Protein AF-A0A849IBC7-F1 (afdb_monomer)

Foldseek 3Di:
DDDDDDPPDDPLLLALVSLVVVLVPAPPVDLLSNLVVLLVVLVVCPPHALVSLLSSLLVSLLSSVVSLVVLLLVLLPDPDDPNQSSLVSQLSSLVSSLVSLLVSLVCLVVVGPCNVVCVVVLFLSLQSSLLSLLSNQLSCVQHVVDGDLVSQLSLLVSQVVCVVVVQQFDWDDNHPVVPDIDGSVLSSQLSLLLLLLQLVLAFSNLSSLLSLLSNVQSVQKDKDLDPPAQKKDQSVDSDRIDGDDPPDDPHSSMMHIASHCVLVVLVVCLPPPVCPVLCVSCVVVSRPSQSSSLSSVSSNQSGDRDHDDDPWDKDQDFAWKWKAQDQVLPPIFIWTWRIDIPFWTKIWGPDDDPCSFFQWIFMDRPDRGQFIKGFPHWDADPVRTIITIITTQANHWDWKWWDFPRDIWTWTWGDDDPFKTKIWTFPPPDDQQTWTWIDDPNDIWIWHWDHFNTDTDRTTITMTTGD

Mean predicted aligned error: 7.67 Å

Solvent-accessible surface area (backbone atoms only — not comparable to full-atom values): 25323 Å² total; per-residue (Å²): 139,83,92,81,86,62,95,84,58,81,56,60,60,58,37,58,68,47,38,51,54,56,61,68,73,48,52,80,91,39,45,66,61,34,44,52,52,51,42,56,54,58,69,66,43,80,82,37,55,54,46,30,40,52,54,37,53,52,50,49,58,62,66,43,48,63,38,54,51,52,47,51,50,49,36,52,69,45,75,91,69,73,28,58,63,51,36,50,50,54,27,52,36,25,43,52,49,18,51,56,44,45,49,51,53,50,40,43,74,71,60,41,78,48,30,79,78,37,58,86,47,44,64,61,51,54,28,50,25,37,41,25,42,38,46,24,50,52,29,23,49,67,57,68,73,50,68,68,61,65,56,36,38,54,52,25,51,54,49,53,50,24,54,77,69,68,40,24,75,52,75,43,60,83,46,80,93,71,65,52,71,44,25,37,48,40,40,45,46,37,42,49,56,48,65,52,47,47,52,71,36,39,32,58,50,48,40,52,49,45,56,49,52,40,60,72,40,28,86,35,46,46,76,37,76,56,94,80,45,47,25,36,39,47,49,84,44,56,61,74,60,39,68,73,58,90,81,72,80,97,57,95,48,37,35,16,26,45,39,56,62,32,51,62,52,49,53,56,54,70,66,47,81,82,44,65,70,56,49,67,73,19,68,85,61,79,42,54,66,57,59,54,51,41,42,50,55,51,45,49,71,50,56,48,81,69,74,84,76,85,90,69,73,69,47,80,41,86,43,65,26,28,36,15,47,39,89,85,58,48,80,70,44,65,27,37,28,50,28,45,38,95,54,28,38,32,30,31,60,78,59,89,67,93,56,71,60,53,31,30,39,29,36,28,64,85,57,76,50,52,23,43,28,35,44,62,35,52,49,66,50,99,87,67,46,54,38,39,32,32,35,53,75,27,75,58,66,42,84,34,56,37,38,39,99,92,44,78,40,59,31,32,37,46,48,77,56,100,50,36,37,30,34,40,29,43,50,80,92,60,61,76,86,50,62,30,38,31,62,62,94,92,39,82,42,48,34,36,56,71,43,58,77,48,41,27,50,69,25,32,32,33,33,25,34,54,112

Sequence (467 aa):
MFKWFDSAAKHPLSSPRKAKEVLADLPKDNPQELLDELSVWMESLGSAGLQSRVEVLQLFDQFAQPACRALEQEYLASGQGRSGRTGHVLHRFHELLGNSLSFCVESYRSGEKGAGEVRRQIPQLLCRTMKALGSRYRWEHLHAGFVSEDIWEKLYRLYAYAEKTGNAHLPFVLYPVQGRQTSIAREFLKTLMIACSAPDSLAPREFGIACHLASLLSHHFVISPHQAYTHYVDLASMKAPSRLKSPLPNSSMLRFFGAGKAFEVMVMLSDDSSNGVVRQITRGGEFPLETTRMVLKHLQAQWQSQPKSRSHSRLRTSVPIQVARNLDLSDVETWTSENISESGFDAVPLQVPAWEKVSLLFFSGRERPSNLCIIRRMNRDAARRWHIGAEILSSHLHPVQLSAAGLNLNGLLVRMDERKVEIAVETTGFSSTERYEADLGGKMHTLIPLELLGRGSGFNLWRFHIA

Nearest PDB structures (foldseek):
  8u0i-assembly1_A  TM=7.222E-01  e=1.239E-01  Pseudomonas aeruginosa PA14
  5ej1-assembly1_A  TM=2.351E-01  e=3.587E-04  Cereibacter sphaeroides 2.4.1
  4p02-assembly1_A  TM=2.223E-01  e=6.258E-04  Cereibacter sphaeroides 2.4.1
  5y6f-assembly1_A  TM=3.082E-01  e=1.492E-01  Escherichia coli K-12
  9fmz-assembly1_A  TM=1.853E-01  e=1.609E-02  Escherichia coli

pLDDT: mean 87.31, std 11.62, range [30.95, 98.5]

Structure (mmCIF, N/CA/C/O backbone):
data_AF-A0A849IBC7-F1
#
_entry.id   AF-A0A849IBC7-F1
#
loop_
_atom_site.group_PDB
_atom_site.id
_atom_site.type_symbol
_atom_site.label_atom_id
_atom_site.label_alt_id
_atom_site.label_comp_id
_atom_site.label_asym_id
_atom_site.label_entity_id
_atom_site.label_seq_id
_atom_site.pdbx_PDB_ins_code
_atom_site.Cartn_x
_atom_site.Cartn_y
_atom_site.Cartn_z
_atom_site.occupancy
_atom_site.B_iso_or_equiv
_atom_site.auth_seq_id
_atom_site.auth_comp_id
_atom_site.auth_asym_id
_atom_site.auth_atom_id
_atom_site.pdbx_PDB_model_num
ATOM 1 N N . MET A 1 1 ? -17.296 31.168 4.672 1.00 30.95 1 MET A N 1
ATOM 2 C CA . MET A 1 1 ? -17.099 31.835 5.984 1.00 30.95 1 MET A CA 1
ATOM 3 C C . MET A 1 1 ? -18.451 31.887 6.692 1.00 30.95 1 MET A C 1
ATOM 5 O O . MET A 1 1 ? -19.194 32.841 6.510 1.00 30.95 1 MET A O 1
ATOM 9 N N . PHE A 1 2 ? -18.819 30.831 7.423 1.00 35.66 2 PHE A N 1
ATOM 10 C CA . PHE A 1 2 ? -20.114 30.754 8.106 1.00 35.66 2 PHE A CA 1
ATOM 11 C C . PHE A 1 2 ? -19.991 31.267 9.549 1.00 35.66 2 PHE A C 1
ATOM 13 O O . PHE A 1 2 ? -19.225 30.731 10.345 1.00 35.66 2 PHE A O 1
ATOM 20 N N . LYS A 1 3 ? -20.732 32.336 9.870 1.00 36.59 3 LYS A N 1
ATOM 21 C CA . LYS A 1 3 ? -20.877 32.899 11.221 1.00 36.59 3 LYS A CA 1
ATOM 22 C C . LYS A 1 3 ? -21.918 32.103 12.008 1.00 36.59 3 LYS A C 1
ATOM 24 O O . LYS A 1 3 ? -23.092 32.428 11.904 1.00 36.59 3 LYS A O 1
ATOM 29 N N . TRP A 1 4 ? -21.508 31.125 12.810 1.00 43.38 4 TRP A N 1
ATOM 30 C CA . TRP A 1 4 ? -22.376 30.532 13.837 1.00 43.38 4 TRP A CA 1
ATOM 31 C C . TRP A 1 4 ? -21.567 30.176 15.087 1.00 43.38 4 TRP A C 1
ATOM 33 O O . TRP A 1 4 ? -21.155 29.037 15.268 1.00 43.38 4 TRP A O 1
ATOM 43 N N . PHE A 1 5 ? -21.367 31.157 15.966 1.00 40.88 5 PHE A N 1
ATOM 44 C CA . PHE A 1 5 ? -21.052 30.910 17.373 1.00 40.88 5 PHE A CA 1
ATOM 45 C C . PHE A 1 5 ? -21.853 31.894 18.220 1.00 40.88 5 PHE A C 1
ATOM 47 O O . PHE A 1 5 ? -21.368 32.963 18.577 1.00 40.88 5 PHE A O 1
ATOM 54 N N . ASP A 1 6 ? -23.101 31.527 18.497 1.00 34.31 6 ASP A N 1
ATOM 55 C CA . ASP A 1 6 ? -23.852 32.095 19.608 1.00 34.31 6 ASP A CA 1
ATOM 56 C C . ASP A 1 6 ? -23.787 31.080 20.757 1.00 34.31 6 ASP A C 1
ATOM 58 O O . ASP A 1 6 ? -24.189 29.922 20.604 1.00 34.31 6 ASP A O 1
ATOM 62 N N . SER A 1 7 ? -23.194 31.475 21.883 1.00 37.00 7 SER A N 1
ATOM 63 C CA . SER A 1 7 ? -22.806 30.578 22.984 1.00 37.00 7 SER A CA 1
ATOM 64 C C . SER A 1 7 ? -23.996 29.986 23.755 1.00 37.00 7 SER A C 1
ATOM 66 O O . SER A 1 7 ? -23.813 29.078 24.565 1.00 37.00 7 SER A O 1
ATOM 68 N N . ALA A 1 8 ? -25.220 30.443 23.469 1.00 37.78 8 ALA A N 1
ATOM 69 C CA . ALA A 1 8 ? -26.464 29.925 24.038 1.00 37.78 8 ALA A CA 1
ATOM 70 C C . ALA A 1 8 ? -27.134 28.814 23.196 1.00 37.78 8 ALA A C 1
ATOM 72 O O . ALA A 1 8 ? -28.026 28.115 23.687 1.00 37.78 8 ALA A O 1
ATOM 73 N N . ALA A 1 9 ? -26.722 28.600 21.941 1.00 48.81 9 ALA A N 1
ATOM 74 C CA . ALA A 1 9 ? -27.305 27.567 21.088 1.00 48.81 9 ALA A CA 1
ATOM 75 C C . ALA A 1 9 ? -26.640 26.202 21.346 1.00 48.81 9 ALA A C 1
ATOM 77 O O . ALA A 1 9 ? -25.441 26.031 21.134 1.00 48.81 9 ALA A O 1
ATOM 78 N N . LYS A 1 10 ? -27.419 25.187 21.766 1.00 60.12 10 LYS A N 1
ATOM 79 C CA . LYS A 1 10 ? -26.937 23.791 21.862 1.00 60.12 10 LYS A CA 1
ATOM 80 C C . LYS A 1 10 ? -26.245 23.397 20.554 1.00 60.12 10 LYS A C 1
ATOM 82 O O . LYS A 1 10 ? -26.925 23.329 19.522 1.00 60.12 10 LYS A O 1
ATOM 87 N N . HIS A 1 11 ? -24.942 23.107 20.644 1.00 65.44 11 HIS A N 1
ATOM 88 C CA . HIS A 1 11 ? -24.052 22.776 19.529 1.00 65.44 11 HIS A CA 1
ATOM 89 C C . HIS A 1 11 ? -24.763 21.881 18.494 1.00 65.44 11 HIS A C 1
ATOM 91 O O . HIS A 1 11 ? -25.345 20.868 18.903 1.00 65.44 11 HIS A O 1
ATOM 97 N N . PRO A 1 12 ? -24.755 22.201 17.184 1.00 66.25 12 PRO A N 1
ATOM 98 C CA . PRO A 1 12 ? -25.483 21.441 16.161 1.00 66.25 12 PRO A CA 1
ATOM 99 C C . PRO A 1 12 ? -25.173 19.941 16.189 1.00 66.25 12 PRO A C 1
ATOM 101 O O . PRO A 1 12 ? -26.058 19.116 16.015 1.00 66.25 12 PRO A O 1
ATOM 104 N N . LEU A 1 13 ? -23.944 19.569 16.542 1.00 70.94 13 LEU A N 1
ATOM 105 C CA . LEU A 1 13 ? -23.524 18.168 16.618 1.00 70.94 13 LEU A CA 1
ATOM 106 C C . LEU A 1 13 ? -23.782 17.482 17.974 1.00 70.94 13 LEU A C 1
ATOM 108 O O . LEU A 1 13 ? -23.319 16.372 18.212 1.00 70.94 13 LEU A O 1
ATOM 112 N N . SER A 1 14 ? -24.534 18.116 18.878 1.00 72.31 14 SER A N 1
ATOM 113 C CA . SER A 1 14 ? -24.973 17.487 20.137 1.00 72.31 14 SER A CA 1
ATOM 114 C C . SER A 1 14 ? -26.076 16.436 19.936 1.00 72.31 14 SER A C 1
ATOM 116 O O . SER A 1 14 ? -26.361 15.666 20.855 1.00 72.31 14 SER A O 1
ATOM 118 N N . SER A 1 15 ? -26.683 16.378 18.742 1.00 78.75 15 SER A N 1
ATOM 119 C CA . SER A 1 15 ? -27.736 15.428 18.377 1.00 78.75 15 SER A CA 1
ATOM 120 C C . SER A 1 15 ? -27.538 14.882 16.954 1.00 78.75 15 SER A C 1
ATOM 122 O O . SER A 1 15 ? -27.323 15.673 16.032 1.00 78.75 15 SER A O 1
ATOM 124 N N . PRO A 1 16 ? -27.725 13.567 16.723 1.00 81.00 16 PRO A N 1
ATOM 125 C CA . PRO A 1 16 ? -27.672 12.970 15.384 1.00 81.00 16 PRO A CA 1
ATOM 126 C C . PRO A 1 16 ? -28.683 13.563 14.400 1.00 81.00 16 PRO A C 1
ATOM 128 O O . PRO A 1 16 ? -28.446 13.570 13.195 1.00 81.00 16 PRO A O 1
ATOM 131 N N . ARG A 1 17 ? -29.827 14.058 14.892 1.00 84.62 17 ARG A N 1
ATOM 132 C CA . ARG A 1 17 ? -30.855 14.677 14.045 1.00 84.62 17 ARG A CA 1
ATOM 133 C C . ARG A 1 17 ? -30.333 15.959 13.403 1.00 84.62 17 ARG A C 1
ATOM 135 O O . ARG A 1 17 ? -30.360 16.079 12.186 1.00 84.62 17 ARG A O 1
ATOM 142 N N . LYS A 1 18 ? -29.799 16.864 14.221 1.00 84.00 18 LYS A N 1
ATOM 143 C CA . LYS A 1 18 ? -29.186 18.108 13.750 1.00 84.00 18 LYS A CA 1
ATOM 144 C C . LYS A 1 18 ? -27.944 17.846 12.894 1.00 84.00 18 LYS A C 1
ATOM 146 O O . LYS A 1 18 ? -27.720 18.545 11.919 1.00 84.00 18 LYS A O 1
ATOM 151 N N . ALA A 1 19 ? -27.177 16.793 13.189 1.00 85.81 19 ALA A N 1
ATOM 152 C CA . ALA A 1 19 ? -26.080 16.380 12.315 1.00 85.81 19 ALA A CA 1
ATOM 153 C C . ALA A 1 19 ? -26.566 15.999 10.904 1.00 85.81 19 ALA A C 1
ATOM 155 O O . ALA A 1 19 ? -25.909 16.343 9.930 1.00 85.81 19 ALA A O 1
ATOM 156 N N . LYS A 1 20 ? -27.728 15.343 10.764 1.00 87.44 20 LYS A N 1
ATOM 157 C CA . LYS A 1 20 ? -28.323 15.068 9.442 1.00 87.44 20 LYS A CA 1
ATOM 158 C C . LYS A 1 20 ? -28.775 16.335 8.715 1.00 87.44 20 LYS A C 1
ATOM 160 O O . LYS A 1 20 ? -28.684 16.361 7.495 1.00 87.44 20 LYS A O 1
ATOM 165 N N . GLU A 1 21 ? -29.249 17.345 9.443 1.00 87.88 21 GLU A N 1
ATOM 166 C CA . GLU A 1 21 ? -29.581 18.662 8.877 1.00 87.88 21 GLU A CA 1
ATOM 167 C C . GLU A 1 21 ? -28.310 19.324 8.322 1.00 87.88 21 GLU A C 1
ATOM 169 O O . GLU A 1 21 ? -28.278 19.662 7.147 1.00 87.88 21 GLU A O 1
ATOM 174 N N . VAL A 1 22 ? -27.216 19.347 9.096 1.00 87.19 22 VAL A N 1
ATOM 175 C CA . 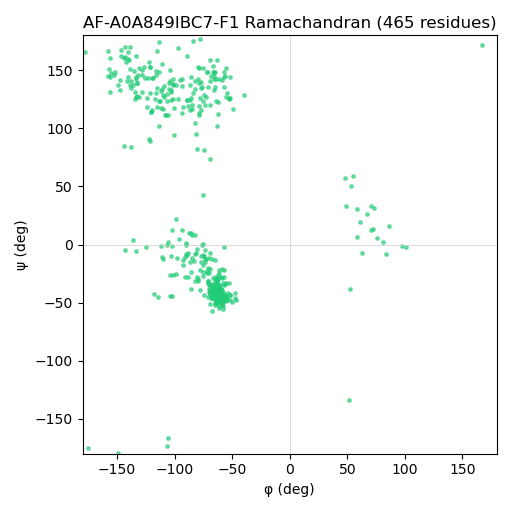VAL A 1 22 ? -25.902 19.827 8.620 1.00 87.19 22 VAL A CA 1
ATOM 176 C C . VAL A 1 22 ? -25.446 19.078 7.363 1.00 87.19 22 VAL A C 1
ATOM 178 O O . VAL A 1 22 ? -25.048 19.705 6.389 1.00 87.19 22 VAL A O 1
ATOM 181 N N . LEU A 1 23 ? -25.536 17.741 7.345 1.00 89.12 23 LEU A N 1
ATOM 182 C CA . LEU A 1 23 ? -25.164 16.931 6.176 1.00 89.12 23 LEU A CA 1
ATOM 183 C C . LEU A 1 23 ? -26.021 17.220 4.931 1.00 89.12 23 LEU A C 1
ATOM 185 O O . LEU A 1 23 ? -25.575 16.969 3.808 1.00 89.12 23 LEU A O 1
ATOM 189 N N . ALA A 1 24 ? -27.261 17.685 5.103 1.00 89.31 24 ALA A N 1
ATOM 190 C CA . ALA A 1 24 ? -28.148 17.981 3.985 1.00 89.31 24 ALA A CA 1
ATOM 191 C C . ALA A 1 24 ? -27.654 19.185 3.173 1.00 89.31 24 ALA A C 1
ATOM 193 O O . ALA A 1 24 ? -27.772 19.133 1.944 1.00 89.31 24 ALA A O 1
ATOM 194 N N . ASP A 1 25 ? -27.051 20.160 3.857 1.00 90.38 25 ASP A N 1
ATOM 195 C CA . ASP A 1 25 ? -26.605 21.449 3.319 1.00 90.38 25 ASP A CA 1
ATOM 196 C C . ASP A 1 25 ? -25.162 21.432 2.778 1.00 90.38 25 ASP A C 1
ATOM 198 O O . ASP A 1 25 ? -24.736 22.394 2.142 1.00 90.38 25 ASP A O 1
ATOM 202 N N . LEU A 1 26 ? -24.406 20.345 2.995 1.00 91.56 26 LEU A N 1
ATOM 203 C CA . LEU A 1 26 ? -23.026 20.221 2.503 1.00 91.56 26 LEU A CA 1
ATOM 204 C C . LEU A 1 26 ? -22.957 20.173 0.960 1.00 91.56 26 LEU A C 1
ATOM 206 O O . LEU A 1 26 ? -23.841 19.584 0.321 1.00 91.56 26 LEU A O 1
ATOM 210 N N . PRO A 1 27 ? -21.872 20.685 0.344 1.00 91.19 27 PRO A N 1
ATOM 211 C CA . PRO A 1 27 ? -21.709 20.760 -1.110 1.00 91.19 27 PRO A CA 1
ATOM 212 C C . PRO A 1 27 ? -21.405 19.385 -1.735 1.00 91.19 27 PRO A C 1
ATOM 214 O O . PRO A 1 27 ? -20.265 19.040 -2.036 1.00 91.19 27 PRO A O 1
ATOM 217 N N . LYS A 1 28 ? -22.446 18.575 -1.961 1.00 91.12 28 LYS A N 1
ATOM 218 C CA . LYS A 1 28 ? -22.346 17.192 -2.486 1.00 91.12 28 LYS A CA 1
ATOM 219 C C . LYS A 1 28 ? -21.693 17.089 -3.865 1.00 91.12 28 LYS A C 1
ATOM 221 O O . LYS A 1 28 ? -21.065 16.072 -4.154 1.00 91.12 28 LYS A O 1
ATOM 226 N N . ASP A 1 29 ? -21.808 18.138 -4.673 1.00 92.56 29 ASP A N 1
ATOM 227 C CA . ASP A 1 29 ? -21.246 18.195 -6.024 1.00 92.56 29 ASP A CA 1
ATOM 228 C C . ASP A 1 29 ? -19.754 18.577 -6.034 1.00 92.56 29 ASP A C 1
ATOM 230 O O . ASP A 1 29 ? -19.099 18.479 -7.071 1.00 92.56 29 ASP A O 1
ATOM 234 N N . ASN A 1 30 ? -19.190 18.962 -4.880 1.00 94.38 30 ASN A N 1
ATOM 235 C CA . ASN A 1 30 ? -17.770 19.261 -4.709 1.00 94.38 30 ASN A CA 1
ATOM 236 C C . ASN A 1 30 ? -17.144 18.348 -3.636 1.00 94.38 30 ASN A C 1
ATOM 238 O O . ASN A 1 30 ? -17.090 18.711 -2.458 1.00 94.38 30 ASN A O 1
ATOM 242 N N . PRO A 1 31 ? -16.624 17.164 -4.018 1.00 95.38 31 PRO A N 1
ATOM 243 C CA . PRO A 1 31 ? -16.062 16.205 -3.071 1.00 95.38 31 PRO A CA 1
ATOM 244 C C . PRO A 1 31 ? -14.936 16.759 -2.189 1.00 95.38 31 PRO A C 1
ATOM 246 O O . PRO A 1 31 ? -14.817 16.338 -1.041 1.00 95.38 31 PRO A O 1
ATOM 249 N N . GLN A 1 32 ? -14.104 17.679 -2.698 1.00 94.19 32 GLN A N 1
ATOM 250 C CA . GLN A 1 32 ? -13.006 18.255 -1.911 1.00 94.19 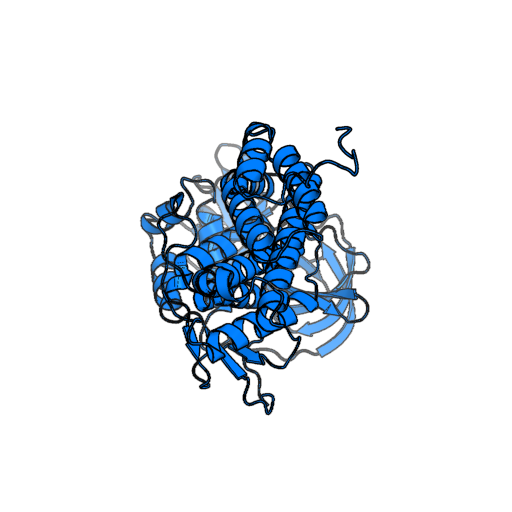32 GLN A CA 1
ATOM 251 C C . GLN A 1 32 ? -13.542 19.159 -0.802 1.00 94.19 32 GLN A C 1
ATOM 253 O O . GLN A 1 32 ? -13.183 18.987 0.359 1.00 94.19 32 GLN A O 1
ATOM 258 N N . GLU A 1 33 ? -14.422 20.091 -1.163 1.00 95.12 33 GLU A N 1
ATOM 259 C CA . GLU A 1 33 ? -15.031 21.029 -0.217 1.00 95.12 33 GLU A CA 1
ATOM 260 C C . GLU A 1 33 ? -15.894 20.298 0.814 1.00 95.12 33 GLU A C 1
ATOM 262 O O . GLU A 1 33 ? -15.811 20.592 2.002 1.00 95.12 33 GLU A O 1
ATOM 267 N N . LEU A 1 34 ? -16.621 19.257 0.395 1.00 96.81 34 LEU A N 1
ATOM 268 C CA . LEU A 1 34 ? -17.374 18.393 1.302 1.00 96.81 34 LEU A CA 1
ATOM 269 C C . LEU A 1 34 ? -16.474 17.758 2.372 1.00 96.81 34 LEU A C 1
ATOM 271 O O . LEU A 1 34 ? -16.832 17.760 3.550 1.00 96.81 34 LEU A O 1
ATOM 275 N N . LEU A 1 35 ? -15.318 17.197 1.994 1.00 96.81 35 LEU A N 1
ATOM 276 C CA . LEU A 1 35 ? -14.403 16.587 2.966 1.00 96.81 35 LEU A CA 1
ATOM 277 C C . LEU A 1 35 ? -13.719 17.629 3.865 1.00 96.81 35 LEU A C 1
ATOM 279 O O . LEU A 1 35 ? -13.500 17.344 5.046 1.00 96.81 35 LEU A O 1
ATOM 283 N N . ASP A 1 36 ? -13.415 18.819 3.342 1.00 95.00 36 ASP A N 1
ATOM 284 C CA . ASP A 1 36 ? -12.899 19.943 4.132 1.00 95.00 36 ASP A CA 1
ATOM 285 C C . ASP A 1 36 ? -13.931 20.387 5.186 1.00 95.00 36 ASP A C 1
ATOM 287 O O . ASP A 1 36 ? -13.607 20.482 6.372 1.00 95.00 36 ASP A O 1
ATOM 291 N N . GLU A 1 37 ? -15.197 20.575 4.802 1.00 94.69 37 GLU A N 1
ATOM 292 C CA . GLU A 1 37 ? -16.265 20.960 5.732 1.00 94.69 37 GLU A CA 1
ATOM 293 C C . GLU A 1 37 ? -16.544 19.878 6.779 1.00 94.69 37 GLU A C 1
ATOM 295 O O . GLU A 1 37 ? -16.649 20.182 7.969 1.00 94.69 37 GLU A O 1
ATOM 300 N N . LEU A 1 38 ? -16.599 18.600 6.383 1.00 95.12 38 LEU A N 1
ATOM 301 C CA . LEU A 1 38 ? -16.712 17.495 7.341 1.00 95.12 38 LEU A CA 1
ATOM 302 C C . LEU A 1 38 ? -15.547 17.481 8.334 1.00 95.12 38 LEU A C 1
ATOM 304 O O . LEU A 1 38 ? -15.759 17.208 9.514 1.00 95.12 38 LEU A O 1
ATOM 308 N N . SER A 1 39 ? -14.331 17.780 7.874 1.00 94.44 39 SER A N 1
ATOM 309 C CA . SER A 1 39 ? -13.144 17.860 8.728 1.00 94.44 39 SER A CA 1
ATOM 310 C C . SER A 1 39 ? -13.282 18.962 9.781 1.00 94.44 39 SER A C 1
ATOM 312 O O . SER A 1 39 ? -13.065 18.698 10.963 1.00 94.44 39 SER A O 1
ATOM 314 N N . VAL A 1 40 ? -13.748 20.150 9.384 1.00 92.06 40 VAL A N 1
ATOM 315 C CA . VAL A 1 40 ? -14.043 21.261 10.307 1.00 92.06 40 VAL A CA 1
ATOM 316 C C . VAL A 1 40 ? -15.120 20.868 11.323 1.00 92.06 40 VAL A C 1
ATOM 318 O O . VAL A 1 40 ? -14.969 21.092 12.526 1.00 92.06 40 VAL A O 1
ATOM 321 N N . TRP A 1 41 ? -16.201 20.225 10.873 1.00 90.56 41 TRP A N 1
ATOM 322 C CA . TRP A 1 41 ? -17.250 19.759 11.778 1.00 90.56 41 TRP A CA 1
ATOM 323 C C . TRP A 1 41 ? -16.742 18.698 12.762 1.00 90.56 41 TRP A C 1
ATOM 325 O O . TRP A 1 41 ? -17.113 18.740 13.936 1.00 90.56 41 TRP A O 1
ATOM 335 N N . MET A 1 42 ? -15.868 17.781 12.338 1.00 91.12 42 MET A N 1
ATOM 336 C CA . MET A 1 42 ? -15.278 16.777 13.231 1.00 91.12 42 MET A CA 1
ATOM 337 C C . MET A 1 42 ? -14.440 17.400 14.352 1.00 91.12 42 MET A C 1
ATOM 339 O O . MET A 1 42 ? -14.518 16.933 15.486 1.00 91.12 42 MET A O 1
ATOM 343 N N . GLU A 1 43 ? -13.683 18.459 14.068 1.00 88.56 43 GLU A N 1
ATOM 344 C CA . GLU A 1 43 ? -12.874 19.171 15.069 1.00 88.56 43 GLU A CA 1
ATOM 345 C C . GLU A 1 43 ? -13.749 19.814 16.164 1.00 88.56 43 GLU A C 1
ATOM 347 O O . GLU A 1 43 ? -13.367 19.857 17.334 1.00 88.56 43 GLU A O 1
ATOM 352 N N . SER A 1 44 ? -14.976 20.227 15.824 1.00 85.56 44 SER A N 1
ATOM 353 C CA . SER A 1 44 ? -15.927 20.829 16.773 1.00 85.56 44 SER A CA 1
ATOM 354 C C . SER A 1 44 ? -16.611 19.832 17.733 1.00 85.56 44 SER A C 1
ATOM 356 O O . SER A 1 44 ? -17.268 20.239 18.692 1.00 85.56 44 SER A O 1
ATOM 358 N N . LEU A 1 45 ? -16.456 18.515 17.526 1.00 84.12 45 LEU A N 1
ATOM 359 C CA . LEU A 1 45 ? -17.174 17.473 18.283 1.00 84.12 45 LEU A CA 1
ATOM 360 C C . LEU A 1 45 ? -16.684 17.245 19.718 1.00 84.12 45 LEU A C 1
ATOM 362 O O . LEU A 1 45 ? -17.347 16.522 20.467 1.00 84.12 45 LEU A O 1
ATOM 366 N N . GLY A 1 46 ? -15.551 17.829 20.116 1.00 73.88 46 GLY A N 1
ATOM 367 C CA . GLY A 1 46 ? -14.886 17.522 21.389 1.00 73.88 46 GLY A CA 1
ATOM 368 C C . GLY A 1 46 ? -15.754 17.718 22.641 1.00 73.88 46 GLY A C 1
ATOM 369 O O . GLY A 1 46 ? -15.562 17.017 23.629 1.00 73.88 46 GLY A O 1
ATOM 370 N N . SER A 1 47 ? -16.742 18.619 22.596 1.00 75.81 47 SER A N 1
ATOM 371 C CA . SER A 1 47 ? -17.614 18.949 23.735 1.00 75.81 47 SER A CA 1
ATOM 372 C C . SER A 1 47 ? -18.901 18.114 23.831 1.00 75.81 47 SER A C 1
ATOM 374 O O . SER A 1 47 ? -19.598 18.177 24.845 1.00 75.81 47 SER A O 1
ATOM 376 N N . ALA A 1 48 ? -19.251 17.333 22.803 1.00 84.38 48 ALA A N 1
ATOM 377 C CA . ALA A 1 48 ? -20.450 16.494 22.827 1.00 84.38 48 ALA A CA 1
ATOM 378 C C . ALA A 1 48 ? -20.241 15.256 23.718 1.00 84.38 48 ALA A C 1
ATOM 380 O O . ALA A 1 48 ? -19.122 14.775 23.853 1.00 84.38 48 ALA A O 1
ATOM 381 N N . GLY A 1 49 ? -21.308 14.704 24.307 1.00 87.94 49 GLY A N 1
ATOM 382 C CA . GLY A 1 49 ? -21.221 13.455 25.080 1.00 87.94 49 GLY A CA 1
ATOM 383 C C . GLY A 1 49 ? -20.887 12.242 24.202 1.00 87.94 49 GLY A C 1
ATOM 384 O O . GLY A 1 49 ? -21.214 12.234 23.012 1.00 87.94 49 GLY A O 1
ATOM 385 N N . LEU A 1 50 ? -20.271 11.208 24.789 1.00 91.88 50 LEU A N 1
ATOM 386 C CA . LEU A 1 50 ? -19.762 10.028 24.076 1.00 91.88 50 LEU A CA 1
ATOM 387 C C . LEU A 1 50 ? -20.754 9.420 23.068 1.00 91.88 50 LEU A C 1
ATOM 389 O O . LEU A 1 50 ? -20.377 9.177 21.923 1.00 91.88 50 LEU A O 1
ATOM 393 N N . GLN A 1 51 ? -22.013 9.206 23.463 1.00 91.69 51 GLN A N 1
ATOM 394 C CA . GLN A 1 51 ? -23.028 8.628 22.574 1.00 91.69 51 GLN A CA 1
ATOM 395 C C . GLN A 1 51 ? -23.237 9.478 21.311 1.00 91.69 51 GLN A C 1
ATOM 397 O O . GLN A 1 51 ? -23.108 8.965 20.200 1.00 91.69 51 GLN A O 1
ATOM 402 N N . SER A 1 52 ? -23.490 10.781 21.472 1.00 90.19 52 SER A N 1
ATOM 403 C CA . SER A 1 52 ? -23.668 11.695 20.341 1.00 90.19 52 SER A CA 1
ATOM 404 C C . SER A 1 52 ? -22.413 11.760 19.470 1.00 90.19 52 SER A C 1
ATOM 406 O O . SER A 1 52 ? -22.536 11.729 18.248 1.00 90.19 52 SER A O 1
ATOM 408 N N . ARG A 1 53 ? -21.208 11.799 20.068 1.00 92.00 53 ARG A N 1
ATOM 409 C CA . ARG A 1 53 ? -19.943 11.795 19.307 1.00 92.00 53 ARG A CA 1
ATOM 410 C C . ARG A 1 53 ? -19.842 10.565 18.408 1.00 92.00 53 ARG A C 1
ATOM 412 O O . ARG A 1 53 ? -19.559 10.709 17.222 1.00 92.00 53 ARG A O 1
ATOM 419 N N . VAL A 1 54 ? -20.111 9.372 18.944 1.00 94.12 54 VAL A N 1
ATOM 420 C CA . VAL A 1 54 ? -20.059 8.116 18.177 1.00 94.12 54 VAL A CA 1
ATOM 421 C C . VAL A 1 54 ? -21.072 8.124 17.036 1.00 94.12 54 VAL A C 1
ATOM 423 O O . VAL A 1 54 ? -20.703 7.855 15.894 1.00 94.12 54 VAL A O 1
ATOM 426 N N . GLU A 1 55 ? -22.325 8.471 17.322 1.00 92.69 55 GLU A N 1
ATOM 427 C CA . GLU A 1 55 ? -23.399 8.460 16.325 1.00 92.69 55 GLU A CA 1
ATOM 428 C C . GLU A 1 55 ? -23.142 9.476 15.198 1.00 92.69 55 GLU A C 1
ATOM 430 O O . GLU A 1 55 ? -23.301 9.148 14.021 1.00 92.69 55 GLU A O 1
ATOM 435 N N . VAL A 1 56 ? -22.677 10.688 15.527 1.00 93.44 56 VAL A N 1
ATOM 436 C CA . VAL A 1 56 ? -22.353 11.719 14.526 1.00 93.44 56 VAL A CA 1
ATOM 437 C C . VAL A 1 56 ? -21.144 11.323 13.679 1.00 93.44 56 VAL A C 1
ATOM 439 O O . VAL A 1 56 ? -21.217 11.401 12.453 1.00 93.44 56 VAL A O 1
ATOM 442 N N . LEU A 1 57 ? -20.055 10.843 14.290 1.00 94.75 57 LEU A N 1
ATOM 443 C CA . LEU A 1 57 ? -18.866 10.414 13.542 1.00 94.75 57 LEU A CA 1
ATOM 444 C C . LEU A 1 57 ? -19.181 9.259 12.588 1.00 94.75 57 LEU A C 1
ATOM 446 O O . LEU A 1 57 ? -18.688 9.237 11.462 1.00 94.75 57 LEU A O 1
ATOM 450 N N . GLN A 1 58 ? -20.031 8.314 12.999 1.00 93.44 58 GLN A N 1
ATOM 451 C CA . GLN A 1 58 ? -20.474 7.235 12.119 1.00 93.44 58 GLN A CA 1
ATOM 452 C C . GLN A 1 58 ? -21.337 7.744 10.954 1.00 93.44 58 GLN A C 1
ATOM 454 O O . GLN A 1 58 ? -21.221 7.232 9.835 1.00 93.44 58 GLN A O 1
ATOM 459 N N . LEU A 1 59 ? -22.185 8.752 11.177 1.00 93.56 59 LEU A N 1
ATOM 460 C CA . LEU A 1 59 ? -22.935 9.391 10.094 1.00 93.56 59 LEU A CA 1
ATOM 461 C C . LEU A 1 59 ? -21.993 10.086 9.104 1.00 93.56 59 LEU A C 1
ATOM 463 O O . LEU A 1 59 ? -22.132 9.879 7.900 1.00 93.56 59 LEU A O 1
ATOM 467 N N . PHE A 1 60 ? -21.011 10.841 9.598 1.00 94.94 60 PHE A N 1
ATOM 468 C CA . PHE A 1 60 ? -20.035 11.551 8.765 1.00 94.94 60 PHE A CA 1
ATOM 469 C C . PHE A 1 60 ? -19.176 10.592 7.942 1.00 94.94 60 PHE A C 1
ATOM 471 O O . PHE A 1 60 ? -19.081 10.738 6.727 1.00 94.94 60 PHE A O 1
ATOM 478 N N . ASP A 1 61 ? -18.619 9.560 8.579 1.00 95.50 61 ASP A N 1
ATOM 479 C CA . ASP A 1 61 ? -17.854 8.504 7.912 1.00 95.50 61 ASP A CA 1
ATOM 480 C C . ASP A 1 61 ? -18.658 7.840 6.786 1.00 95.50 61 ASP A C 1
ATOM 482 O O . ASP A 1 61 ? -18.150 7.643 5.683 1.00 95.50 61 ASP A O 1
ATOM 486 N N . GLN A 1 62 ? -19.934 7.524 7.034 1.00 94.19 62 GLN A N 1
ATOM 487 C CA . GLN A 1 62 ? -20.799 6.928 6.019 1.00 94.19 62 GLN A CA 1
ATOM 488 C C . GLN A 1 62 ? -21.103 7.901 4.873 1.00 94.19 62 GLN A C 1
ATOM 490 O O . GLN A 1 62 ? -21.081 7.491 3.710 1.00 94.19 62 GLN A O 1
ATOM 495 N N . PHE A 1 63 ? -21.381 9.165 5.192 1.00 94.56 63 PHE A N 1
ATOM 496 C CA . PHE A 1 63 ? -21.695 10.204 4.216 1.00 94.56 63 PHE A CA 1
ATOM 497 C C . PHE A 1 63 ? -20.499 10.539 3.315 1.00 94.56 63 PHE A C 1
ATOM 499 O O . PHE A 1 63 ? -20.673 10.735 2.117 1.00 94.56 63 PHE A O 1
ATOM 506 N N . ALA A 1 64 ? -19.280 10.508 3.856 1.00 95.62 64 ALA A N 1
ATOM 507 C CA . ALA A 1 64 ? -18.049 10.795 3.123 1.00 95.62 64 ALA A CA 1
ATOM 508 C C . ALA A 1 64 ? -17.655 9.713 2.100 1.00 95.62 64 ALA A C 1
ATOM 510 O O . ALA A 1 64 ? -16.890 9.990 1.176 1.00 95.62 64 ALA A O 1
ATOM 511 N N . GLN A 1 65 ? -18.160 8.476 2.228 1.00 93.69 65 GLN A N 1
ATOM 512 C CA . GLN A 1 65 ? -17.697 7.337 1.420 1.00 93.69 65 GLN A CA 1
ATOM 513 C C . GLN A 1 65 ? -17.697 7.581 -0.107 1.00 93.69 65 GLN A C 1
ATOM 515 O O . GLN A 1 65 ? -16.739 7.153 -0.755 1.00 93.69 65 GLN A O 1
ATOM 520 N N . PRO A 1 66 ? -18.729 8.192 -0.730 1.00 93.69 66 PRO A N 1
ATOM 521 C CA . PRO A 1 66 ? -18.713 8.483 -2.164 1.00 93.69 66 PRO A CA 1
ATOM 522 C C . PRO A 1 66 ? -17.648 9.517 -2.547 1.00 93.69 66 PRO A C 1
ATOM 524 O O . PRO A 1 66 ? -16.906 9.277 -3.497 1.00 93.69 66 PRO A O 1
ATOM 527 N N . ALA A 1 67 ? -17.520 10.603 -1.775 1.00 95.88 67 ALA A N 1
ATOM 528 C CA . ALA A 1 67 ? -16.528 11.652 -2.007 1.00 95.88 67 ALA A CA 1
ATOM 529 C C . ALA A 1 67 ? -15.095 11.107 -1.899 1.00 95.88 67 ALA A C 1
ATOM 531 O O . ALA A 1 67 ? -14.288 11.322 -2.801 1.00 95.88 67 ALA A O 1
ATOM 532 N N . CYS A 1 68 ? -14.803 10.305 -0.866 1.00 95.06 68 CYS A N 1
ATOM 533 C CA . CYS A 1 68 ? -13.503 9.647 -0.727 1.00 95.06 68 CYS A CA 1
ATOM 534 C C . CYS A 1 68 ? -13.174 8.756 -1.933 1.00 95.06 68 CYS A C 1
ATOM 536 O O . CYS A 1 68 ? -12.050 8.790 -2.424 1.00 95.06 68 CYS A O 1
ATOM 538 N N . ARG A 1 69 ? -14.142 7.972 -2.437 1.00 91.56 69 ARG A N 1
ATOM 539 C CA . ARG A 1 69 ? -13.921 7.105 -3.610 1.00 91.56 69 ARG A CA 1
ATOM 540 C C . ARG A 1 69 ? -13.642 7.906 -4.879 1.00 91.56 69 ARG A C 1
ATOM 542 O O . ARG A 1 69 ? -12.740 7.523 -5.618 1.00 91.56 69 ARG A O 1
ATOM 549 N N . ALA A 1 70 ? -14.402 8.973 -5.120 1.00 91.94 70 ALA A N 1
ATOM 550 C CA . ALA A 1 70 ? -14.233 9.823 -6.295 1.00 91.94 70 ALA A CA 1
ATOM 551 C C . ALA A 1 70 ? -12.853 10.498 -6.298 1.00 91.94 70 ALA A C 1
ATOM 553 O O . ALA A 1 70 ? -12.125 10.427 -7.285 1.00 91.94 70 ALA A O 1
ATOM 554 N N . LEU A 1 71 ? -12.450 11.067 -5.160 1.00 92.50 71 LEU A N 1
ATOM 555 C CA . LEU A 1 71 ? -11.150 11.720 -5.020 1.00 92.50 71 LEU A CA 1
ATOM 556 C C . LEU A 1 71 ? -9.978 10.730 -5.040 1.00 92.50 71 LEU A C 1
ATOM 558 O O . LEU A 1 71 ? -8.928 11.039 -5.593 1.00 92.50 71 LEU A O 1
ATOM 562 N N . GLU A 1 72 ? -10.141 9.521 -4.493 1.00 90.75 72 GLU A N 1
ATOM 563 C CA . GLU A 1 72 ? -9.133 8.461 -4.618 1.00 90.75 72 GLU A CA 1
ATOM 564 C C . GLU A 1 72 ? -8.925 8.070 -6.089 1.00 90.75 72 GLU A C 1
ATOM 566 O O . GLU A 1 72 ? -7.788 7.938 -6.538 1.00 90.75 72 GLU A O 1
ATOM 571 N N . GLN A 1 73 ? -10.008 7.922 -6.859 1.00 88.12 73 GLN A N 1
ATOM 572 C CA . GLN A 1 73 ? -9.924 7.645 -8.296 1.00 88.12 73 GLN A CA 1
ATOM 573 C C . GLN A 1 73 ? -9.225 8.778 -9.048 1.00 88.12 73 GLN A C 1
ATOM 575 O O . GLN A 1 73 ? -8.317 8.510 -9.833 1.00 88.12 73 GLN A O 1
ATOM 580 N N . GLU A 1 74 ? -9.604 10.028 -8.777 1.00 88.00 74 GLU A N 1
ATOM 581 C CA . GLU A 1 74 ? -8.966 11.206 -9.364 1.00 88.00 74 GLU A CA 1
ATOM 582 C C . GLU A 1 74 ? -7.466 11.234 -9.051 1.00 88.00 74 GLU A C 1
ATOM 584 O O . GLU A 1 74 ? -6.649 11.369 -9.960 1.00 88.00 74 GLU A O 1
ATOM 589 N N . TYR A 1 75 ? -7.090 11.032 -7.785 1.00 87.38 75 TYR A N 1
ATOM 590 C CA . TYR A 1 75 ? -5.698 11.036 -7.347 1.00 87.38 75 TYR A CA 1
ATOM 591 C C . TYR A 1 75 ? -4.871 9.983 -8.093 1.00 87.38 75 TYR A C 1
ATOM 593 O O . TYR A 1 75 ? -3.827 10.309 -8.656 1.00 87.38 75 TYR A O 1
ATOM 601 N N . LEU A 1 76 ? -5.361 8.739 -8.156 1.00 84.56 76 LEU A N 1
ATOM 602 C CA . LEU A 1 76 ? -4.661 7.624 -8.803 1.00 84.56 76 LEU A CA 1
ATOM 603 C C . LEU A 1 76 ? -4.632 7.729 -10.337 1.00 84.56 76 LEU A C 1
ATOM 605 O O . LEU A 1 76 ? -3.752 7.138 -10.970 1.00 84.56 76 LEU A O 1
ATOM 609 N N . ALA A 1 77 ? -5.588 8.444 -10.934 1.00 80.25 77 ALA A N 1
ATOM 610 C CA . ALA A 1 77 ? -5.614 8.738 -12.365 1.00 80.25 77 ALA A CA 1
ATOM 611 C C . ALA A 1 77 ? -4.724 9.937 -12.732 1.00 80.25 77 ALA A C 1
ATOM 613 O O . ALA A 1 77 ? -4.177 9.987 -13.834 1.00 80.25 77 ALA A O 1
ATOM 614 N N . SER A 1 78 ? -4.574 10.902 -11.823 1.00 72.00 78 SER A N 1
ATOM 615 C CA . SER A 1 78 ? -3.857 12.148 -12.077 1.00 72.00 78 SER A CA 1
ATOM 616 C C . SER A 1 78 ? -2.331 11.975 -12.077 1.00 72.00 78 SER A C 1
ATOM 618 O O . SER A 1 78 ? -1.726 11.348 -11.207 1.00 72.00 78 SER A O 1
ATOM 620 N N . GLY A 1 79 ? -1.674 12.580 -13.069 1.00 58.31 79 GLY A N 1
ATOM 621 C CA . GLY A 1 79 ? -0.223 12.742 -13.099 1.00 58.31 79 GLY A CA 1
ATOM 622 C C . GLY A 1 79 ? 0.228 14.039 -12.409 1.00 58.31 79 GLY A C 1
ATOM 623 O O . GLY A 1 79 ? -0.209 15.116 -12.790 1.00 58.31 79 GLY A O 1
ATOM 624 N N . GLN A 1 80 ? 1.115 13.899 -11.417 1.00 53.91 80 GLN A N 1
ATOM 625 C CA . GLN A 1 80 ? 2.066 14.840 -10.762 1.00 53.91 80 GLN A CA 1
ATOM 626 C C . GLN A 1 80 ? 1.540 16.195 -10.218 1.00 53.91 80 GLN A C 1
ATOM 628 O O . GLN A 1 80 ? 2.007 16.607 -9.167 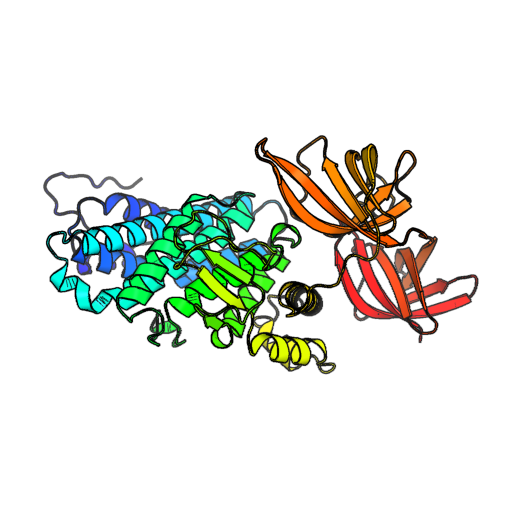1.00 53.91 80 GLN A O 1
ATOM 633 N N . GLY A 1 81 ? 0.615 16.907 -10.872 1.00 44.53 81 GLY A N 1
ATOM 634 C CA . GLY A 1 81 ? 0.294 18.307 -10.525 1.00 44.53 81 GLY A CA 1
ATOM 635 C C . GLY A 1 81 ? -1.016 18.533 -9.759 1.00 44.53 81 GLY A C 1
ATOM 636 O O . GLY A 1 81 ? -1.052 19.291 -8.794 1.00 44.53 81 GLY A O 1
ATOM 637 N N . ARG A 1 82 ? -2.113 17.874 -10.165 1.00 47.91 82 ARG A N 1
ATOM 638 C CA . ARG A 1 82 ? -3.451 18.043 -9.541 1.00 47.91 82 ARG A CA 1
ATOM 639 C C . ARG A 1 82 ? -3.640 17.190 -8.278 1.00 47.91 82 ARG A C 1
ATOM 641 O O . ARG A 1 82 ? -4.541 17.447 -7.488 1.00 47.91 82 ARG A O 1
ATOM 648 N N . SER A 1 83 ? -2.754 16.219 -8.059 1.00 63.47 83 SER A N 1
ATOM 649 C CA . SER A 1 83 ? -2.808 15.250 -6.961 1.00 63.47 83 SER A CA 1
ATOM 650 C C . SER A 1 83 ? -2.519 15.854 -5.583 1.00 63.47 83 SER A C 1
ATOM 652 O O . SER A 1 83 ? -2.981 15.303 -4.589 1.00 63.47 83 SER A O 1
ATOM 654 N N . GLY A 1 84 ? -1.798 16.978 -5.487 1.00 77.25 84 GLY A N 1
ATOM 655 C CA . GLY A 1 84 ? -1.360 17.540 -4.201 1.00 77.25 84 GLY A CA 1
ATOM 656 C C . GLY A 1 84 ? -2.515 17.925 -3.269 1.00 77.25 84 GLY A C 1
ATOM 657 O O . GLY A 1 84 ? -2.577 17.452 -2.136 1.00 77.25 84 GLY A O 1
ATOM 658 N N . ARG A 1 85 ? -3.473 18.728 -3.758 1.00 85.19 85 ARG A N 1
ATOM 659 C CA . ARG A 1 85 ? -4.654 19.132 -2.971 1.00 85.19 85 ARG A CA 1
ATOM 660 C C . ARG A 1 85 ? -5.540 17.932 -2.640 1.00 85.19 85 ARG A C 1
ATOM 662 O O . ARG A 1 85 ? -5.939 17.773 -1.491 1.00 85.19 85 ARG A O 1
ATOM 669 N N . THR A 1 86 ? -5.809 17.076 -3.623 1.00 88.94 86 THR A N 1
ATOM 670 C CA . THR A 1 86 ? -6.625 15.869 -3.441 1.00 88.94 86 THR A CA 1
ATOM 671 C C . THR A 1 86 ? -6.026 14.940 -2.380 1.00 88.94 86 THR A C 1
ATOM 673 O O . THR A 1 86 ? -6.736 14.496 -1.479 1.00 88.94 86 THR A O 1
ATOM 676 N N . GLY A 1 87 ? -4.709 14.711 -2.432 1.00 88.88 87 GLY A N 1
ATOM 677 C CA . GLY A 1 87 ? -3.978 13.932 -1.433 1.00 88.88 87 GLY A CA 1
ATOM 678 C C . GLY A 1 87 ? -4.047 14.555 -0.039 1.00 88.88 87 GLY A C 1
ATOM 679 O O . GLY A 1 87 ? -4.331 13.845 0.923 1.00 88.88 87 GLY A O 1
ATOM 680 N N . HIS A 1 88 ? -3.877 15.876 0.066 1.00 89.88 88 HIS A N 1
ATOM 681 C CA . HIS A 1 88 ? -3.953 16.598 1.338 1.00 89.88 88 HIS A CA 1
ATOM 682 C C . HIS A 1 88 ? -5.331 16.473 2.002 1.00 89.88 88 HIS A C 1
ATOM 684 O O . HIS A 1 88 ? -5.418 16.150 3.187 1.00 89.88 88 HIS A O 1
ATOM 690 N N . VAL A 1 89 ? -6.412 16.697 1.247 1.00 93.69 89 VAL A N 1
ATOM 691 C CA . VAL A 1 89 ? -7.789 16.620 1.768 1.00 93.69 89 VAL A CA 1
ATOM 692 C C . VAL A 1 89 ? -8.118 15.200 2.243 1.00 93.69 89 VAL A C 1
ATOM 694 O O . VAL A 1 89 ? -8.655 15.018 3.336 1.00 93.69 89 VAL A O 1
ATOM 697 N N . LEU A 1 90 ? -7.750 14.178 1.464 1.00 94.62 90 LEU A N 1
ATOM 698 C CA . LEU A 1 90 ? -7.972 12.776 1.835 1.00 94.62 90 LEU A CA 1
ATOM 699 C C . LEU A 1 90 ? -7.159 12.364 3.063 1.00 94.62 90 LEU A C 1
ATOM 701 O O . LEU A 1 90 ? -7.691 11.698 3.955 1.00 94.62 90 LEU A O 1
ATOM 705 N N . HIS A 1 91 ? -5.892 12.781 3.122 1.00 93.56 91 HIS A N 1
ATOM 706 C CA . HIS A 1 91 ? -5.031 12.560 4.275 1.00 93.56 91 HIS A CA 1
ATOM 707 C C . HIS A 1 91 ? -5.640 13.177 5.539 1.00 93.56 91 HIS A C 1
ATOM 709 O O . HIS A 1 91 ? -5.907 12.450 6.498 1.00 93.56 91 HIS A O 1
ATOM 715 N N . ARG A 1 92 ? -5.957 14.480 5.506 1.00 95.19 92 ARG A N 1
ATOM 716 C CA . ARG A 1 92 ? -6.539 15.211 6.641 1.00 95.19 92 ARG A CA 1
ATOM 717 C C . ARG A 1 92 ? -7.841 14.579 7.125 1.00 95.19 92 ARG A C 1
ATOM 719 O O . ARG A 1 92 ? -8.010 14.360 8.323 1.00 95.19 92 ARG A O 1
ATOM 726 N N . PHE A 1 93 ? -8.755 14.260 6.208 1.00 97.19 93 PHE A N 1
ATOM 727 C CA . PHE A 1 93 ? -10.038 13.662 6.567 1.00 97.19 93 PHE A CA 1
ATOM 728 C C . PHE A 1 93 ? -9.855 12.329 7.307 1.00 97.19 93 PHE A C 1
ATOM 730 O O . PHE A 1 93 ? -10.453 12.111 8.363 1.00 97.19 93 PHE A O 1
ATOM 737 N N . HIS A 1 94 ? -9.015 11.431 6.780 1.00 96.88 94 HIS A N 1
ATOM 738 C CA . HIS A 1 94 ? -8.790 10.123 7.397 1.00 96.88 94 HIS A CA 1
ATOM 739 C C . HIS A 1 94 ? -7.991 10.196 8.699 1.00 96.88 94 HIS A C 1
ATOM 741 O O . HIS A 1 94 ? -8.253 9.404 9.608 1.00 96.88 94 HIS A O 1
ATOM 747 N N . GLU A 1 95 ? -7.065 11.146 8.817 1.00 95.25 95 GLU A N 1
ATOM 748 C CA . GLU A 1 95 ? -6.360 11.434 10.062 1.00 95.25 95 GLU A CA 1
ATOM 749 C C . GLU A 1 95 ? -7.333 11.872 11.165 1.00 95.25 95 GLU A C 1
ATOM 751 O O . GLU A 1 95 ? -7.390 11.237 12.224 1.00 95.25 95 GLU A O 1
ATOM 756 N N . LEU A 1 96 ? -8.149 12.898 10.902 1.00 96.38 96 LEU A N 1
ATOM 757 C CA . LEU A 1 96 ? -9.137 13.410 11.854 1.00 96.38 96 LEU A CA 1
ATOM 758 C C . LEU A 1 96 ? -10.169 12.347 12.227 1.00 96.38 96 LEU A C 1
ATOM 760 O O . LEU A 1 96 ? -10.422 12.124 13.411 1.00 96.38 96 LEU A O 1
ATOM 764 N N . LEU A 1 97 ? -10.721 11.637 11.240 1.00 97.50 97 LEU A N 1
ATOM 765 C CA . LEU A 1 97 ? -11.695 10.580 11.493 1.00 97.50 97 LEU A CA 1
ATOM 766 C C . LEU A 1 97 ? -11.096 9.457 12.353 1.00 97.50 97 LEU A C 1
ATOM 768 O O . LEU A 1 97 ? -11.711 9.023 13.329 1.00 97.50 97 LEU A O 1
ATOM 772 N N . GLY A 1 98 ? -9.887 8.995 12.018 1.00 96.75 98 GLY A N 1
ATOM 773 C CA . GLY A 1 98 ? -9.193 7.950 12.768 1.00 96.75 98 GLY A CA 1
ATOM 774 C C . GLY A 1 98 ? -8.904 8.362 14.211 1.00 96.75 98 GLY A C 1
ATOM 775 O O . GLY A 1 98 ? -9.132 7.574 15.133 1.00 96.75 98 GLY A O 1
ATOM 776 N N . ASN A 1 99 ? -8.464 9.604 14.425 1.00 95.44 99 ASN A N 1
ATOM 777 C CA . ASN A 1 99 ? -8.187 10.142 15.754 1.00 95.44 99 ASN A CA 1
ATOM 778 C C . ASN A 1 99 ? -9.465 10.337 16.582 1.00 95.44 99 ASN A C 1
ATOM 780 O O . ASN A 1 99 ? -9.511 9.871 17.722 1.00 95.44 99 ASN A O 1
ATOM 784 N N . SER A 1 100 ? -10.523 10.916 16.012 1.00 95.94 100 SER A N 1
ATOM 785 C CA . SER A 1 100 ? -11.795 11.136 16.715 1.00 95.94 100 SER A CA 1
ATOM 786 C C . SER A 1 100 ? -12.511 9.828 17.066 1.00 95.94 100 SER A C 1
ATOM 788 O O . SER A 1 100 ? -13.037 9.683 18.173 1.00 95.94 100 SER A O 1
ATOM 790 N N . LEU A 1 101 ? -12.493 8.829 16.175 1.00 96.94 101 LEU A N 1
ATOM 791 C CA . LEU A 1 101 ? -13.038 7.503 16.482 1.00 96.94 101 LEU A CA 1
ATOM 792 C C . LEU A 1 101 ? -12.187 6.765 17.529 1.00 96.94 101 LEU A C 1
ATOM 794 O O . LEU A 1 101 ? -12.744 6.125 18.422 1.00 96.94 101 LEU A O 1
ATOM 798 N N . SER A 1 102 ? -10.853 6.874 17.465 1.00 96.19 102 SER A N 1
ATOM 799 C CA . SER A 1 102 ? -9.955 6.300 18.484 1.00 96.19 102 SER A CA 1
ATOM 800 C C . SER A 1 102 ? -10.209 6.908 19.862 1.00 96.19 102 SER A C 1
ATOM 802 O O . SER A 1 102 ? -10.288 6.179 20.848 1.00 96.19 102 SER A O 1
ATOM 804 N N . PHE A 1 103 ? -10.406 8.227 19.922 1.00 95.06 103 PHE A N 1
ATOM 805 C CA . PHE A 1 103 ? -10.774 8.927 21.148 1.00 95.06 103 PHE A CA 1
ATOM 806 C C . PHE A 1 103 ? -12.094 8.400 21.726 1.00 95.06 103 PHE A C 1
ATOM 808 O O . PHE A 1 103 ? -12.160 8.099 22.912 1.00 95.06 103 PHE A O 1
ATOM 815 N N . CYS A 1 104 ? -13.119 8.179 20.894 1.00 96.19 104 CYS A N 1
ATOM 816 C CA . CYS A 1 104 ? -14.384 7.601 21.358 1.00 96.19 104 CYS A CA 1
ATOM 817 C C . CYS A 1 104 ? -14.225 6.181 21.928 1.00 96.19 104 CYS A C 1
ATOM 819 O O . CYS A 1 104 ? -14.881 5.838 22.913 1.00 96.19 104 CYS A O 1
ATOM 821 N N . VAL A 1 105 ? -13.348 5.354 21.345 1.00 96.75 105 VAL A N 1
ATOM 822 C CA . VAL A 1 105 ? -13.034 4.031 21.907 1.00 96.75 105 VAL A CA 1
ATOM 823 C C . VAL A 1 105 ? -12.388 4.171 23.288 1.00 96.75 105 VAL A C 1
ATOM 825 O O . VAL A 1 105 ? -12.773 3.453 24.209 1.00 96.75 105 VAL A O 1
ATOM 828 N N . GLU A 1 106 ? -11.444 5.096 23.459 1.00 95.56 106 GLU A N 1
ATOM 829 C CA . GLU A 1 106 ? -10.762 5.294 24.742 1.00 95.56 106 GLU A CA 1
ATOM 830 C C . GLU A 1 106 ? -11.684 5.881 25.820 1.00 95.56 106 GLU A C 1
ATOM 832 O O . GLU A 1 106 ? -11.693 5.398 26.953 1.00 95.56 106 GLU A O 1
ATOM 837 N N . SER A 1 107 ? -12.537 6.839 25.456 1.00 95.06 107 SER A N 1
ATOM 838 C CA . SER A 1 107 ? -13.618 7.352 26.305 1.00 95.06 107 SER A CA 1
ATOM 839 C C . SER A 1 107 ? -14.535 6.239 26.812 1.00 95.06 107 SER A C 1
ATOM 841 O O . SER A 1 107 ? -14.842 6.174 28.003 1.00 95.06 107 SER A O 1
ATOM 843 N N . TYR A 1 108 ? -14.948 5.326 25.927 1.00 96.56 108 TYR A N 1
ATOM 844 C CA . TYR A 1 108 ? -15.749 4.168 26.320 1.00 96.56 108 TYR A CA 1
ATOM 845 C C . TYR A 1 108 ? -14.988 3.255 27.292 1.00 96.56 108 TYR A C 1
ATOM 847 O O . TYR A 1 108 ? -15.538 2.843 28.312 1.00 96.56 108 TYR A O 1
ATOM 855 N N . ARG A 1 109 ? -13.712 2.961 27.005 1.00 95.06 109 ARG A N 1
ATOM 856 C CA . ARG A 1 109 ? -12.857 2.111 27.855 1.00 95.06 109 ARG A CA 1
ATOM 857 C C . ARG A 1 109 ? -12.611 2.713 29.236 1.00 95.06 109 ARG A C 1
ATOM 859 O O . ARG A 1 109 ? -12.502 1.960 30.199 1.00 95.06 109 ARG A O 1
ATOM 866 N N . SER A 1 110 ? -12.560 4.038 29.318 1.00 94.69 110 SER A N 1
ATOM 867 C CA . SER A 1 110 ? -12.385 4.796 30.559 1.00 94.69 110 SER A CA 1
ATOM 868 C C . SER A 1 110 ? -13.686 4.960 31.355 1.00 94.69 110 SER A C 1
ATOM 870 O O . SER A 1 110 ? -13.664 5.514 32.450 1.00 94.69 110 SER A O 1
ATOM 872 N N . GLY A 1 111 ? -14.823 4.488 30.828 1.00 94.25 111 GLY A N 1
ATOM 873 C CA . GLY A 1 111 ? -16.116 4.583 31.501 1.00 94.25 111 GLY A CA 1
ATOM 874 C C . GLY A 1 111 ? -16.708 5.993 31.507 1.00 94.25 111 GLY A C 1
ATOM 875 O O . GLY A 1 111 ? -17.414 6.343 32.451 1.00 94.25 111 GLY A O 1
ATOM 876 N N . GLU A 1 112 ? -16.439 6.805 30.475 1.00 93.69 112 GLU A N 1
ATOM 877 C CA . GLU A 1 112 ? -17.088 8.113 30.317 1.00 93.69 112 GLU A CA 1
ATOM 878 C C . GLU A 1 112 ? -18.618 7.973 30.419 1.00 93.69 112 GLU A C 1
ATOM 880 O O . GLU A 1 112 ? -19.213 6.992 29.958 1.00 93.69 112 GLU A O 1
ATOM 885 N N . LYS A 1 113 ? -19.278 8.973 31.013 1.00 89.00 113 LYS A N 1
ATOM 886 C CA . LYS A 1 113 ? -20.742 9.027 31.080 1.00 89.00 113 LYS A CA 1
ATOM 887 C C . LYS A 1 113 ? -21.335 8.844 29.674 1.00 89.00 113 LYS A C 1
ATOM 889 O O . LYS A 1 113 ? -20.985 9.576 28.753 1.00 89.00 113 LYS A O 1
ATOM 894 N N . GLY A 1 114 ? -22.243 7.882 29.517 1.00 85.94 114 GLY A N 1
ATOM 895 C CA . GLY A 1 114 ? -22.771 7.489 28.205 1.00 85.94 114 GLY A CA 1
ATOM 896 C C . GLY A 1 114 ? -22.154 6.203 27.627 1.00 85.94 114 GLY A C 1
ATOM 897 O O . GLY A 1 114 ? -22.523 5.779 26.532 1.00 85.94 114 GLY A O 1
ATOM 898 N N . ALA A 1 115 ? -21.187 5.576 28.313 1.00 93.19 115 ALA A N 1
ATOM 899 C CA . ALA A 1 115 ? -20.554 4.346 27.835 1.00 93.19 115 ALA A CA 1
ATOM 900 C C . ALA A 1 115 ? -21.539 3.166 27.729 1.00 93.19 115 ALA A C 1
ATOM 902 O O . ALA A 1 115 ? -21.448 2.370 26.792 1.00 93.19 115 ALA A O 1
ATOM 903 N N . GLY A 1 116 ? -22.506 3.054 28.647 1.00 94.06 116 GLY A N 1
ATOM 904 C CA . GLY A 1 116 ? -23.490 1.964 28.644 1.00 94.06 116 GLY A CA 1
ATOM 905 C C . GLY A 1 116 ? -24.348 1.940 27.375 1.00 94.06 116 GLY A C 1
ATOM 906 O O . GLY A 1 116 ? -24.623 0.873 26.824 1.00 94.06 116 GLY A O 1
ATOM 907 N N . GLU A 1 117 ? -24.688 3.119 26.871 1.00 93.88 117 GLU A N 1
ATOM 908 C CA . GLU A 1 117 ? -25.506 3.379 25.691 1.00 93.88 117 GLU A CA 1
ATOM 909 C C . GLU A 1 117 ? -24.763 3.021 24.393 1.00 93.88 117 GLU A C 1
ATOM 911 O O . GLU A 1 117 ? -25.362 2.549 23.425 1.00 93.88 117 GLU A O 1
ATOM 916 N N . VAL A 1 118 ? -23.434 3.160 24.390 1.00 94.62 118 VAL A N 1
ATOM 917 C CA . VAL A 1 118 ? -22.571 2.841 23.241 1.00 94.62 118 VAL A CA 1
ATOM 918 C C . VAL A 1 118 ? -22.160 1.366 23.207 1.00 94.62 118 VAL A C 1
ATOM 920 O O . VAL A 1 118 ? -21.748 0.875 22.159 1.00 94.62 118 VAL A O 1
ATOM 923 N N . ARG A 1 119 ? -22.330 0.604 24.298 1.00 94.44 119 ARG A N 1
ATOM 924 C CA . ARG A 1 119 ? -21.856 -0.791 24.430 1.00 94.44 119 ARG A CA 1
ATOM 925 C C . ARG A 1 119 ? -22.188 -1.690 23.231 1.00 94.44 119 ARG A C 1
ATOM 927 O O . ARG A 1 119 ? -21.343 -2.471 22.802 1.00 94.44 119 ARG A O 1
ATOM 934 N N . ARG A 1 120 ? -23.400 -1.581 22.673 1.00 93.94 120 ARG A N 1
ATOM 935 C CA . ARG A 1 120 ? -23.836 -2.382 21.507 1.00 93.94 120 ARG A CA 1
ATOM 936 C C . ARG A 1 120 ? -23.171 -1.961 20.191 1.00 93.94 120 ARG A C 1
ATOM 938 O O . ARG A 1 120 ? -23.088 -2.767 19.273 1.00 93.94 120 ARG A O 1
ATOM 945 N N . GLN A 1 121 ? -22.686 -0.725 20.104 1.00 93.88 121 GLN A N 1
ATOM 946 C CA . GLN A 1 121 ? -22.045 -0.148 18.920 1.00 93.88 121 GLN A CA 1
ATOM 947 C C . GLN A 1 121 ? -20.529 -0.399 18.885 1.00 93.88 121 GLN A C 1
ATOM 949 O O . GLN A 1 121 ? -19.891 -0.136 17.868 1.00 93.88 121 GLN A O 1
ATOM 954 N N . ILE A 1 122 ? -19.935 -0.927 19.961 1.00 95.06 122 ILE A N 1
ATOM 955 C CA . ILE A 1 122 ? -18.480 -1.098 20.088 1.00 95.06 122 ILE A CA 1
ATOM 956 C C . ILE A 1 122 ? -17.838 -1.925 18.973 1.00 95.06 122 ILE A C 1
ATOM 958 O O . ILE A 1 122 ? -16.821 -1.468 18.449 1.00 95.06 122 ILE A O 1
ATOM 962 N N . PRO A 1 123 ? -18.389 -3.075 18.538 1.00 95.19 123 PRO A N 1
ATOM 963 C CA . PRO A 1 123 ? -17.792 -3.818 17.430 1.00 95.19 123 PRO A CA 1
ATOM 964 C C . PRO A 1 123 ? -17.709 -2.977 16.149 1.00 95.19 123 PRO A C 1
ATOM 966 O O . PRO A 1 123 ? -16.674 -2.952 15.479 1.00 95.19 123 PRO A O 1
ATOM 969 N N . GLN A 1 124 ? -18.773 -2.227 15.844 1.00 95.19 124 GLN A N 1
ATOM 970 C CA . GLN A 1 124 ? -18.823 -1.348 14.679 1.00 95.19 124 GLN A CA 1
ATOM 971 C C . GLN A 1 124 ? -17.876 -0.155 14.829 1.00 95.19 124 GLN A C 1
ATOM 973 O O . GLN A 1 124 ? -17.160 0.160 13.880 1.00 95.19 124 GLN A O 1
ATOM 978 N N . LEU A 1 125 ? -17.831 0.471 16.010 1.00 96.62 125 LEU A N 1
ATOM 979 C CA . LEU A 1 125 ? -16.917 1.569 16.314 1.00 96.62 125 LEU A CA 1
ATOM 980 C C . LEU A 1 125 ? -15.461 1.127 16.122 1.00 96.62 125 LEU A C 1
ATOM 982 O O . LEU A 1 125 ? -14.758 1.734 15.325 1.00 96.62 125 LEU A O 1
ATOM 986 N N . LEU A 1 126 ? -15.040 0.022 16.748 1.00 97.81 126 LEU A N 1
ATOM 987 C CA . LEU A 1 126 ? -13.686 -0.530 16.607 1.00 97.81 126 LEU A CA 1
ATOM 988 C C . LEU A 1 126 ? -13.323 -0.814 15.147 1.00 97.81 126 LEU A C 1
ATOM 990 O O . LEU A 1 126 ? -12.217 -0.501 14.710 1.00 97.81 126 LEU A O 1
ATOM 994 N N . CYS A 1 127 ? -14.243 -1.399 14.380 1.00 97.56 127 CYS A N 1
ATOM 995 C CA . CYS A 1 127 ? -13.989 -1.735 12.982 1.00 97.56 127 CYS A CA 1
ATOM 996 C C . CYS A 1 127 ? -13.902 -0.492 12.088 1.00 97.56 127 CYS A C 1
ATOM 998 O O . CYS A 1 127 ? -13.024 -0.426 11.227 1.00 97.56 127 CYS A O 1
ATOM 1000 N N . ARG A 1 128 ? -14.740 0.528 12.322 1.00 97.06 128 ARG A N 1
ATOM 1001 C CA . ARG A 1 128 ? -14.634 1.820 11.627 1.00 97.06 128 ARG A CA 1
ATOM 1002 C C . ARG A 1 128 ? -13.348 2.552 11.992 1.00 97.06 128 ARG A C 1
ATOM 1004 O O . ARG A 1 128 ? -12.692 3.065 11.092 1.00 97.06 128 ARG A O 1
ATOM 1011 N N . THR A 1 129 ? -12.927 2.518 13.258 1.00 98.19 129 THR A N 1
ATOM 1012 C CA . THR A 1 129 ? -11.624 3.058 13.675 1.00 98.19 129 THR A CA 1
ATOM 1013 C C . THR A 1 129 ? -10.479 2.337 12.966 1.00 98.19 129 THR A C 1
ATOM 1015 O O . THR A 1 129 ? -9.614 2.988 12.388 1.00 98.19 129 THR A O 1
ATOM 1018 N N . MET A 1 130 ? -10.499 0.998 12.937 1.00 97.88 130 MET A N 1
ATOM 1019 C CA . MET A 1 130 ? -9.491 0.182 12.251 1.00 97.88 130 MET A CA 1
ATOM 1020 C C . MET A 1 130 ? -9.401 0.535 10.761 1.00 97.88 130 MET A C 1
ATOM 1022 O O . MET A 1 130 ? -8.313 0.754 10.234 1.00 97.88 130 MET A O 1
ATOM 1026 N N . LYS A 1 131 ? -10.552 0.664 10.092 1.00 97.19 131 LYS A N 1
ATOM 1027 C CA . LYS A 1 131 ? -10.627 1.082 8.690 1.00 97.19 131 LYS A CA 1
ATOM 1028 C C . LYS A 1 131 ? -10.100 2.506 8.482 1.00 97.19 131 LYS A C 1
ATOM 1030 O O . LYS A 1 131 ? -9.357 2.726 7.530 1.00 97.19 131 LYS A O 1
ATOM 1035 N N . ALA A 1 132 ? -10.475 3.460 9.335 1.00 97.75 132 ALA A N 1
ATOM 1036 C CA . ALA A 1 132 ? -10.038 4.851 9.229 1.00 97.75 132 ALA A CA 1
ATOM 1037 C C . ALA A 1 132 ? -8.520 4.984 9.413 1.00 97.75 132 ALA A C 1
ATOM 1039 O O . ALA A 1 132 ? -7.868 5.640 8.605 1.00 97.75 132 ALA A O 1
ATOM 1040 N N . LEU A 1 133 ? -7.943 4.287 10.397 1.00 98.00 133 LEU A N 1
ATOM 1041 C CA . LEU A 1 133 ? -6.491 4.212 10.586 1.00 98.00 133 LEU A CA 1
ATOM 1042 C C . LEU A 1 133 ? -5.802 3.510 9.410 1.00 98.00 133 LEU A C 1
ATOM 1044 O O . LEU A 1 133 ? -4.775 3.979 8.934 1.00 98.00 133 LEU A O 1
ATOM 1048 N N . GLY A 1 134 ? -6.387 2.439 8.870 1.00 97.44 134 GLY A N 1
ATOM 1049 C CA . GLY A 1 134 ? -5.886 1.810 7.649 1.00 97.44 134 GLY A CA 1
ATOM 1050 C C . GLY A 1 134 ? -5.891 2.754 6.443 1.00 97.44 134 GLY A C 1
ATOM 1051 O O . GLY A 1 134 ? -4.948 2.746 5.657 1.00 97.44 134 GLY A O 1
ATOM 1052 N N . SER A 1 135 ? -6.906 3.610 6.307 1.00 96.81 135 SER A N 1
ATOM 1053 C CA . SER A 1 135 ? -6.916 4.666 5.291 1.00 96.81 135 SER A CA 1
ATOM 1054 C C . SER A 1 135 ? -5.887 5.763 5.573 1.00 96.81 135 SER A C 1
ATOM 1056 O O . SER A 1 135 ? -5.214 6.179 4.636 1.00 96.81 135 SER A O 1
ATOM 1058 N N . ARG A 1 136 ? -5.713 6.198 6.831 1.00 95.88 136 ARG A N 1
ATOM 1059 C CA . ARG A 1 136 ? -4.656 7.149 7.220 1.00 95.88 136 ARG A CA 1
ATOM 1060 C C . ARG A 1 136 ? -3.285 6.622 6.799 1.00 95.88 136 ARG A C 1
ATOM 1062 O O . ARG A 1 136 ? -2.582 7.328 6.094 1.00 95.88 136 ARG A O 1
ATOM 1069 N N . TYR A 1 137 ? -2.972 5.361 7.109 1.00 95.19 137 TYR A N 1
ATOM 1070 C CA . TYR A 1 137 ? -1.734 4.696 6.681 1.00 95.19 137 TYR A CA 1
ATOM 1071 C C . TYR A 1 137 ? -1.513 4.822 5.167 1.00 95.19 137 TYR A C 1
ATOM 1073 O O . TYR A 1 137 ? -0.435 5.196 4.711 1.00 95.19 137 TYR A O 1
ATOM 1081 N N . ARG A 1 138 ? -2.553 4.533 4.371 1.00 93.94 138 ARG A N 1
ATOM 1082 C CA . ARG A 1 138 ? -2.474 4.608 2.905 1.00 93.94 138 ARG A CA 1
ATOM 1083 C C . ARG A 1 138 ? -2.169 6.023 2.421 1.00 93.94 138 ARG A C 1
ATOM 1085 O O . ARG A 1 138 ? -1.381 6.169 1.495 1.00 93.94 138 ARG A O 1
ATOM 1092 N N . TRP A 1 139 ? -2.798 7.039 3.008 1.00 91.88 139 TRP A N 1
ATOM 1093 C CA . TRP A 1 139 ? -2.622 8.431 2.590 1.00 91.88 139 TRP A CA 1
ATOM 1094 C C . TRP A 1 139 ? -1.342 9.065 3.127 1.00 91.88 139 TRP A C 1
ATOM 1096 O O . TRP A 1 139 ? -0.737 9.866 2.425 1.00 91.88 139 TRP A O 1
ATOM 1106 N N . GLU A 1 140 ? -0.873 8.662 4.304 1.00 88.31 140 GLU A N 1
ATOM 1107 C CA . GLU A 1 140 ? 0.470 8.995 4.781 1.00 88.31 140 GLU A CA 1
ATOM 1108 C C . GLU A 1 140 ? 1.536 8.43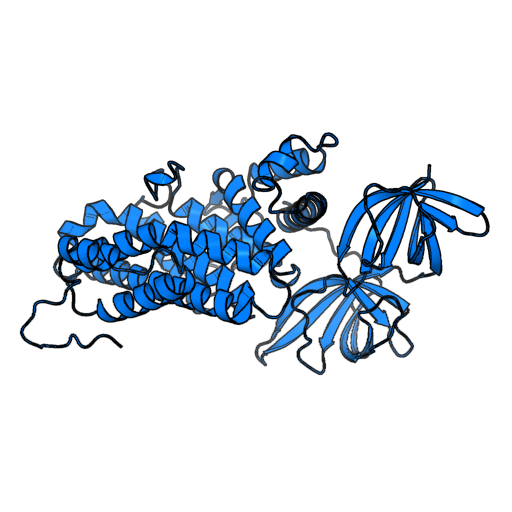8 3.821 1.00 88.31 140 GLU A C 1
ATOM 1110 O O . GLU A 1 140 ? 2.437 9.163 3.401 1.00 88.31 140 GLU A O 1
ATOM 1115 N N . HIS A 1 141 ? 1.371 7.189 3.368 1.00 85.75 141 HIS A N 1
ATOM 1116 C CA . HIS A 1 141 ? 2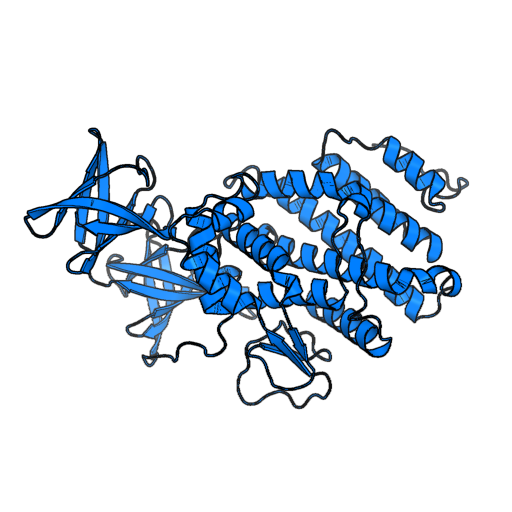.256 6.592 2.363 1.00 85.75 141 HIS A CA 1
ATOM 1117 C C . HIS A 1 141 ? 2.193 7.313 1.010 1.00 85.75 141 HIS A C 1
ATOM 1119 O O . HIS A 1 141 ? 3.221 7.693 0.460 1.00 85.75 141 HIS A O 1
ATOM 1125 N N . LEU A 1 142 ? 0.985 7.513 0.475 1.00 83.06 142 LEU A N 1
ATOM 1126 C CA . LEU A 1 142 ? 0.777 8.100 -0.852 1.00 83.06 142 LEU A CA 1
ATOM 1127 C C . LEU A 1 142 ? 1.141 9.584 -0.929 1.00 83.06 142 LEU A C 1
ATOM 1129 O O . LEU A 1 142 ? 1.625 10.025 -1.964 1.00 83.06 142 LEU A O 1
ATOM 1133 N N . HIS A 1 143 ? 0.845 10.359 0.115 1.00 79.12 143 HIS A N 1
ATOM 1134 C CA . HIS A 1 143 ? 0.899 11.819 0.061 1.00 79.12 143 HIS A CA 1
ATOM 1135 C C . HIS A 1 143 ? 1.917 12.437 1.021 1.00 79.12 143 HIS A C 1
ATOM 1137 O O . HIS A 1 143 ? 2.614 13.367 0.627 1.00 79.12 143 HIS A O 1
ATOM 1143 N N . ALA A 1 144 ? 2.022 11.956 2.264 1.00 66.44 144 ALA A N 1
ATOM 1144 C CA . ALA A 1 144 ? 2.982 12.521 3.218 1.00 66.44 144 ALA A CA 1
ATOM 1145 C C . ALA A 1 144 ? 4.421 12.031 2.958 1.00 66.44 144 ALA A C 1
ATOM 1147 O O . ALA A 1 144 ? 5.388 12.675 3.371 1.00 66.44 144 ALA A O 1
ATOM 1148 N N . GLY A 1 145 ? 4.577 10.893 2.270 1.00 69.38 145 GLY A N 1
ATOM 1149 C CA . GLY A 1 145 ? 5.872 10.294 1.941 1.00 69.38 145 GLY A CA 1
ATOM 1150 C C . GLY A 1 145 ? 6.603 9.702 3.152 1.00 69.38 145 GLY A C 1
ATOM 1151 O O . GLY A 1 145 ? 7.806 9.422 3.077 1.00 69.38 145 GLY A O 1
ATOM 1152 N N . PHE A 1 146 ? 5.903 9.563 4.278 1.00 75.19 146 PHE A N 1
ATOM 1153 C CA . PHE A 1 146 ? 6.309 8.832 5.473 1.00 75.19 146 PHE A CA 1
ATOM 1154 C C . PHE A 1 146 ? 5.058 8.442 6.263 1.00 75.19 146 PHE A C 1
ATOM 1156 O O . PHE A 1 146 ? 4.052 9.143 6.227 1.00 75.19 146 PHE A O 1
ATOM 1163 N N . VAL A 1 147 ? 5.143 7.335 6.997 1.00 84.31 147 VAL A N 1
ATOM 1164 C CA . VAL A 1 147 ? 4.071 6.852 7.872 1.00 84.31 147 VAL A CA 1
ATOM 1165 C C . VAL A 1 147 ? 4.422 7.188 9.314 1.00 84.31 147 VAL A C 1
ATOM 1167 O O . VAL A 1 147 ? 5.541 6.922 9.758 1.00 84.31 147 VAL A O 1
ATOM 1170 N N . SER A 1 148 ? 3.474 7.764 10.044 1.00 86.00 148 SER A N 1
ATOM 1171 C CA . SER A 1 148 ? 3.661 8.147 11.442 1.00 86.00 148 SER A CA 1
ATOM 1172 C C . SER A 1 148 ? 3.726 6.905 12.338 1.00 86.00 148 SER A C 1
ATOM 1174 O O . SER A 1 148 ? 2.916 5.988 12.204 1.00 86.00 148 SER A O 1
ATOM 1176 N N . GLU A 1 149 ? 4.674 6.852 13.279 1.00 83.94 149 GLU A N 1
ATOM 1177 C CA . GLU A 1 149 ? 4.871 5.662 14.130 1.00 83.94 149 GLU A CA 1
ATOM 1178 C C . GLU A 1 149 ? 3.678 5.378 15.063 1.00 83.94 149 GLU A C 1
ATOM 1180 O O . GLU A 1 149 ? 3.394 4.217 15.372 1.00 83.94 149 GLU A O 1
ATOM 1185 N N . ASP A 1 150 ? 2.921 6.414 15.447 1.00 91.88 150 ASP A N 1
ATOM 1186 C CA . ASP A 1 150 ? 1.752 6.312 16.335 1.00 91.88 150 ASP A CA 1
ATOM 1187 C C . ASP A 1 150 ? 0.630 5.436 15.758 1.00 91.88 150 ASP A C 1
ATOM 1189 O O . ASP A 1 150 ? -0.205 4.901 16.497 1.00 91.88 150 ASP A O 1
ATOM 1193 N N . ILE A 1 151 ? 0.609 5.253 14.434 1.00 94.31 151 ILE A N 1
ATOM 1194 C CA . ILE A 1 151 ? -0.412 4.454 13.766 1.00 94.31 151 ILE A CA 1
ATOM 1195 C C . ILE A 1 151 ? -0.388 3.001 14.244 1.00 94.31 151 ILE A C 1
ATOM 1197 O O . ILE A 1 151 ? -1.446 2.407 14.465 1.00 94.31 151 ILE A O 1
ATOM 1201 N N . TRP A 1 152 ? 0.804 2.441 14.467 1.00 95.62 152 TRP A N 1
ATOM 1202 C CA . TRP A 1 152 ? 0.974 1.051 14.882 1.00 95.62 152 TRP A CA 1
ATOM 1203 C C . TRP A 1 152 ? 0.509 0.849 16.315 1.00 95.62 152 TRP A C 1
ATOM 1205 O O . TRP A 1 152 ? -0.267 -0.066 16.582 1.00 95.62 152 TRP A O 1
ATOM 1215 N N . GLU A 1 153 ? 0.889 1.758 17.213 1.00 94.50 153 GLU A N 1
ATOM 1216 C CA . GLU A 1 153 ? 0.421 1.764 18.599 1.00 94.50 153 GLU A CA 1
ATOM 1217 C C . GLU A 1 153 ? -1.116 1.777 18.669 1.00 94.50 153 GLU A C 1
ATOM 1219 O O . GLU A 1 153 ? -1.721 0.965 19.378 1.00 94.50 153 GLU A O 1
ATOM 1224 N N . LYS A 1 154 ? -1.767 2.662 17.898 1.00 95.94 154 LYS A N 1
ATOM 1225 C CA . LYS A 1 154 ? -3.234 2.762 17.846 1.00 95.94 154 LYS A CA 1
ATOM 1226 C C . LYS A 1 154 ? -3.867 1.478 17.306 1.00 95.94 154 LYS A C 1
ATOM 1228 O O . LYS A 1 154 ? -4.766 0.930 17.947 1.00 95.94 154 LYS A O 1
ATOM 1233 N N . LEU A 1 155 ? -3.394 0.973 16.163 1.00 97.88 155 LEU A N 1
ATOM 1234 C CA . LEU A 1 155 ? -3.909 -0.257 15.548 1.00 97.88 155 LEU A CA 1
ATOM 1235 C C . LEU A 1 155 ? -3.789 -1.456 16.502 1.00 97.88 155 LEU A C 1
ATOM 1237 O O . LEU A 1 155 ? -4.754 -2.202 16.684 1.00 97.88 155 LEU A O 1
ATOM 1241 N N . TYR A 1 156 ? -2.638 -1.622 17.155 1.00 97.62 156 TYR A N 1
ATOM 1242 C CA . TYR A 1 156 ? -2.378 -2.762 18.034 1.00 97.62 156 TYR A CA 1
ATOM 1243 C C . TYR A 1 156 ? -3.186 -2.706 19.323 1.00 97.62 156 TYR A C 1
ATOM 1245 O O . TYR A 1 156 ? -3.757 -3.723 19.718 1.00 97.62 156 TYR A O 1
ATOM 1253 N N . ARG A 1 157 ? -3.322 -1.528 19.945 1.00 96.12 157 ARG A N 1
ATOM 1254 C CA . ARG A 1 157 ? -4.188 -1.357 21.123 1.00 96.12 157 ARG A CA 1
ATOM 1255 C C . ARG A 1 157 ? -5.641 -1.705 20.817 1.00 96.12 157 ARG A C 1
ATOM 1257 O O . ARG A 1 157 ? -6.278 -2.409 21.602 1.00 96.12 157 ARG A O 1
ATOM 1264 N N . LEU A 1 158 ? -6.159 -1.246 19.676 1.00 97.25 158 LEU A N 1
ATOM 1265 C CA . LEU A 1 158 ? -7.528 -1.537 19.244 1.00 97.25 158 LEU A CA 1
ATOM 1266 C C . LEU A 1 158 ? -7.728 -3.029 18.972 1.00 97.25 158 LEU A C 1
ATOM 1268 O O . LEU A 1 158 ? -8.719 -3.608 19.420 1.00 97.25 158 LEU A O 1
ATOM 1272 N N . TYR A 1 159 ? -6.782 -3.660 18.274 1.00 98.12 159 TYR A N 1
ATOM 1273 C CA . TYR A 1 159 ? -6.859 -5.083 17.969 1.00 98.12 159 TYR A CA 1
ATOM 1274 C C . TYR A 1 159 ? -6.733 -5.953 19.231 1.00 98.12 159 TYR A C 1
ATOM 1276 O O . TYR A 1 159 ? -7.563 -6.834 19.442 1.00 98.12 159 TYR A O 1
ATOM 1284 N N . ALA A 1 160 ? -5.789 -5.653 20.129 1.00 97.19 160 ALA A N 1
ATOM 1285 C CA . ALA A 1 160 ? -5.642 -6.348 21.410 1.00 97.19 160 ALA A CA 1
ATOM 1286 C C . ALA A 1 160 ? -6.909 -6.232 22.276 1.00 97.19 160 ALA A C 1
ATOM 1288 O O . ALA A 1 160 ? -7.340 -7.203 22.900 1.00 97.19 160 ALA A O 1
ATOM 1289 N N . TYR A 1 161 ? -7.549 -5.058 22.287 1.00 96.94 161 TYR A N 1
ATOM 1290 C CA . TYR A 1 161 ? -8.829 -4.869 22.967 1.00 96.94 161 TYR A CA 1
ATOM 1291 C C . TYR A 1 161 ? -9.955 -5.694 22.323 1.00 96.94 161 TYR A C 1
ATOM 1293 O O . TYR A 1 161 ? -10.743 -6.330 23.030 1.00 96.94 161 TYR A O 1
ATOM 1301 N N . ALA A 1 162 ? -10.021 -5.726 20.990 1.00 97.44 162 ALA A N 1
ATOM 1302 C CA . ALA A 1 162 ? -10.994 -6.530 20.258 1.00 97.44 162 ALA A CA 1
ATOM 1303 C C . ALA A 1 162 ? -10.802 -8.038 20.493 1.00 97.44 162 ALA A C 1
ATOM 1305 O O . ALA A 1 162 ? -11.794 -8.751 20.635 1.00 97.44 162 ALA A O 1
ATOM 1306 N N . GLU A 1 163 ? -9.559 -8.524 20.578 1.00 97.00 163 GLU A N 1
ATOM 1307 C CA . GLU A 1 163 ? -9.256 -9.916 20.936 1.00 97.00 163 GLU A CA 1
ATOM 1308 C C . GLU A 1 163 ? -9.699 -10.224 22.368 1.00 97.00 163 GLU A C 1
ATOM 1310 O O . GLU A 1 163 ? -10.457 -11.166 22.589 1.00 97.00 163 GLU A O 1
ATOM 1315 N N . LYS A 1 164 ? -9.309 -9.381 23.335 1.00 96.00 164 LYS A N 1
ATOM 1316 C CA . LYS A 1 164 ? -9.663 -9.552 24.753 1.00 96.00 164 LYS A CA 1
ATOM 1317 C C . LYS A 1 164 ? -11.175 -9.597 24.990 1.00 96.00 164 LYS A C 1
ATOM 1319 O O . LYS A 1 164 ? -11.635 -10.268 25.907 1.00 96.00 164 LYS A O 1
ATOM 1324 N N . THR A 1 165 ? -11.945 -8.861 24.192 1.00 95.31 165 THR A N 1
ATOM 1325 C CA . THR A 1 165 ? -13.407 -8.752 24.328 1.00 95.31 165 THR A CA 1
ATOM 1326 C C . THR A 1 165 ? -14.188 -9.699 23.413 1.00 95.31 165 THR A C 1
ATOM 1328 O O . THR A 1 165 ? -15.413 -9.625 23.384 1.00 95.31 165 THR A O 1
ATOM 1331 N N . GLY A 1 166 ? -13.510 -10.576 22.663 1.00 95.88 166 GLY A N 1
ATOM 1332 C CA . GLY A 1 166 ? -14.156 -11.538 21.761 1.00 95.88 166 GLY A CA 1
ATOM 1333 C C . GLY A 1 166 ? -14.770 -10.922 20.497 1.00 95.88 166 GLY A C 1
ATOM 1334 O O . GLY A 1 166 ? -15.522 -11.588 19.792 1.00 95.88 166 GLY A O 1
ATOM 1335 N N . ASN A 1 167 ? -14.453 -9.664 20.182 1.00 96.38 167 ASN A N 1
ATOM 1336 C CA . ASN A 1 167 ? -15.029 -8.936 19.049 1.00 96.38 167 ASN A CA 1
ATOM 1337 C C . ASN A 1 167 ? -14.200 -9.042 17.761 1.00 96.38 167 ASN A C 1
ATOM 1339 O O . ASN A 1 167 ? -14.720 -8.762 16.681 1.00 96.38 167 ASN A O 1
ATOM 1343 N N . ALA A 1 168 ? -12.924 -9.435 17.850 1.00 97.12 168 ALA A N 1
ATOM 1344 C CA . ALA A 1 168 ? -11.971 -9.366 16.737 1.00 97.12 168 ALA A CA 1
ATOM 1345 C C . ALA A 1 168 ? -12.478 -10.024 15.438 1.00 97.12 168 ALA A C 1
ATOM 1347 O O . ALA A 1 168 ? -12.341 -9.447 14.357 1.00 97.12 168 ALA A O 1
ATOM 1348 N N . HIS A 1 169 ? -13.098 -11.202 15.539 1.00 96.56 169 HIS A N 1
ATOM 1349 C CA . HIS A 1 169 ? -13.489 -12.017 14.384 1.00 96.56 169 HIS A CA 1
ATOM 1350 C C . HIS A 1 169 ? -14.991 -12.014 14.074 1.00 96.56 169 HIS A C 1
ATOM 1352 O O . HIS A 1 169 ? -15.395 -12.677 13.121 1.00 96.56 169 HIS A O 1
ATOM 1358 N N . LEU A 1 170 ? -15.814 -11.268 14.821 1.00 94.75 170 LEU A N 1
ATOM 1359 C CA . LEU A 1 170 ? -17.259 -11.218 14.582 1.00 94.75 170 LEU A CA 1
ATOM 1360 C C . LEU A 1 170 ? -17.554 -10.639 13.183 1.00 94.75 170 LEU A C 1
ATOM 1362 O O . LEU A 1 170 ? -17.116 -9.519 12.900 1.00 94.75 170 LEU A O 1
ATOM 1366 N N . PRO A 1 171 ? -18.264 -11.370 12.301 1.00 94.56 171 PRO A N 1
ATOM 1367 C CA . PRO A 1 171 ? -18.598 -10.883 10.970 1.00 94.56 171 PRO A CA 1
ATOM 1368 C C . PRO A 1 171 ? -19.835 -9.977 11.004 1.00 94.56 171 PRO A C 1
ATOM 1370 O O . PRO A 1 171 ? -20.855 -10.328 11.592 1.00 94.56 171 PRO A O 1
ATOM 1373 N N . PHE A 1 172 ? -19.774 -8.827 10.335 1.00 93.19 172 PHE A N 1
ATOM 1374 C CA . PHE A 1 172 ? -20.923 -7.929 10.165 1.00 93.19 172 PHE A CA 1
ATOM 1375 C C . PHE A 1 172 ? -20.762 -7.005 8.953 1.00 93.19 172 PHE A C 1
ATOM 1377 O O . PHE A 1 172 ? -19.680 -6.879 8.377 1.00 93.19 172 PHE A O 1
ATOM 1384 N N . VAL A 1 173 ? -21.852 -6.350 8.548 1.00 92.94 173 VAL A N 1
ATOM 1385 C CA . VAL A 1 173 ? -21.847 -5.340 7.479 1.00 92.94 173 VAL A CA 1
ATOM 1386 C C . VAL A 1 173 ? -21.459 -3.984 8.071 1.00 92.94 173 VAL A C 1
ATOM 1388 O O . VAL A 1 173 ? -22.170 -3.446 8.916 1.00 92.94 173 VAL A O 1
ATOM 1391 N N . LEU A 1 174 ? -20.327 -3.423 7.633 1.00 91.69 174 LEU A N 1
ATOM 1392 C CA . LEU A 1 174 ? -19.790 -2.167 8.185 1.00 91.69 174 LEU A CA 1
ATOM 1393 C C . LEU A 1 174 ? -20.571 -0.926 7.721 1.00 91.69 174 LEU A C 1
ATOM 1395 O O . LEU A 1 174 ? -20.882 -0.040 8.527 1.00 91.69 174 LEU A O 1
ATOM 1399 N N . TYR A 1 175 ? -20.896 -0.895 6.423 1.00 88.31 175 TYR A N 1
ATOM 1400 C CA . TYR A 1 175 ? -21.695 0.138 5.764 1.00 88.31 175 TYR A CA 1
ATOM 1401 C C . TYR A 1 175 ? -22.887 -0.521 5.059 1.00 88.31 175 TYR A C 1
ATOM 1403 O O . TYR A 1 175 ? -22.663 -1.306 4.133 1.00 88.31 175 TYR A O 1
ATOM 1411 N N . PRO A 1 176 ? -24.138 -0.193 5.433 1.00 82.19 176 PRO A N 1
ATOM 1412 C CA . PRO A 1 176 ? -25.329 -0.841 4.877 1.00 82.19 176 PRO A CA 1
ATOM 1413 C C . PRO A 1 176 ? -25.395 -0.809 3.345 1.00 82.19 176 PRO A C 1
ATOM 1415 O O . PRO A 1 176 ? -25.674 -1.826 2.723 1.00 82.19 176 PRO A O 1
ATOM 1418 N N . VAL A 1 177 ? -25.039 0.328 2.736 1.00 79.94 177 VAL A N 1
ATOM 1419 C CA . VAL A 1 177 ? -25.071 0.530 1.274 1.00 79.94 177 VAL A CA 1
ATOM 1420 C C . VAL A 1 177 ? -24.112 -0.406 0.527 1.00 79.94 177 VAL A C 1
ATOM 1422 O O . VAL A 1 177 ? -24.371 -0.769 -0.613 1.00 79.94 177 VAL A O 1
ATOM 1425 N N . GLN A 1 178 ? -22.999 -0.805 1.149 1.00 77.31 178 GLN A N 1
ATOM 1426 C CA . GLN A 1 178 ? -21.998 -1.661 0.502 1.00 77.31 178 GLN A CA 1
ATOM 1427 C C . GLN A 1 178 ? -22.327 -3.153 0.626 1.00 77.31 178 GLN A C 1
ATOM 1429 O O . GLN A 1 178 ? -21.796 -3.946 -0.146 1.00 77.31 178 GLN A O 1
ATOM 1434 N N . GLY A 1 179 ? -23.114 -3.559 1.631 1.00 79.50 179 GLY A N 1
ATOM 1435 C CA . GLY A 1 179 ? -23.519 -4.953 1.872 1.00 79.50 179 GLY A CA 1
ATOM 1436 C C . GLY A 1 179 ? -22.390 -5.954 2.180 1.00 79.50 179 GLY A C 1
ATOM 1437 O O . GLY A 1 179 ? -22.661 -7.100 2.531 1.00 79.50 179 GLY A O 1
ATOM 1438 N N . ARG A 1 180 ? -21.114 -5.560 2.077 1.00 84.19 180 ARG A N 1
ATOM 1439 C CA . ARG A 1 180 ? -19.962 -6.454 2.249 1.00 84.19 180 ARG A CA 1
ATOM 1440 C C . ARG A 1 180 ? -19.700 -6.729 3.727 1.00 84.19 180 ARG A C 1
ATOM 1442 O O . ARG A 1 180 ? -19.488 -5.807 4.516 1.00 84.19 180 ARG A O 1
ATOM 1449 N N . GLN A 1 181 ? -19.643 -8.011 4.082 1.00 92.38 181 GLN A N 1
ATOM 1450 C CA . GLN A 1 181 ? -19.235 -8.428 5.419 1.00 92.38 181 GLN A CA 1
ATOM 1451 C C . GLN A 1 181 ? -17.750 -8.138 5.672 1.00 92.38 181 GLN A C 1
ATOM 1453 O O . GLN A 1 181 ? -16.895 -8.290 4.791 1.00 92.38 181 GLN A O 1
ATOM 1458 N N . THR A 1 182 ? -17.430 -7.778 6.908 1.00 95.94 182 THR A N 1
ATOM 1459 C CA . THR A 1 182 ? -16.066 -7.620 7.414 1.00 95.94 182 THR A CA 1
ATOM 1460 C C . THR A 1 182 ? -15.996 -7.958 8.904 1.00 95.94 182 THR A C 1
ATOM 1462 O O . THR A 1 182 ? -16.996 -8.347 9.499 1.00 95.94 182 THR A O 1
ATOM 1465 N N . SER A 1 183 ? -14.807 -7.845 9.487 1.00 97.62 183 SER A N 1
ATOM 1466 C CA . SER A 1 183 ? -14.549 -7.945 10.924 1.00 97.62 183 SER A CA 1
ATOM 1467 C C . SER A 1 183 ? -13.402 -7.005 11.304 1.00 97.62 183 SER A C 1
ATOM 1469 O O . SER A 1 183 ? -12.675 -6.514 10.435 1.00 97.62 183 SER A O 1
ATOM 1471 N N . ILE A 1 184 ? -13.200 -6.768 12.602 1.00 98.38 184 ILE A N 1
ATOM 1472 C CA . ILE A 1 184 ? -12.092 -5.931 13.092 1.00 98.38 184 ILE A CA 1
ATOM 1473 C C . ILE A 1 184 ? -10.744 -6.531 12.660 1.00 98.38 184 ILE A C 1
ATOM 1475 O O . ILE A 1 184 ? -9.890 -5.816 12.141 1.00 98.38 184 ILE A O 1
ATOM 1479 N N . ALA A 1 185 ? -10.585 -7.852 12.790 1.00 98.31 185 ALA A N 1
ATOM 1480 C CA . ALA A 1 185 ? -9.397 -8.577 12.346 1.00 98.31 185 ALA A CA 1
ATOM 1481 C C . ALA A 1 185 ? -9.165 -8.449 10.836 1.00 98.31 185 ALA A C 1
ATOM 1483 O O . ALA A 1 185 ? -8.026 -8.312 10.399 1.00 98.31 185 ALA A O 1
ATOM 1484 N N . ARG A 1 186 ? -10.233 -8.457 10.027 1.00 98.00 186 ARG A N 1
ATOM 1485 C CA . ARG A 1 186 ? -10.121 -8.309 8.572 1.00 98.00 186 ARG A CA 1
ATOM 1486 C C . ARG A 1 186 ? -9.632 -6.918 8.178 1.00 98.00 186 ARG A C 1
ATOM 1488 O O . ARG A 1 186 ? -8.763 -6.823 7.319 1.00 98.00 186 ARG A O 1
ATOM 1495 N N . GLU A 1 187 ? -10.167 -5.852 8.778 1.00 98.06 187 GLU A N 1
ATOM 1496 C CA . GLU A 1 187 ? -9.674 -4.492 8.506 1.00 98.06 187 GLU A CA 1
ATOM 1497 C C . GLU A 1 187 ? -8.232 -4.307 8.998 1.00 98.06 187 GLU A C 1
ATOM 1499 O O . GLU A 1 187 ? -7.424 -3.727 8.279 1.00 98.06 187 GLU A O 1
ATOM 1504 N N . PHE A 1 188 ? -7.877 -4.885 10.151 1.00 98.50 188 PHE A N 1
ATOM 1505 C CA . PHE A 1 188 ? -6.503 -4.876 10.660 1.00 98.50 188 PHE A CA 1
ATOM 1506 C C . PHE A 1 188 ? -5.531 -5.565 9.692 1.00 98.50 188 PHE A C 1
ATOM 1508 O O . PHE A 1 188 ? -4.505 -4.999 9.312 1.00 98.50 188 PHE A O 1
ATOM 1515 N N . LEU A 1 189 ? -5.889 -6.765 9.222 1.00 98.38 189 LEU A N 1
ATOM 1516 C CA . LEU A 1 189 ? -5.060 -7.552 8.313 1.00 98.38 189 LEU A CA 1
ATOM 1517 C C . LEU A 1 189 ? -4.835 -6.877 6.962 1.00 98.38 189 LEU A C 1
ATOM 1519 O O . LEU A 1 189 ? -3.754 -7.030 6.402 1.00 98.38 189 LEU A O 1
ATOM 1523 N N . LYS A 1 190 ? -5.795 -6.105 6.437 1.00 97.94 190 LYS A N 1
ATOM 1524 C CA . LYS A 1 190 ? -5.572 -5.330 5.203 1.00 97.94 190 LYS A CA 1
ATOM 1525 C C . LYS A 1 190 ? -4.391 -4.375 5.358 1.00 97.94 190 LYS A C 1
ATOM 1527 O O . LYS A 1 190 ? -3.529 -4.339 4.483 1.00 97.94 190 LYS A O 1
ATOM 1532 N N . THR A 1 191 ? -4.332 -3.644 6.470 1.00 97.94 191 THR A N 1
ATOM 1533 C CA . THR A 1 191 ? -3.238 -2.708 6.752 1.00 97.94 191 THR A CA 1
ATOM 1534 C C . THR A 1 191 ? -1.919 -3.441 6.963 1.00 97.94 191 THR A C 1
ATOM 1536 O O . THR A 1 191 ? -0.921 -3.060 6.357 1.00 97.94 191 THR A O 1
ATOM 1539 N N . LEU A 1 192 ? -1.911 -4.529 7.744 1.00 97.69 192 LEU A N 1
ATOM 1540 C CA . LEU A 1 192 ? -0.692 -5.313 7.971 1.00 97.69 192 LEU A CA 1
ATOM 1541 C C . LEU A 1 192 ? -0.120 -5.895 6.673 1.00 97.69 192 LEU A C 1
ATOM 1543 O O . LEU A 1 192 ? 1.075 -5.776 6.409 1.00 97.69 192 LEU A O 1
ATOM 1547 N N . MET A 1 193 ? -0.974 -6.507 5.850 1.00 97.25 193 MET A N 1
ATOM 1548 C CA . MET A 1 193 ? -0.553 -7.130 4.597 1.00 97.25 193 MET A CA 1
ATOM 1549 C C . MET A 1 193 ? 0.003 -6.094 3.618 1.00 97.25 193 MET A C 1
ATOM 1551 O O . MET A 1 193 ? 1.044 -6.339 3.011 1.00 97.25 193 MET A O 1
ATOM 1555 N N . ILE A 1 194 ? -0.623 -4.917 3.502 1.00 96.00 194 ILE A N 1
ATOM 1556 C CA . ILE A 1 194 ? -0.100 -3.832 2.659 1.00 96.00 194 ILE A CA 1
ATOM 1557 C C . ILE A 1 194 ? 1.225 -3.283 3.188 1.00 96.00 194 ILE A C 1
ATOM 1559 O O . ILE A 1 194 ? 2.150 -3.101 2.400 1.00 96.00 194 ILE A O 1
ATOM 1563 N N . ALA A 1 195 ? 1.374 -3.098 4.498 1.00 94.12 195 ALA A N 1
ATOM 1564 C CA . ALA A 1 195 ? 2.640 -2.638 5.065 1.00 94.12 195 ALA A CA 1
ATOM 1565 C C . ALA A 1 195 ? 3.793 -3.629 4.857 1.00 94.12 195 ALA A C 1
ATOM 1567 O O . ALA A 1 195 ? 4.940 -3.227 4.681 1.00 94.12 195 ALA A O 1
ATOM 1568 N N . CYS A 1 196 ? 3.494 -4.927 4.780 1.00 93.00 196 CYS A N 1
ATOM 1569 C CA . CYS A 1 196 ? 4.460 -5.959 4.405 1.00 93.00 196 CYS A CA 1
ATOM 1570 C C . CYS A 1 196 ? 4.603 -6.173 2.886 1.00 93.00 196 CYS A C 1
ATOM 1572 O O . CYS A 1 196 ? 5.254 -7.128 2.470 1.00 93.00 196 CYS A O 1
ATOM 1574 N N . SER A 1 197 ? 4.030 -5.301 2.050 1.00 91.62 197 SER A N 1
ATOM 1575 C CA . SER A 1 197 ? 4.076 -5.407 0.583 1.00 91.62 197 SER A CA 1
ATOM 1576 C C . SER A 1 197 ? 5.145 -4.525 -0.069 1.00 91.62 197 SER A C 1
ATOM 1578 O O . SER A 1 197 ? 5.019 -4.210 -1.247 1.00 91.62 197 SER A O 1
ATOM 1580 N N . ALA A 1 198 ? 6.184 -4.116 0.670 1.00 86.94 198 ALA A N 1
ATOM 1581 C CA . ALA A 1 198 ? 7.220 -3.186 0.195 1.00 86.94 198 ALA A CA 1
ATOM 1582 C C . ALA A 1 198 ? 6.614 -1.936 -0.488 1.00 86.94 198 ALA A C 1
ATOM 1584 O O . ALA A 1 198 ? 6.879 -1.683 -1.666 1.00 86.94 198 ALA A O 1
ATOM 1585 N N . PRO A 1 199 ? 5.751 -1.186 0.216 1.00 86.69 199 PRO A N 1
ATOM 1586 C CA . PRO A 1 199 ? 4.921 -0.147 -0.388 1.00 86.69 199 PRO A CA 1
ATOM 1587 C C . PRO A 1 199 ? 5.744 0.983 -1.021 1.00 86.69 199 PRO A C 1
ATOM 1589 O O . PRO A 1 199 ? 5.324 1.541 -2.029 1.00 86.69 199 PRO A O 1
ATOM 1592 N N . ASP A 1 200 ? 6.946 1.263 -0.511 1.00 79.38 200 ASP A N 1
ATOM 1593 C CA . ASP A 1 200 ? 7.849 2.277 -1.070 1.00 79.38 200 ASP A CA 1
ATOM 1594 C C . ASP A 1 200 ? 8.454 1.894 -2.431 1.00 79.38 200 ASP A C 1
ATOM 1596 O O . ASP A 1 200 ? 9.053 2.729 -3.097 1.00 79.38 200 ASP A O 1
ATOM 1600 N N . SER A 1 201 ? 8.319 0.633 -2.857 1.00 79.50 201 SER A N 1
ATOM 1601 C CA . SER A 1 201 ? 8.747 0.179 -4.191 1.00 79.50 201 SER A CA 1
ATOM 1602 C C . SER A 1 201 ? 7.657 0.295 -5.261 1.00 79.50 201 SER A C 1
ATOM 1604 O O . SER A 1 201 ? 7.890 -0.070 -6.410 1.00 79.50 201 SER A O 1
ATOM 1606 N N . LEU A 1 202 ? 6.465 0.776 -4.892 1.00 83.44 202 LEU A N 1
ATOM 1607 C CA . LEU A 1 202 ? 5.313 0.896 -5.780 1.00 83.44 202 LEU A CA 1
ATOM 1608 C C . LEU A 1 202 ? 5.000 2.368 -6.042 1.00 83.44 202 LEU A C 1
ATOM 1610 O O . LEU A 1 202 ? 4.842 3.149 -5.103 1.00 83.44 202 LEU A O 1
ATOM 1614 N N . ALA A 1 203 ? 4.811 2.734 -7.310 1.00 81.00 203 ALA A N 1
ATOM 1615 C CA . ALA A 1 203 ? 4.287 4.054 -7.652 1.00 81.00 203 ALA A CA 1
ATOM 1616 C C . ALA A 1 203 ? 2.849 4.230 -7.103 1.00 81.00 203 ALA A C 1
ATOM 1618 O O . ALA A 1 203 ? 2.139 3.237 -6.925 1.00 81.00 203 ALA A O 1
ATOM 1619 N N . PRO A 1 204 ? 2.335 5.462 -6.913 1.00 84.44 204 PRO A N 1
ATOM 1620 C CA . PRO A 1 204 ? 1.016 5.725 -6.340 1.00 84.44 204 PRO A CA 1
ATOM 1621 C C . PRO A 1 204 ? -0.119 4.885 -6.930 1.00 84.44 204 PRO A C 1
ATOM 1623 O O . PRO A 1 204 ? -0.905 4.286 -6.195 1.00 84.44 204 PRO A O 1
ATOM 1626 N N . ARG A 1 205 ? -0.177 4.767 -8.264 1.00 85.44 205 ARG A N 1
ATOM 1627 C CA . ARG A 1 205 ? -1.194 3.954 -8.949 1.00 85.44 205 ARG A CA 1
ATOM 1628 C C . ARG A 1 205 ? -1.035 2.458 -8.665 1.00 85.44 205 ARG A C 1
ATOM 1630 O O . ARG A 1 205 ? -2.030 1.763 -8.480 1.00 85.44 205 ARG A O 1
ATOM 1637 N N . GLU A 1 206 ? 0.198 1.968 -8.604 1.00 88.38 206 GLU A N 1
ATOM 1638 C CA . GLU A 1 206 ? 0.526 0.571 -8.302 1.00 88.38 206 GLU A CA 1
ATOM 1639 C C . GLU A 1 206 ? 0.210 0.235 -6.841 1.00 88.38 206 GLU A C 1
ATOM 1641 O O . GLU A 1 206 ? -0.407 -0.792 -6.566 1.00 88.38 206 GLU A O 1
ATOM 1646 N N . PHE A 1 207 ? 0.525 1.140 -5.910 1.00 90.06 207 PHE A N 1
ATOM 1647 C CA . PHE A 1 207 ? 0.147 1.024 -4.504 1.00 90.06 207 PHE A CA 1
ATOM 1648 C C . PHE A 1 207 ? -1.378 1.068 -4.311 1.00 90.06 207 PHE A C 1
ATOM 1650 O O . PHE A 1 207 ? -1.935 0.284 -3.538 1.00 90.06 207 PHE A O 1
ATOM 1657 N N . GLY A 1 208 ? -2.084 1.927 -5.054 1.00 90.94 208 GLY A N 1
ATOM 1658 C CA . GLY A 1 208 ? -3.548 1.955 -5.092 1.00 90.94 208 GLY A CA 1
ATOM 1659 C C . GLY A 1 208 ? -4.147 0.617 -5.541 1.00 90.94 208 GLY A C 1
ATOM 1660 O O . GLY A 1 208 ? -5.048 0.088 -4.882 1.00 90.94 208 GLY A O 1
ATOM 1661 N N . ILE A 1 209 ? -3.593 0.021 -6.603 1.00 92.06 209 ILE A N 1
ATOM 1662 C CA . ILE A 1 209 ? -3.961 -1.324 -7.068 1.00 92.06 209 ILE A CA 1
ATOM 1663 C C . ILE A 1 209 ? -3.651 -2.373 -5.995 1.00 92.06 209 ILE A C 1
ATOM 1665 O O . ILE A 1 209 ? -4.505 -3.210 -5.706 1.00 92.06 209 ILE A O 1
ATOM 1669 N N . ALA A 1 210 ? -2.482 -2.312 -5.351 1.00 94.81 210 ALA A N 1
ATOM 1670 C CA . ALA A 1 210 ? -2.113 -3.240 -4.286 1.00 94.81 210 ALA A CA 1
ATOM 1671 C C . ALA A 1 210 ? -3.132 -3.207 -3.135 1.00 94.81 210 ALA A C 1
ATOM 1673 O O . ALA A 1 210 ? -3.640 -4.252 -2.723 1.00 94.81 210 ALA A O 1
ATOM 1674 N N . CYS A 1 211 ? -3.512 -2.010 -2.676 1.00 94.81 211 CYS A N 1
ATOM 1675 C CA . CYS A 1 211 ? -4.534 -1.812 -1.644 1.00 94.81 211 CYS A CA 1
ATOM 1676 C C . CYS A 1 211 ? -5.904 -2.381 -2.045 1.00 94.81 211 CYS A C 1
ATOM 1678 O O . CYS A 1 211 ? -6.611 -2.967 -1.215 1.00 94.81 211 CYS A O 1
ATOM 1680 N N . HIS A 1 212 ? -6.283 -2.222 -3.316 1.00 93.69 212 HIS A N 1
ATOM 1681 C CA . HIS A 1 212 ? -7.514 -2.791 -3.853 1.00 93.69 212 HIS A CA 1
ATOM 1682 C C . HIS A 1 212 ? -7.482 -4.325 -3.834 1.00 93.69 212 HIS A C 1
ATOM 1684 O O . HIS A 1 212 ? -8.396 -4.947 -3.289 1.00 93.69 212 HIS A O 1
ATOM 1690 N N . LEU A 1 213 ? -6.409 -4.933 -4.346 1.00 94.31 213 LEU A N 1
ATOM 1691 C CA . LEU A 1 213 ? -6.225 -6.386 -4.364 1.00 94.31 213 LEU A CA 1
ATOM 1692 C C . LEU A 1 213 ? -6.211 -6.973 -2.947 1.00 94.31 213 LEU A C 1
ATOM 1694 O O . LEU A 1 213 ? -6.919 -7.944 -2.680 1.00 94.31 213 LEU A O 1
ATOM 1698 N N . ALA A 1 214 ? -5.501 -6.344 -2.006 1.00 95.62 214 ALA A N 1
ATOM 1699 C CA . ALA A 1 214 ? -5.524 -6.757 -0.604 1.00 95.62 214 ALA A CA 1
ATOM 1700 C C . ALA A 1 214 ? -6.934 -6.682 -0.004 1.00 95.62 214 ALA A C 1
ATOM 1702 O O . ALA A 1 214 ? -7.341 -7.572 0.739 1.00 95.62 214 ALA A O 1
ATOM 1703 N N . SER A 1 215 ? -7.721 -5.662 -0.358 1.00 93.69 215 SER A N 1
ATOM 1704 C CA . SER A 1 215 ? -9.113 -5.541 0.090 1.00 93.69 215 SER A CA 1
ATOM 1705 C C . SER A 1 215 ? -10.028 -6.615 -0.507 1.00 93.69 215 SER A C 1
ATOM 1707 O O . SER A 1 215 ? -10.922 -7.108 0.186 1.00 93.69 215 SER A O 1
ATOM 1709 N N . LEU A 1 216 ? -9.817 -7.000 -1.769 1.00 92.25 216 LEU A N 1
ATOM 1710 C CA . LEU A 1 216 ? -10.546 -8.095 -2.414 1.00 92.25 216 LEU A CA 1
ATOM 1711 C C . LEU A 1 216 ? -10.239 -9.437 -1.738 1.00 92.25 216 LEU A C 1
ATOM 1713 O O . LEU A 1 216 ? -11.162 -10.162 -1.355 1.00 92.25 216 LEU A O 1
ATOM 1717 N N . LEU A 1 217 ? -8.954 -9.707 -1.516 1.00 94.25 217 LEU A N 1
ATOM 1718 C CA . LEU A 1 217 ? -8.428 -10.960 -0.975 1.00 94.25 217 LEU A CA 1
ATOM 1719 C C . LEU A 1 217 ? -8.510 -11.060 0.556 1.00 94.25 217 LEU A C 1
ATOM 1721 O O . LEU A 1 217 ? -8.289 -12.133 1.112 1.00 94.25 217 LEU A O 1
ATOM 1725 N N . SER A 1 218 ? -8.889 -9.982 1.253 1.00 95.81 218 SER A N 1
ATOM 1726 C CA . SER A 1 218 ? -8.794 -9.879 2.718 1.00 95.81 218 SER A CA 1
ATOM 1727 C C . SER A 1 218 ? -9.533 -10.961 3.503 1.00 95.81 218 SER A C 1
ATOM 1729 O O . SER A 1 218 ? -9.263 -11.175 4.678 1.00 95.81 218 SER A O 1
ATOM 1731 N N . HIS A 1 219 ? -10.523 -11.604 2.886 1.00 95.19 219 HIS A N 1
ATOM 1732 C CA . HIS A 1 219 ? -11.296 -12.668 3.519 1.00 95.19 219 HIS A CA 1
ATOM 1733 C C . HIS A 1 219 ? -10.514 -13.985 3.661 1.00 95.19 219 HIS A C 1
ATOM 1735 O O . HIS A 1 219 ? -10.932 -14.843 4.432 1.00 95.19 219 HIS A O 1
ATOM 1741 N N . HIS A 1 220 ? -9.388 -14.126 2.958 1.00 96.12 220 HIS A N 1
ATOM 1742 C CA . HIS A 1 220 ? -8.482 -15.266 3.066 1.00 96.12 220 HIS A CA 1
ATOM 1743 C C . HIS A 1 220 ? -7.276 -15.021 3.980 1.00 96.12 220 HIS A C 1
ATOM 1745 O O . HIS A 1 220 ? -6.563 -15.974 4.292 1.00 96.12 220 HIS A O 1
ATOM 1751 N N . PHE A 1 221 ? -7.028 -13.770 4.381 1.00 96.94 221 PHE A N 1
ATOM 1752 C CA . PHE A 1 221 ? -5.929 -13.442 5.283 1.00 96.94 221 PHE A CA 1
ATOM 17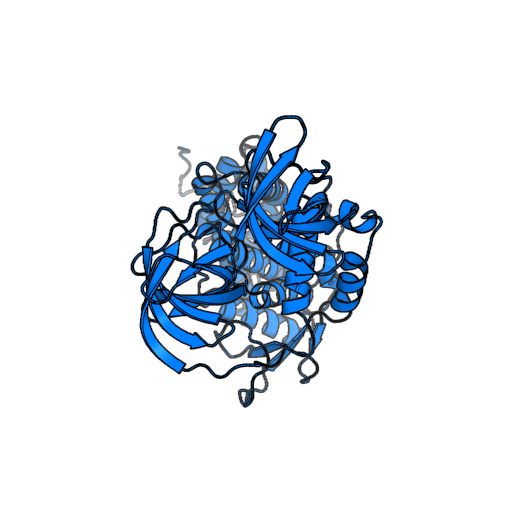53 C C . PHE A 1 221 ? -6.167 -14.038 6.665 1.00 96.94 221 PHE A C 1
ATOM 1755 O O . PHE A 1 221 ? -7.302 -14.172 7.127 1.00 96.94 221 PHE A O 1
ATOM 1762 N N . VAL A 1 222 ? -5.071 -14.377 7.329 1.00 96.19 222 VAL A N 1
ATOM 1763 C CA . VAL A 1 222 ? -5.075 -15.140 8.576 1.00 96.19 222 VAL A CA 1
ATOM 1764 C C . VAL A 1 222 ? -4.158 -14.487 9.596 1.00 96.19 222 VAL A C 1
ATOM 1766 O O . VAL A 1 222 ? -3.110 -13.955 9.239 1.00 96.19 222 VAL A O 1
ATOM 1769 N N . ILE A 1 223 ? -4.561 -14.548 10.865 1.00 96.88 223 ILE A N 1
ATOM 1770 C CA . ILE A 1 223 ? -3.791 -14.105 12.029 1.00 96.88 223 ILE A CA 1
ATOM 1771 C C . ILE A 1 223 ? -3.946 -15.136 13.150 1.00 96.88 223 ILE A C 1
ATOM 1773 O O . ILE A 1 223 ? -5.022 -15.708 13.316 1.00 96.88 223 ILE A O 1
ATOM 1777 N N . SER A 1 224 ? -2.870 -15.420 13.879 1.00 94.56 224 SER A N 1
ATOM 1778 C CA . SER A 1 224 ? -2.816 -16.448 14.922 1.00 94.56 224 SER A CA 1
ATOM 1779 C C . SER A 1 224 ? -1.781 -16.087 15.991 1.00 94.56 224 SER A C 1
ATOM 1781 O O . SER A 1 224 ? -0.756 -15.495 15.659 1.00 94.56 224 SER A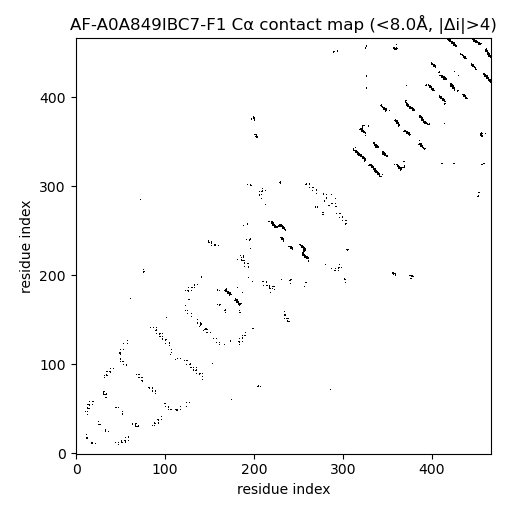 O 1
ATOM 1783 N N . PRO A 1 225 ? -1.978 -16.464 17.265 1.00 93.62 225 PRO A N 1
ATOM 1784 C CA . PRO A 1 225 ? -0.928 -16.369 18.281 1.00 93.62 225 PRO A CA 1
ATOM 1785 C C . PRO A 1 225 ? 0.186 -17.419 18.101 1.00 93.62 225 PRO A C 1
ATOM 1787 O O . PRO A 1 225 ? 1.238 -17.300 18.719 1.00 93.62 225 PRO A O 1
ATOM 1790 N N . HIS A 1 226 ? -0.014 -18.431 17.251 1.00 90.94 226 HIS A N 1
ATOM 1791 C CA . HIS A 1 226 ? 0.969 -19.485 16.981 1.00 90.94 226 HIS A CA 1
ATOM 1792 C C . HIS A 1 226 ? 1.835 -19.138 15.768 1.00 90.94 226 HIS A C 1
ATOM 1794 O O . HIS A 1 226 ? 1.314 -18.631 14.770 1.00 90.94 226 HIS A O 1
ATOM 1800 N N . GLN A 1 227 ? 3.129 -19.471 15.824 1.00 86.88 227 GLN A N 1
ATOM 1801 C CA . GLN A 1 227 ? 4.100 -19.239 14.749 1.00 86.88 227 GLN A CA 1
ATOM 1802 C C . GLN A 1 227 ? 3.838 -20.136 13.526 1.00 86.88 227 GLN A C 1
ATOM 1804 O O . GLN A 1 227 ? 4.557 -21.093 13.265 1.00 86.88 227 GLN A O 1
ATOM 1809 N N . ALA A 1 228 ? 2.786 -19.817 12.772 1.00 84.12 228 ALA A N 1
ATOM 1810 C CA . ALA A 1 228 ? 2.345 -20.559 11.590 1.00 84.12 228 ALA A CA 1
ATOM 1811 C C . ALA A 1 228 ? 2.556 -19.791 10.273 1.00 84.12 228 ALA A C 1
ATOM 1813 O O . ALA A 1 228 ? 2.400 -20.356 9.194 1.00 84.12 228 ALA A O 1
ATOM 1814 N N . TYR A 1 229 ? 2.889 -18.499 10.345 1.00 89.44 229 TYR A N 1
ATOM 1815 C CA . TYR A 1 229 ? 2.893 -17.606 9.188 1.00 89.44 229 TYR A CA 1
ATOM 1816 C C . TYR A 1 229 ? 4.158 -16.762 9.106 1.00 89.44 229 TYR A C 1
ATOM 1818 O O . TYR A 1 229 ? 4.883 -16.611 10.080 1.00 89.44 229 TYR A O 1
ATOM 1826 N N . THR A 1 230 ? 4.418 -16.201 7.928 1.00 87.56 230 THR A N 1
ATOM 1827 C CA . THR A 1 230 ? 5.691 -15.556 7.581 1.00 87.56 230 THR A CA 1
ATOM 1828 C C . THR A 1 230 ? 5.913 -14.176 8.157 1.00 87.56 230 THR A C 1
ATOM 1830 O O . THR A 1 230 ? 7.046 -13.695 8.123 1.00 87.56 230 THR A O 1
ATOM 1833 N N . HIS A 1 231 ? 4.870 -13.532 8.662 1.00 94.31 231 HIS A N 1
ATOM 1834 C CA . HIS A 1 231 ? 4.953 -12.200 9.234 1.00 94.31 231 HIS A CA 1
ATOM 1835 C C . HIS A 1 231 ? 4.465 -12.217 10.671 1.00 94.31 231 HIS A C 1
ATOM 1837 O O . HIS A 1 231 ? 3.704 -13.099 11.072 1.00 94.31 231 HIS A O 1
ATOM 1843 N N . TYR A 1 232 ? 4.916 -11.236 11.442 1.00 95.75 232 TYR A N 1
ATOM 1844 C CA . TYR A 1 232 ? 4.511 -11.065 12.820 1.00 95.75 232 TYR A CA 1
ATOM 1845 C C . TYR A 1 232 ? 4.360 -9.590 13.192 1.00 95.75 232 TYR A C 1
ATOM 1847 O O . TYR A 1 232 ? 4.960 -8.696 12.587 1.00 95.75 232 TYR A O 1
ATOM 1855 N N . VAL A 1 233 ? 3.556 -9.367 14.222 1.00 95.94 233 VAL A N 1
ATOM 1856 C CA . VAL A 1 233 ? 3.486 -8.133 15.003 1.00 95.94 233 VAL A CA 1
ATOM 1857 C C . VAL A 1 233 ? 3.625 -8.488 16.474 1.00 95.94 233 VAL A C 1
ATOM 1859 O O . VAL A 1 233 ? 3.207 -9.565 16.899 1.00 95.94 233 VAL A O 1
ATOM 1862 N N . ASP A 1 234 ? 4.185 -7.573 17.252 1.00 95.38 234 ASP A N 1
ATOM 1863 C CA . ASP A 1 234 ? 4.064 -7.596 18.705 1.00 95.38 234 ASP A CA 1
ATOM 1864 C C . ASP A 1 234 ? 3.085 -6.499 19.110 1.00 95.38 234 ASP A C 1
ATOM 1866 O O . ASP A 1 234 ? 3.400 -5.313 18.962 1.00 95.38 234 ASP A O 1
ATOM 1870 N N . LEU A 1 235 ? 1.906 -6.893 19.602 1.00 96.31 235 LEU A N 1
ATOM 1871 C CA . LEU A 1 235 ? 0.855 -5.946 19.976 1.00 96.31 235 LEU A CA 1
ATOM 1872 C C . LEU A 1 235 ? 1.231 -5.089 21.200 1.00 96.31 235 LEU A C 1
ATOM 1874 O O . LEU A 1 235 ? 0.547 -4.105 21.473 1.00 96.31 235 LEU A O 1
ATOM 1878 N N . ALA A 1 236 ? 2.298 -5.444 21.929 1.00 93.69 236 ALA A N 1
ATOM 1879 C CA . ALA A 1 236 ? 2.865 -4.624 23.001 1.00 93.69 236 ALA A CA 1
ATOM 1880 C C . ALA A 1 236 ? 3.860 -3.561 22.493 1.00 93.69 236 ALA A C 1
ATOM 1882 O O . ALA A 1 236 ? 4.264 -2.685 23.256 1.00 93.69 236 ALA A O 1
ATOM 1883 N N . SER A 1 237 ? 4.285 -3.642 21.229 1.00 89.25 237 SER A N 1
ATOM 1884 C CA . SER A 1 237 ? 5.283 -2.741 20.643 1.00 89.25 237 SER A CA 1
ATOM 1885 C C . SER A 1 237 ? 4.644 -1.591 19.856 1.00 89.25 237 SER A C 1
ATOM 1887 O O . SER A 1 237 ? 3.461 -1.623 19.544 1.00 89.25 237 SER A O 1
ATOM 1889 N N . MET A 1 238 ? 5.442 -0.594 19.469 1.00 86.88 238 MET A N 1
ATOM 1890 C CA . MET A 1 238 ? 5.042 0.453 18.509 1.00 86.88 238 MET A CA 1
ATOM 1891 C C . MET A 1 238 ? 5.620 0.208 17.105 1.00 86.88 238 MET A C 1
ATOM 1893 O O . MET A 1 238 ? 5.632 1.095 16.258 1.00 86.88 238 MET A O 1
ATOM 1897 N N . LYS A 1 239 ? 6.170 -0.986 16.852 1.00 90.25 239 LYS A N 1
ATOM 1898 C CA . LYS A 1 239 ? 6.917 -1.267 15.622 1.00 90.25 239 LYS A CA 1
ATOM 1899 C C . LYS A 1 239 ? 5.987 -1.701 14.497 1.00 90.25 239 LYS A C 1
ATOM 1901 O O . LYS A 1 239 ? 5.045 -2.459 14.720 1.00 90.25 239 LYS A O 1
ATOM 1906 N N . ALA A 1 240 ? 6.316 -1.292 13.276 1.00 92.25 240 ALA A N 1
ATOM 1907 C CA . ALA A 1 240 ? 5.655 -1.771 12.069 1.00 92.25 240 ALA A CA 1
ATOM 1908 C C . ALA A 1 240 ? 5.704 -3.312 11.958 1.00 92.25 240 ALA A C 1
ATOM 1910 O O . ALA A 1 240 ? 6.655 -3.940 12.451 1.00 92.25 240 ALA A O 1
ATOM 1911 N N . PRO A 1 241 ? 4.715 -3.940 11.295 1.00 94.25 241 PRO A N 1
ATOM 1912 C CA . PRO A 1 241 ? 4.734 -5.372 11.045 1.00 94.25 241 PRO A CA 1
ATOM 1913 C C . PRO A 1 241 ? 5.984 -5.780 10.278 1.00 94.25 241 PRO A C 1
ATOM 1915 O O . PRO A 1 241 ? 6.480 -5.061 9.411 1.00 94.25 241 PRO A O 1
ATOM 1918 N N . SER A 1 242 ? 6.497 -6.959 10.604 1.00 90.25 242 SER A N 1
ATOM 1919 C CA . SER A 1 242 ? 7.766 -7.433 10.068 1.00 90.25 242 SER A CA 1
ATOM 1920 C C . SER A 1 242 ? 7.664 -8.881 9.622 1.00 90.25 242 SER A C 1
ATOM 1922 O O . SER A 1 242 ? 6.935 -9.690 10.193 1.00 90.25 242 SER A O 1
ATOM 1924 N N . ARG A 1 243 ? 8.442 -9.237 8.601 1.00 89.62 243 ARG A N 1
ATOM 1925 C CA . ARG A 1 243 ? 8.672 -10.643 8.264 1.00 89.62 243 ARG A CA 1
ATOM 1926 C C . ARG A 1 243 ? 9.449 -11.319 9.395 1.00 89.62 243 ARG A C 1
ATOM 1928 O O . ARG A 1 243 ? 10.335 -10.697 9.982 1.00 89.62 243 ARG A O 1
ATOM 1935 N N . LEU A 1 244 ? 9.153 -12.592 9.654 1.00 87.62 244 LEU A N 1
ATOM 1936 C CA . LEU A 1 244 ? 9.881 -13.410 10.617 1.00 87.62 244 LEU A CA 1
ATOM 1937 C C . LEU A 1 244 ? 11.387 -13.381 10.350 1.00 87.62 244 LEU A C 1
ATOM 1939 O O . LEU A 1 244 ? 11.853 -13.692 9.252 1.00 87.62 244 LEU A O 1
ATOM 1943 N N . LYS A 1 245 ? 12.137 -13.020 11.389 1.00 83.12 245 LYS A N 1
ATOM 1944 C CA . LYS A 1 245 ? 13.592 -13.122 11.471 1.00 83.12 245 LYS A CA 1
ATOM 1945 C C . LYS A 1 245 ? 13.929 -13.674 12.848 1.00 83.12 245 LYS A C 1
ATOM 1947 O O . LYS A 1 245 ? 13.322 -13.265 13.832 1.00 83.12 245 LYS A O 1
ATOM 1952 N N . SER A 1 246 ? 14.868 -14.611 12.901 1.00 75.94 246 SER A N 1
ATOM 1953 C CA . SER A 1 246 ? 15.384 -15.120 14.171 1.00 75.94 246 SER A CA 1
ATOM 1954 C C . SER A 1 246 ? 16.464 -14.170 14.713 1.00 75.94 246 SER A C 1
ATOM 1956 O O . SER A 1 246 ? 17.261 -13.678 13.905 1.00 75.94 246 SER A O 1
ATOM 1958 N N . PRO A 1 247 ? 16.530 -13.916 16.033 1.00 84.81 247 PRO A N 1
ATOM 1959 C CA . PRO A 1 247 ? 15.596 -14.369 17.071 1.00 84.81 247 PRO A CA 1
ATOM 1960 C C . PRO A 1 247 ? 14.310 -13.526 17.120 1.00 84.81 247 PRO A C 1
ATOM 1962 O O . PRO A 1 247 ? 14.320 -12.337 16.797 1.00 84.81 247 PRO A O 1
ATOM 1965 N N . LEU A 1 248 ? 13.204 -14.137 17.559 1.00 85.56 248 LEU A N 1
ATOM 1966 C CA . LEU A 1 248 ? 11.950 -13.418 17.806 1.00 85.56 248 LEU A CA 1
ATOM 1967 C C . LEU A 1 248 ? 11.978 -12.680 19.154 1.00 85.56 248 LEU A C 1
ATOM 1969 O O . LEU A 1 248 ? 12.661 -13.129 20.078 1.00 85.56 248 LEU A O 1
ATOM 1973 N N . PRO A 1 249 ? 11.218 -11.575 19.300 1.00 86.62 249 PRO A N 1
ATOM 1974 C CA . PRO A 1 249 ? 11.022 -10.938 20.598 1.00 86.62 249 PRO A CA 1
ATOM 1975 C C . PRO A 1 249 ? 10.402 -11.910 21.607 1.00 86.62 249 PRO A C 1
ATOM 1977 O O . PRO A 1 249 ? 9.501 -12.673 21.266 1.00 86.62 249 PRO A O 1
ATOM 1980 N N . ASN A 1 250 ? 10.833 -11.849 22.865 1.00 88.50 250 ASN A N 1
ATOM 1981 C CA . ASN A 1 250 ? 10.195 -12.596 23.945 1.00 88.50 250 ASN A CA 1
ATOM 1982 C C . ASN A 1 250 ? 8.935 -11.846 24.424 1.00 88.50 250 ASN A C 1
ATOM 1984 O O . ASN A 1 250 ? 9.001 -11.067 25.372 1.00 88.50 250 ASN A O 1
ATOM 1988 N N . SER A 1 251 ? 7.810 -12.022 23.722 1.00 92.06 251 SER A N 1
ATOM 1989 C CA . SER A 1 251 ? 6.525 -11.373 24.030 1.00 92.06 251 SER A CA 1
ATOM 1990 C C . SER A 1 251 ? 5.356 -12.353 23.883 1.00 92.06 251 SER A C 1
ATOM 1992 O O . SER A 1 251 ? 5.238 -13.057 22.881 1.00 92.06 251 SER A O 1
ATOM 1994 N N . SER A 1 252 ? 4.442 -12.367 24.859 1.00 92.62 252 SER A N 1
ATOM 1995 C CA . SER A 1 252 ? 3.180 -13.128 24.793 1.00 92.62 252 SER A CA 1
ATOM 1996 C C . SER A 1 252 ? 2.117 -12.455 23.911 1.00 92.62 252 SER A C 1
ATOM 1998 O O . SER A 1 252 ? 1.082 -13.046 23.594 1.00 92.62 252 SER A O 1
ATOM 2000 N N . MET A 1 253 ? 2.373 -11.214 23.488 1.00 95.38 253 MET A N 1
ATOM 2001 C CA . MET A 1 253 ? 1.502 -10.423 22.621 1.00 95.38 253 MET A CA 1
ATOM 2002 C C . MET A 1 253 ? 1.863 -10.552 21.135 1.00 95.38 253 MET A C 1
ATOM 2004 O O . MET A 1 253 ? 1.343 -9.805 20.302 1.00 95.38 253 MET A O 1
ATOM 2008 N N . LEU A 1 254 ? 2.709 -11.524 20.783 1.00 95.94 254 LEU A N 1
ATOM 2009 C CA . LEU A 1 254 ? 3.011 -11.845 19.395 1.00 95.94 254 LEU A CA 1
ATOM 2010 C C . LEU A 1 254 ? 1.778 -12.370 18.657 1.00 95.94 254 LEU A C 1
ATOM 2012 O O . LEU A 1 254 ? 1.039 -13.231 19.144 1.00 95.94 254 LEU A O 1
ATOM 2016 N N . ARG A 1 255 ? 1.577 -11.866 17.442 1.00 96.75 255 ARG A N 1
ATOM 2017 C CA . ARG A 1 255 ? 0.628 -12.408 16.472 1.00 96.75 255 ARG A CA 1
ATOM 2018 C C . ARG A 1 255 ? 1.333 -12.623 15.153 1.00 96.75 255 ARG A C 1
ATOM 2020 O O . ARG A 1 255 ? 2.002 -11.732 14.644 1.00 96.75 255 ARG A O 1
ATOM 2027 N N . PHE A 1 256 ? 1.139 -13.802 14.596 1.00 96.56 256 PHE A N 1
ATOM 2028 C CA . PHE A 1 256 ? 1.659 -14.226 13.312 1.00 96.56 256 PHE A CA 1
ATOM 2029 C C . PHE A 1 256 ? 0.553 -14.131 12.279 1.00 96.56 256 PHE A C 1
ATOM 2031 O O . PHE A 1 256 ? -0.581 -14.521 12.554 1.00 96.56 256 PHE A O 1
ATOM 2038 N N . PHE A 1 257 ? 0.863 -13.630 11.093 1.00 97.06 257 PHE A N 1
ATOM 2039 C CA . PHE A 1 257 ? -0.133 -13.418 10.053 1.00 97.06 257 PHE A CA 1
ATOM 2040 C C . PHE A 1 257 ? 0.433 -13.639 8.650 1.00 97.06 257 PHE A C 1
ATOM 2042 O O . PHE A 1 257 ? 1.649 -13.660 8.435 1.00 97.06 257 PHE A O 1
ATOM 2049 N N . GLY A 1 258 ? -0.463 -13.822 7.684 1.00 95.94 258 GLY A N 1
ATOM 2050 C CA . GLY A 1 258 ? -0.087 -14.015 6.290 1.00 95.94 258 GLY A CA 1
ATOM 2051 C C . GLY A 1 258 ? -1.274 -14.085 5.335 1.00 95.94 258 GLY A C 1
ATOM 2052 O O . GLY A 1 258 ? -2.433 -13.916 5.721 1.00 95.94 258 GLY A O 1
ATOM 2053 N N . ALA A 1 259 ? -0.965 -14.364 4.068 1.00 95.12 259 ALA A N 1
ATOM 2054 C CA . ALA A 1 259 ? -1.942 -14.370 2.983 1.00 95.12 259 ALA A CA 1
ATOM 2055 C C . ALA A 1 259 ? -2.965 -15.518 3.060 1.00 95.12 259 ALA A C 1
ATOM 2057 O O . ALA A 1 259 ? -4.035 -15.407 2.465 1.00 95.12 259 ALA A O 1
ATOM 2058 N N . GLY A 1 260 ? -2.668 -16.609 3.774 1.00 94.06 260 GLY A N 1
ATOM 2059 C CA . GLY A 1 260 ? -3.539 -17.787 3.810 1.00 94.06 260 GLY A CA 1
ATOM 2060 C C . GLY A 1 260 ? -3.891 -18.263 2.394 1.00 94.06 260 GLY A C 1
ATOM 2061 O O . GLY A 1 260 ? -3.032 -18.286 1.511 1.00 94.06 260 GLY A O 1
ATOM 2062 N N . LYS A 1 261 ? -5.175 -18.553 2.149 1.00 94.44 261 LYS A N 1
ATOM 2063 C CA . LYS A 1 261 ? -5.677 -18.979 0.826 1.00 94.44 261 LYS A CA 1
ATOM 2064 C C . LYS A 1 261 ? -5.563 -17.903 -0.265 1.00 94.44 261 LYS A C 1
ATOM 2066 O O . LYS A 1 261 ? -5.679 -18.225 -1.442 1.00 94.44 261 LYS A O 1
ATOM 2071 N N . ALA A 1 262 ? -5.305 -16.635 0.083 1.00 94.00 262 ALA A N 1
ATOM 2072 C CA . ALA A 1 262 ? -5.139 -15.583 -0.921 1.00 94.00 262 ALA A CA 1
ATOM 2073 C C . ALA A 1 262 ? -3.940 -15.859 -1.830 1.00 94.00 262 ALA A C 1
ATOM 2075 O O . ALA A 1 262 ? -3.957 -15.440 -2.981 1.00 94.00 262 ALA A O 1
ATOM 2076 N N . PHE A 1 263 ? -2.907 -16.542 -1.326 1.00 92.25 263 PHE A N 1
ATOM 2077 C CA . PHE A 1 263 ? -1.722 -16.845 -2.121 1.00 92.25 263 PHE A CA 1
ATOM 2078 C C . PHE A 1 263 ? -2.055 -17.757 -3.309 1.00 92.25 263 PHE A C 1
ATOM 2080 O O . PHE A 1 263 ? -1.729 -17.414 -4.441 1.00 92.25 263 PHE A O 1
ATOM 2087 N N . GLU A 1 264 ? -2.788 -18.847 -3.069 1.00 91.19 264 GLU A N 1
ATOM 2088 C CA . GLU A 1 264 ? -3.267 -19.761 -4.117 1.00 91.19 264 GLU A CA 1
ATOM 2089 C C . GLU A 1 264 ? -4.147 -19.028 -5.138 1.00 91.19 264 GLU A C 1
ATOM 2091 O O . GLU A 1 264 ? -3.958 -19.169 -6.345 1.00 91.19 264 GLU A O 1
ATOM 2096 N N . VAL A 1 265 ? -5.059 -18.174 -4.660 1.00 91.12 265 VAL A N 1
ATOM 2097 C CA . VAL A 1 265 ? -5.917 -17.355 -5.530 1.00 91.12 265 VAL A CA 1
ATOM 2098 C C . VAL A 1 265 ? -5.094 -16.413 -6.404 1.00 91.12 265 VAL A C 1
ATOM 2100 O O . VAL A 1 265 ? -5.359 -16.303 -7.597 1.00 91.12 265 VAL A O 1
ATOM 2103 N N . MET A 1 266 ? -4.077 -15.749 -5.852 1.00 90.50 266 MET A N 1
ATOM 2104 C CA . MET A 1 266 ? -3.212 -14.873 -6.640 1.00 90.50 266 MET A CA 1
ATOM 2105 C C . MET A 1 266 ? -2.437 -15.638 -7.709 1.00 90.50 266 MET A C 1
ATOM 2107 O O . MET A 1 266 ? -2.333 -15.122 -8.818 1.00 90.50 266 MET A O 1
ATOM 2111 N N . VAL A 1 267 ? -1.909 -16.827 -7.397 1.00 87.94 267 VAL A N 1
ATOM 2112 C CA . VAL A 1 267 ? -1.196 -17.666 -8.376 1.00 87.94 267 VAL A CA 1
ATOM 2113 C C . VAL A 1 267 ? -2.125 -17.999 -9.545 1.00 87.94 267 VAL A C 1
ATOM 2115 O O . VAL A 1 267 ? -1.792 -17.693 -10.686 1.00 87.94 267 VAL A O 1
ATOM 2118 N N . MET A 1 268 ? -3.346 -18.469 -9.260 1.00 87.12 268 MET A N 1
ATOM 2119 C CA . MET A 1 268 ? -4.354 -18.734 -10.296 1.00 87.12 268 MET A CA 1
ATOM 2120 C C . MET A 1 268 ? -4.673 -17.493 -11.145 1.00 87.12 268 MET A C 1
ATOM 2122 O O . MET A 1 268 ? -4.773 -17.586 -12.365 1.00 87.12 268 MET A O 1
ATOM 2126 N N . LEU A 1 269 ? -4.803 -16.316 -10.522 1.00 85.31 269 LEU A N 1
ATOM 2127 C CA . LEU A 1 269 ? -5.058 -15.060 -11.238 1.00 85.31 269 LEU A CA 1
ATOM 2128 C C . LEU A 1 269 ? -3.882 -14.628 -12.121 1.00 85.31 269 LEU A C 1
ATOM 2130 O O . LEU A 1 269 ? -4.091 -14.031 -13.175 1.00 85.31 269 LEU A O 1
ATOM 2134 N N . SER A 1 270 ? -2.643 -14.883 -11.701 1.00 78.12 270 SER A N 1
ATOM 2135 C CA . SER A 1 270 ? -1.465 -14.550 -12.503 1.00 78.12 270 SER A CA 1
ATOM 2136 C C . SER A 1 270 ? -1.240 -15.495 -13.671 1.00 78.12 270 SER A C 1
ATOM 2138 O O . SER A 1 270 ? -0.686 -15.040 -14.675 1.00 78.12 270 SER A O 1
ATOM 2140 N N . ASP A 1 271 ? -1.698 -16.739 -13.565 1.00 80.12 271 ASP A N 1
ATOM 2141 C CA . ASP A 1 271 ? -1.590 -17.751 -14.617 1.00 80.12 271 ASP A CA 1
ATOM 2142 C C . ASP A 1 271 ? -2.783 -17.730 -15.595 1.00 80.12 271 ASP A C 1
ATOM 2144 O O . ASP A 1 271 ? -2.734 -18.377 -16.641 1.00 80.12 271 ASP A O 1
ATOM 2148 N N . ASP A 1 272 ? -3.831 -16.936 -15.321 1.00 79.31 272 ASP A N 1
ATOM 2149 C CA . ASP A 1 272 ? -4.978 -16.746 -16.219 1.00 79.31 272 ASP A CA 1
ATOM 2150 C C . ASP A 1 272 ? -4.545 -16.091 -17.546 1.00 79.31 272 ASP A C 1
ATOM 2152 O O . ASP A 1 272 ? -4.306 -14.878 -17.645 1.00 79.31 272 ASP A O 1
ATOM 2156 N N . SER A 1 273 ? -4.433 -16.907 -18.594 1.00 70.94 273 SER A N 1
ATOM 2157 C CA . SER A 1 273 ? -4.100 -16.477 -19.956 1.00 70.94 273 SER A CA 1
ATOM 2158 C C . SER A 1 273 ? -5.276 -15.800 -20.666 1.00 70.94 273 SER A C 1
ATOM 2160 O O . SER A 1 273 ? -5.060 -14.969 -21.547 1.00 70.94 273 SER A O 1
ATOM 2162 N N . SER A 1 274 ? -6.517 -16.086 -20.253 1.00 75.00 274 SER A N 1
ATOM 2163 C CA . SER A 1 274 ? -7.732 -15.512 -20.847 1.00 75.00 274 SER A CA 1
ATOM 2164 C C . SER A 1 274 ? -7.978 -14.059 -20.430 1.00 75.00 274 SER A C 1
ATOM 2166 O O . SER A 1 274 ? -8.755 -13.347 -21.067 1.00 75.00 274 SER A O 1
ATOM 2168 N N . ASN A 1 275 ? -7.322 -13.607 -19.354 1.00 74.88 275 ASN A N 1
ATOM 2169 C CA . ASN A 1 275 ? -7.563 -12.328 -18.681 1.00 74.88 275 ASN A CA 1
ATOM 2170 C C . ASN A 1 275 ? -9.000 -12.139 -18.159 1.00 74.88 275 ASN A C 1
ATOM 2172 O O . ASN A 1 275 ? -9.334 -11.039 -17.709 1.00 74.88 275 ASN A O 1
ATOM 2176 N N . GLY A 1 276 ? -9.864 -13.154 -18.223 1.00 77.50 276 GLY A N 1
ATOM 2177 C CA . GLY A 1 276 ? -11.282 -13.021 -17.903 1.00 77.50 276 GLY A CA 1
ATOM 2178 C C . GLY A 1 276 ? -11.503 -12.599 -16.454 1.00 77.50 276 GLY A C 1
ATOM 2179 O O . GLY A 1 276 ? -12.233 -11.642 -16.188 1.00 77.50 276 GLY A O 1
ATOM 2180 N N . VAL A 1 277 ? -10.813 -13.254 -15.518 1.00 78.19 277 VAL A N 1
ATOM 2181 C CA . VAL A 1 277 ? -10.978 -12.979 -14.084 1.00 78.19 277 VAL A CA 1
ATOM 2182 C C . VAL A 1 277 ? -10.231 -11.708 -13.687 1.00 78.19 277 VAL A C 1
ATOM 2184 O O . VAL A 1 277 ? -10.757 -10.878 -12.943 1.00 78.19 277 VAL A O 1
ATOM 2187 N N . VAL A 1 278 ? -9.033 -11.494 -14.244 1.00 77.88 278 VAL A N 1
ATOM 2188 C CA . VAL A 1 278 ? -8.241 -10.283 -13.974 1.00 77.88 278 VAL A CA 1
ATOM 2189 C C . VAL A 1 278 ? -8.985 -9.024 -14.440 1.00 77.88 278 VAL A C 1
ATOM 2191 O O . VAL A 1 278 ? -8.979 -8.013 -13.744 1.00 77.88 278 VAL A O 1
ATOM 2194 N N . ARG A 1 279 ? -9.720 -9.069 -15.559 1.00 80.50 279 ARG A N 1
ATOM 2195 C CA . ARG A 1 279 ? -10.540 -7.930 -16.010 1.00 80.50 279 ARG A CA 1
ATOM 2196 C C . ARG A 1 279 ? -11.642 -7.565 -15.015 1.00 80.50 279 ARG A C 1
ATOM 2198 O O . ARG A 1 279 ? -11.895 -6.378 -14.821 1.00 80.50 279 ARG A O 1
ATOM 2205 N N . GLN A 1 280 ? -12.241 -8.529 -14.317 1.00 80.50 280 GLN A N 1
ATOM 2206 C CA . GLN A 1 280 ? -13.289 -8.247 -13.323 1.00 80.50 280 GLN A CA 1
ATOM 2207 C C . GLN A 1 280 ? -12.760 -7.468 -12.108 1.00 80.50 280 GLN A C 1
ATOM 2209 O O . GLN A 1 280 ? -13.486 -6.666 -11.521 1.00 80.50 280 GLN A O 1
ATOM 2214 N N . ILE A 1 281 ? -11.481 -7.641 -11.760 1.00 82.19 281 ILE A N 1
ATOM 2215 C CA . ILE A 1 281 ? -10.838 -6.956 -10.624 1.00 82.19 281 ILE A CA 1
ATOM 2216 C C . ILE A 1 281 ? -10.191 -5.612 -11.005 1.00 82.19 281 ILE A C 1
ATOM 2218 O O . ILE A 1 281 ? -9.645 -4.926 -10.146 1.00 82.19 281 ILE A O 1
ATOM 2222 N N . THR A 1 282 ? -10.287 -5.184 -12.270 1.00 79.12 282 THR A N 1
ATOM 2223 C CA . THR A 1 282 ? -9.765 -3.880 -12.740 1.00 79.12 282 THR A CA 1
ATOM 2224 C C . THR A 1 282 ? -10.703 -2.696 -12.476 1.00 79.12 282 THR A C 1
ATOM 2226 O O . THR A 1 282 ? -10.448 -1.596 -12.965 1.00 79.12 282 THR A O 1
ATOM 2229 N N . ARG A 1 283 ? -11.793 -2.902 -11.718 1.00 75.56 283 ARG A N 1
ATOM 2230 C CA . ARG A 1 283 ? -12.853 -1.905 -11.462 1.00 75.56 283 ARG A CA 1
ATOM 2231 C C . ARG A 1 283 ? -13.424 -1.305 -12.756 1.00 75.56 283 ARG A C 1
ATOM 2233 O O . ARG A 1 283 ? -13.476 -0.095 -12.914 1.00 75.56 283 ARG A O 1
ATOM 2240 N N . GLY A 1 284 ? -13.806 -2.153 -13.711 1.00 65.06 284 GLY A N 1
ATOM 2241 C CA . GLY A 1 284 ? -14.373 -1.681 -14.981 1.00 65.06 284 GLY A CA 1
ATOM 2242 C C . GLY A 1 284 ? -13.379 -0.920 -15.869 1.00 65.06 284 GLY A C 1
ATOM 2243 O O . GLY A 1 284 ? -13.800 -0.090 -16.665 1.00 65.06 284 GLY A O 1
ATOM 2244 N N . GLY A 1 285 ? -12.073 -1.188 -15.734 1.00 70.06 285 GLY A N 1
ATOM 2245 C CA . GLY A 1 285 ? -11.016 -0.574 -16.548 1.00 70.06 285 GLY A CA 1
ATOM 2246 C C . GLY A 1 285 ? -10.299 0.618 -15.905 1.00 70.06 285 GLY A C 1
ATOM 2247 O O . GLY A 1 285 ? -9.350 1.132 -16.494 1.00 70.06 285 GLY A O 1
ATOM 2248 N N . GLU A 1 286 ? -10.676 1.034 -14.689 1.00 78.94 286 GLU A N 1
ATOM 2249 C CA . GLU A 1 286 ? -9.958 2.080 -13.935 1.00 78.94 286 GLU A CA 1
ATOM 2250 C C . GLU A 1 286 ? -8.475 1.719 -13.716 1.00 78.94 286 GLU A C 1
ATOM 2252 O O . GLU A 1 286 ? -7.584 2.581 -13.741 1.00 78.94 286 GLU A O 1
ATOM 2257 N N . PHE A 1 287 ? -8.196 0.427 -13.523 1.00 85.81 287 PHE A N 1
ATOM 2258 C CA . PHE A 1 287 ? -6.844 -0.106 -13.410 1.00 85.81 287 PHE A CA 1
ATOM 2259 C C . PHE A 1 287 ? -6.401 -0.777 -14.718 1.00 85.81 287 PHE A C 1
ATOM 2261 O O . PHE A 1 287 ? -7.079 -1.691 -15.186 1.00 85.81 287 PHE A O 1
ATOM 2268 N N . PRO A 1 288 ? -5.258 -0.378 -15.317 1.00 86.00 288 PRO A N 1
ATOM 2269 C CA . PRO A 1 288 ? -4.782 -0.998 -16.544 1.00 86.00 288 PRO A CA 1
ATOM 2270 C C . PRO A 1 288 ? -4.398 -2.449 -16.271 1.00 86.00 288 PRO A C 1
ATOM 2272 O O . PRO A 1 288 ? -3.661 -2.719 -15.321 1.00 86.00 288 PRO A O 1
ATOM 2275 N N . LEU A 1 289 ? -4.851 -3.353 -17.139 1.00 86.44 289 LEU A N 1
ATOM 2276 C CA . LEU A 1 289 ? -4.669 -4.798 -17.002 1.00 86.44 289 LEU A CA 1
ATOM 2277 C C . LEU A 1 289 ? -3.208 -5.188 -16.730 1.00 86.44 289 LEU A C 1
ATOM 2279 O O . LEU A 1 289 ? -2.928 -5.887 -15.758 1.00 86.44 289 LEU A O 1
ATOM 2283 N N . GLU A 1 290 ? -2.279 -4.668 -17.532 1.00 86.31 290 GLU A N 1
ATOM 2284 C CA . GLU A 1 290 ? -0.846 -4.964 -17.408 1.00 86.31 290 GLU A CA 1
ATOM 2285 C C . GLU A 1 290 ? -0.259 -4.480 -16.080 1.00 86.31 290 GLU A C 1
ATOM 2287 O O . GLU A 1 290 ? 0.504 -5.193 -15.429 1.00 86.31 290 GLU A O 1
ATOM 2292 N N . THR A 1 291 ? -0.689 -3.307 -15.599 1.00 87.06 291 THR A N 1
ATOM 2293 C CA . THR A 1 291 ? -0.308 -2.838 -14.260 1.00 87.06 291 THR A CA 1
ATOM 2294 C C . THR A 1 291 ? -0.850 -3.763 -13.183 1.00 87.06 291 THR A C 1
ATOM 2296 O O . THR A 1 291 ? -0.137 -4.089 -12.239 1.00 87.06 291 THR A O 1
ATOM 2299 N N . THR A 1 292 ? -2.108 -4.190 -13.302 1.00 90.62 292 THR A N 1
ATOM 2300 C CA . THR A 1 292 ? -2.725 -5.095 -12.333 1.00 90.62 292 THR A CA 1
ATOM 2301 C C . THR A 1 292 ? -1.986 -6.429 -12.272 1.00 90.62 292 THR A C 1
ATOM 2303 O O . THR A 1 292 ? -1.726 -6.911 -11.170 1.00 90.62 292 THR A O 1
ATOM 2306 N N . ARG A 1 293 ? -1.568 -6.997 -13.414 1.00 88.38 293 ARG A N 1
ATOM 2307 C CA . ARG A 1 293 ? -0.753 -8.225 -13.449 1.00 88.38 293 ARG A CA 1
ATOM 2308 C C . ARG A 1 293 ? 0.618 -8.026 -12.804 1.00 88.38 293 ARG A C 1
ATOM 2310 O O . ARG A 1 293 ? 1.020 -8.846 -11.980 1.00 88.38 293 ARG A O 1
ATOM 2317 N N . MET A 1 294 ? 1.305 -6.931 -13.124 1.00 88.88 294 MET A N 1
ATOM 2318 C CA . MET A 1 294 ? 2.602 -6.601 -12.526 1.00 88.88 294 MET A CA 1
ATOM 2319 C C . MET A 1 294 ? 2.498 -6.471 -10.996 1.00 88.88 294 MET A C 1
ATOM 2321 O O . MET A 1 294 ? 3.291 -7.068 -10.266 1.00 88.88 294 MET A O 1
ATOM 2325 N N . VAL A 1 295 ? 1.472 -5.775 -10.492 1.00 91.88 295 VAL A N 1
ATOM 2326 C CA . VAL A 1 295 ? 1.234 -5.639 -9.045 1.00 91.88 295 VAL A CA 1
ATOM 2327 C C . VAL A 1 295 ? 0.864 -6.981 -8.405 1.00 91.88 295 VAL A C 1
ATOM 2329 O O . VAL A 1 295 ? 1.349 -7.276 -7.316 1.00 91.88 295 VAL A O 1
ATOM 2332 N N . LEU A 1 296 ? 0.072 -7.836 -9.064 1.00 92.38 296 LEU A N 1
ATOM 2333 C CA . LEU A 1 296 ? -0.210 -9.193 -8.573 1.00 92.38 296 LEU A CA 1
ATOM 2334 C C . LEU A 1 296 ? 1.078 -10.006 -8.374 1.00 92.38 296 LEU A C 1
ATOM 2336 O O . LEU A 1 296 ? 1.260 -10.607 -7.314 1.00 92.38 296 LEU A O 1
ATOM 2340 N N . LYS A 1 297 ? 1.999 -9.983 -9.347 1.00 89.62 297 LYS A N 1
ATOM 2341 C CA . LYS A 1 297 ? 3.297 -10.676 -9.240 1.00 89.62 297 LYS A CA 1
ATOM 2342 C C . LYS A 1 297 ? 4.167 -10.101 -8.125 1.00 89.62 297 LYS A C 1
ATOM 2344 O O . LYS A 1 297 ? 4.804 -10.857 -7.390 1.00 89.62 297 LYS A O 1
ATOM 2349 N N . HIS A 1 298 ? 4.157 -8.778 -7.957 1.00 90.31 298 HIS A N 1
ATOM 2350 C CA . HIS A 1 298 ? 4.818 -8.128 -6.826 1.00 90.31 298 HIS A CA 1
ATOM 2351 C C . HIS A 1 298 ? 4.264 -8.629 -5.488 1.00 90.31 298 HIS A C 1
ATOM 2353 O O . HIS A 1 298 ? 5.029 -9.089 -4.642 1.00 90.31 298 HIS A O 1
ATOM 2359 N N . LEU A 1 299 ? 2.940 -8.624 -5.311 1.00 93.12 299 LEU A N 1
ATOM 2360 C CA . LEU A 1 299 ? 2.303 -9.099 -4.080 1.00 93.12 299 LEU A CA 1
ATOM 2361 C C . LEU A 1 299 ? 2.585 -10.579 -3.810 1.00 93.12 299 LEU A C 1
ATOM 2363 O O . LEU A 1 299 ? 2.840 -10.935 -2.664 1.00 93.12 299 LEU A O 1
ATOM 2367 N N . GLN A 1 300 ? 2.629 -11.440 -4.829 1.00 91.75 300 GLN A N 1
ATOM 2368 C CA . GLN A 1 300 ? 3.051 -12.834 -4.654 1.00 91.75 300 GLN A CA 1
ATOM 2369 C C . GLN A 1 300 ? 4.476 -12.934 -4.108 1.00 91.75 300 GLN A C 1
ATOM 2371 O O . GLN A 1 300 ? 4.713 -13.640 -3.127 1.00 91.75 300 GLN A O 1
ATOM 2376 N N . ALA A 1 301 ? 5.418 -12.185 -4.683 1.00 89.00 301 ALA A N 1
ATOM 2377 C CA . ALA A 1 301 ? 6.797 -12.174 -4.206 1.00 89.00 301 ALA A CA 1
ATOM 2378 C C . ALA A 1 301 ? 6.902 -11.690 -2.747 1.00 89.00 301 ALA A C 1
ATOM 2380 O O . ALA A 1 301 ? 7.718 -12.212 -1.980 1.00 89.00 301 ALA A O 1
ATOM 2381 N N . GLN A 1 302 ? 6.056 -10.735 -2.342 1.00 89.94 302 GLN A N 1
ATOM 2382 C CA . GLN A 1 302 ? 6.012 -10.235 -0.966 1.00 89.94 302 GLN A CA 1
ATOM 2383 C C . GLN A 1 302 ? 5.218 -11.138 -0.012 1.00 89.94 302 GLN A C 1
ATOM 2385 O O . GLN A 1 302 ? 5.513 -11.176 1.176 1.00 89.94 302 GLN A O 1
ATOM 2390 N N . TRP A 1 303 ? 4.229 -11.903 -0.463 1.00 92.25 303 TRP A N 1
ATOM 2391 C CA . TRP A 1 303 ? 3.364 -12.690 0.429 1.00 92.25 303 TRP A CA 1
ATOM 2392 C C . TRP A 1 303 ? 3.698 -14.184 0.473 1.00 92.25 303 TRP A C 1
ATOM 2394 O O . TRP A 1 303 ? 3.080 -14.919 1.244 1.00 92.25 303 TRP A O 1
ATOM 2404 N N . GLN A 1 304 ? 4.696 -14.630 -0.293 1.00 88.00 304 GLN A N 1
ATOM 2405 C CA . GLN A 1 304 ? 5.170 -16.015 -0.283 1.00 88.00 304 GLN A CA 1
ATOM 2406 C C . GLN A 1 304 ? 5.621 -16.500 1.107 1.00 88.00 304 GLN A C 1
ATOM 2408 O O . GLN A 1 304 ? 6.154 -15.737 1.930 1.00 88.00 304 GLN A O 1
ATOM 2413 N N . SER A 1 305 ? 5.427 -17.803 1.334 1.00 79.44 305 SER A N 1
ATOM 2414 C CA . SER A 1 305 ? 5.749 -18.516 2.576 1.00 79.44 305 SER A CA 1
ATOM 2415 C C . SER A 1 305 ? 7.258 -18.677 2.811 1.00 79.44 305 SER A C 1
ATOM 2417 O O . SER A 1 305 ? 7.721 -18.655 3.949 1.00 79.44 305 SER A O 1
ATOM 2419 N N . GLN A 1 306 ? 8.044 -18.793 1.743 1.00 70.56 306 GLN A N 1
ATOM 2420 C CA . GLN A 1 306 ? 9.499 -18.880 1.809 1.00 70.56 306 GLN A CA 1
ATOM 2421 C C . GLN A 1 306 ? 10.105 -17.722 1.013 1.00 70.56 306 GLN A C 1
ATOM 2423 O O . GLN A 1 306 ? 9.901 -17.650 -0.198 1.00 70.56 306 GLN A O 1
ATOM 2428 N N . PRO A 1 307 ? 10.808 -16.774 1.659 1.00 65.31 307 PRO A N 1
ATOM 2429 C CA . PRO A 1 307 ? 11.492 -15.724 0.925 1.00 65.31 307 PRO A CA 1
ATOM 2430 C C . PRO A 1 307 ? 12.623 -16.336 0.094 1.00 65.31 307 PRO A C 1
ATOM 2432 O O . PRO A 1 307 ? 13.319 -17.238 0.562 1.00 65.31 307 PRO A O 1
ATOM 2435 N N . LYS A 1 308 ? 12.847 -15.810 -1.114 1.00 64.69 308 LYS A N 1
ATOM 2436 C CA . LYS A 1 308 ? 14.028 -16.172 -1.908 1.00 64.69 308 LYS A CA 1
ATOM 2437 C C . LYS A 1 308 ? 15.292 -15.907 -1.081 1.00 64.69 308 LYS A C 1
ATOM 2439 O O . LYS A 1 308 ? 15.458 -14.814 -0.528 1.00 64.69 308 LYS A O 1
ATOM 2444 N N . SER A 1 309 ? 16.151 -16.918 -0.962 1.00 57.50 309 SER A N 1
ATOM 2445 C CA . SER A 1 309 ? 17.440 -16.790 -0.288 1.00 57.50 309 SER A CA 1
ATOM 2446 C C . SER A 1 309 ? 18.335 -15.822 -1.059 1.00 57.50 309 SER A C 1
ATOM 2448 O O . SER A 1 309 ? 18.228 -15.668 -2.275 1.00 57.50 309 SER A O 1
ATOM 2450 N N . ARG A 1 310 ? 19.203 -15.112 -0.334 1.00 61.25 310 ARG A N 1
ATOM 2451 C CA . ARG A 1 310 ? 20.195 -14.236 -0.963 1.00 61.25 310 ARG A CA 1
ATOM 2452 C C . ARG A 1 310 ? 21.272 -15.098 -1.609 1.00 61.25 310 ARG A C 1
ATOM 2454 O O . ARG A 1 310 ? 21.871 -15.912 -0.915 1.00 61.25 310 ARG A O 1
ATOM 2461 N N . SER A 1 311 ? 21.530 -14.870 -2.890 1.00 58.59 311 SER A N 1
ATOM 2462 C CA . SER A 1 311 ? 22.503 -15.655 -3.659 1.00 58.59 311 SER A CA 1
ATOM 2463 C C . SER A 1 311 ? 23.930 -15.103 -3.584 1.00 58.59 311 SER A C 1
ATOM 2465 O O . SER A 1 311 ? 24.873 -15.878 -3.659 1.00 58.59 311 SER A O 1
ATOM 2467 N N . HIS A 1 312 ? 24.101 -13.788 -3.380 1.00 64.38 312 HIS A N 1
ATOM 2468 C CA . HIS A 1 312 ? 25.416 -13.128 -3.399 1.00 64.38 312 HIS A CA 1
ATOM 2469 C C . HIS A 1 312 ? 25.714 -12.384 -2.091 1.00 64.38 312 HIS A C 1
ATOM 2471 O O . HIS A 1 312 ? 24.826 -11.779 -1.475 1.00 64.38 312 HIS A O 1
ATOM 2477 N N . SER A 1 313 ? 26.984 -12.410 -1.675 1.00 67.88 313 SER A N 1
ATOM 2478 C CA . SER A 1 313 ? 27.489 -11.619 -0.551 1.00 67.88 313 SER A CA 1
ATOM 2479 C C . SER A 1 313 ? 27.573 -10.134 -0.930 1.00 67.88 313 SER A C 1
ATOM 2481 O O . SER A 1 313 ? 27.767 -9.773 -2.089 1.00 67.88 313 SER A O 1
ATOM 2483 N N . ARG A 1 314 ? 27.374 -9.250 0.053 1.00 71.25 314 ARG A N 1
ATOM 2484 C CA . ARG A 1 314 ? 27.458 -7.794 -0.131 1.00 71.25 314 ARG A CA 1
ATOM 2485 C C . ARG A 1 314 ? 28.737 -7.272 0.496 1.00 71.25 314 ARG A C 1
ATOM 2487 O O . ARG A 1 314 ? 28.983 -7.521 1.677 1.00 71.25 314 ARG A O 1
ATOM 2494 N N . LEU A 1 315 ? 29.491 -6.495 -0.270 1.00 71.38 315 LEU A N 1
ATOM 2495 C CA . LEU A 1 315 ? 30.626 -5.736 0.234 1.00 71.38 315 LEU A CA 1
ATOM 2496 C C . LEU A 1 315 ? 30.103 -4.397 0.755 1.00 71.38 315 LEU A C 1
ATOM 2498 O O . LEU A 1 315 ? 29.417 -3.674 0.033 1.00 71.38 315 LEU A O 1
ATOM 2502 N N . ARG A 1 316 ? 30.385 -4.077 2.023 1.00 72.38 316 ARG A N 1
ATOM 2503 C CA . ARG A 1 316 ? 30.125 -2.734 2.558 1.00 72.38 316 ARG A CA 1
ATOM 2504 C C . ARG A 1 316 ? 31.161 -1.785 1.976 1.00 72.38 316 ARG A C 1
ATOM 2506 O O . ARG A 1 316 ? 32.354 -1.976 2.187 1.00 72.38 316 ARG A O 1
ATOM 2513 N N . THR A 1 317 ? 30.703 -0.775 1.259 1.00 75.12 317 THR A N 1
ATOM 2514 C CA . THR A 1 317 ? 31.555 0.181 0.549 1.00 75.12 317 THR A CA 1
ATOM 2515 C C . THR A 1 317 ? 30.856 1.525 0.557 1.00 75.12 317 THR A C 1
ATOM 2517 O O . THR A 1 317 ? 29.679 1.555 0.224 1.00 75.12 317 THR A O 1
ATOM 2520 N N . SER A 1 318 ? 31.566 2.606 0.882 1.00 84.25 318 SER A N 1
ATOM 2521 C CA . SER A 1 318 ? 31.080 3.977 0.690 1.00 84.25 318 SER A CA 1
ATOM 2522 C C . SER A 1 318 ? 31.711 4.530 -0.582 1.00 84.25 318 SER A C 1
ATOM 2524 O O . SER A 1 318 ? 32.867 4.956 -0.567 1.00 84.25 318 SER A O 1
ATOM 2526 N N . VAL A 1 319 ? 31.007 4.416 -1.709 1.00 86.31 319 VAL A N 1
ATOM 2527 C CA . VAL A 1 319 ? 31.514 4.854 -3.019 1.00 86.31 319 VAL A CA 1
ATOM 2528 C C . VAL A 1 319 ? 30.461 5.683 -3.751 1.00 86.31 319 VAL A C 1
ATOM 2530 O O . VAL A 1 319 ? 29.283 5.317 -3.708 1.00 86.31 319 VAL A O 1
ATOM 2533 N N . PRO A 1 320 ? 30.850 6.785 -4.419 1.00 87.88 320 PRO A N 1
ATOM 2534 C CA . PRO A 1 320 ? 29.932 7.492 -5.299 1.00 87.88 320 PRO A CA 1
ATOM 2535 C C . PRO A 1 320 ? 29.558 6.578 -6.466 1.00 87.88 320 PRO A C 1
ATOM 2537 O O . PRO A 1 320 ? 30.416 5.838 -6.940 1.00 87.88 320 PRO A O 1
ATOM 2540 N N . ILE A 1 321 ? 28.305 6.642 -6.902 1.00 88.88 321 ILE A N 1
ATOM 2541 C CA . ILE A 1 321 ? 27.749 5.942 -8.064 1.00 88.88 321 ILE A CA 1
ATOM 2542 C C . ILE A 1 321 ? 26.983 6.937 -8.938 1.00 88.88 321 ILE A C 1
ATOM 2544 O O . ILE A 1 321 ? 26.464 7.928 -8.422 1.00 88.88 321 ILE A O 1
ATOM 2548 N N . GLN A 1 322 ? 26.898 6.675 -10.241 1.00 90.94 322 GLN A N 1
ATOM 2549 C CA . GLN A 1 322 ? 26.098 7.474 -11.174 1.00 90.94 322 GLN A CA 1
ATOM 2550 C C . GLN A 1 322 ? 24.754 6.790 -11.421 1.00 90.94 322 GLN A C 1
ATOM 2552 O O . GLN A 1 322 ? 24.702 5.572 -11.610 1.00 90.94 322 GLN A O 1
ATOM 2557 N N . VAL A 1 323 ? 23.673 7.568 -11.432 1.00 89.75 323 VAL A N 1
ATOM 2558 C CA . VAL A 1 323 ? 22.303 7.087 -11.634 1.00 89.75 323 VAL A CA 1
ATOM 2559 C C . VAL A 1 323 ? 21.607 7.931 -12.693 1.00 89.75 323 VAL A C 1
ATOM 2561 O O . VAL A 1 323 ? 21.545 9.146 -12.560 1.00 89.75 323 VAL A O 1
ATOM 2564 N N . ALA A 1 324 ? 21.050 7.288 -13.719 1.00 89.19 324 ALA A N 1
ATOM 2565 C CA . ALA A 1 324 ? 20.194 7.930 -14.718 1.00 89.19 324 ALA A CA 1
ATOM 2566 C C . ALA A 1 324 ? 18.774 7.363 -14.657 1.00 89.19 324 ALA A C 1
ATOM 2568 O O . ALA A 1 324 ? 18.563 6.195 -14.319 1.00 89.19 324 ALA A O 1
ATOM 2569 N N . ARG A 1 325 ? 17.785 8.192 -14.998 1.00 86.19 325 ARG A N 1
ATOM 2570 C CA . ARG A 1 325 ? 16.359 7.816 -14.956 1.00 86.19 325 ARG A CA 1
ATOM 2571 C C . ARG A 1 325 ? 15.711 7.674 -16.323 1.00 86.19 325 ARG A C 1
ATOM 2573 O O . ARG A 1 325 ? 14.601 7.157 -16.392 1.00 86.19 325 ARG A O 1
ATOM 2580 N N . ASN A 1 326 ? 16.387 8.128 -17.369 1.00 86.38 326 ASN A N 1
ATOM 2581 C CA . ASN A 1 326 ? 15.867 8.171 -18.727 1.00 86.38 326 ASN A CA 1
ATOM 2582 C C . ASN A 1 326 ? 16.599 7.152 -19.603 1.00 86.38 326 ASN A C 1
ATOM 2584 O O . ASN A 1 326 ? 17.738 6.775 -19.322 1.00 86.38 326 ASN A O 1
ATOM 2588 N N . LEU A 1 327 ? 15.935 6.711 -20.671 1.00 87.31 327 LEU A N 1
ATOM 2589 C CA . LEU A 1 327 ? 16.446 5.674 -21.571 1.00 87.31 327 LEU A CA 1
ATOM 2590 C C . LEU A 1 327 ? 17.710 6.104 -22.336 1.00 87.31 327 LEU A C 1
ATOM 2592 O O . LEU A 1 327 ? 18.570 5.278 -22.620 1.00 87.31 327 LEU A O 1
ATOM 2596 N N . ASP A 1 328 ? 17.843 7.397 -22.631 1.00 86.69 328 ASP A N 1
ATOM 2597 C CA . ASP A 1 328 ? 19.016 8.003 -23.276 1.00 86.69 328 ASP A CA 1
ATOM 2598 C C . ASP A 1 328 ? 20.216 8.178 -22.324 1.00 86.69 328 ASP A C 1
ATOM 2600 O O . ASP A 1 328 ? 21.290 8.648 -22.724 1.00 86.69 328 ASP A O 1
ATOM 2604 N N . LEU A 1 329 ? 20.045 7.783 -21.057 1.00 86.31 329 LEU A N 1
ATOM 2605 C CA . LEU A 1 329 ? 21.045 7.889 -20.002 1.00 86.31 329 LEU A CA 1
ATOM 2606 C C . LEU A 1 329 ? 21.502 9.342 -19.783 1.00 86.31 329 LEU A C 1
ATOM 2608 O O . LEU A 1 329 ? 22.668 9.583 -19.451 1.00 86.31 329 LEU A O 1
ATOM 2612 N N . SER A 1 330 ? 20.603 10.299 -20.031 1.00 83.25 330 SER A N 1
ATOM 2613 C CA . SER A 1 330 ? 20.749 11.708 -19.664 1.00 83.25 330 SER A CA 1
ATOM 2614 C C . SER A 1 330 ? 20.312 11.952 -18.212 1.00 83.25 330 SER A C 1
ATOM 2616 O O . SER A 1 330 ? 19.822 11.039 -17.543 1.00 83.25 330 SER A O 1
ATOM 2618 N N . ASP A 1 331 ? 20.495 13.189 -17.733 1.00 83.00 331 ASP A N 1
ATOM 2619 C CA . ASP A 1 331 ? 20.081 13.632 -16.391 1.00 83.00 331 ASP A CA 1
ATOM 2620 C C . ASP A 1 331 ? 20.658 12.747 -15.270 1.00 83.00 331 ASP A C 1
ATOM 2622 O O . ASP A 1 331 ? 19.952 12.059 -14.528 1.00 83.00 331 ASP A O 1
ATOM 2626 N N . VAL A 1 332 ? 21.994 12.689 -15.228 1.00 88.00 332 VAL A N 1
ATOM 2627 C CA . VAL A 1 332 ? 22.734 11.799 -14.331 1.00 88.00 332 VAL A CA 1
ATOM 2628 C C . VAL A 1 332 ? 22.922 12.450 -12.963 1.00 88.00 332 VAL A C 1
ATOM 2630 O O . VAL A 1 332 ? 23.489 13.536 -12.842 1.00 88.00 332 VAL A O 1
ATOM 2633 N N . GLU A 1 333 ? 22.512 11.740 -11.918 1.00 87.75 333 GLU A N 1
ATOM 2634 C CA . GLU A 1 333 ? 22.729 12.111 -10.525 1.00 87.75 333 GLU A CA 1
ATOM 2635 C C . GLU A 1 333 ? 23.840 11.268 -9.892 1.00 87.75 333 GLU A C 1
ATOM 2637 O O . GLU A 1 333 ? 24.019 10.092 -10.209 1.00 87.75 333 GLU A O 1
ATOM 2642 N N . THR A 1 334 ? 24.553 11.849 -8.925 1.00 89.06 334 THR A N 1
ATOM 2643 C CA . THR A 1 334 ? 25.511 11.105 -8.097 1.00 89.06 334 THR A CA 1
ATOM 2644 C C . THR A 1 334 ? 24.862 10.688 -6.782 1.00 89.06 334 THR A C 1
ATOM 2646 O O . THR A 1 334 ? 24.342 11.528 -6.046 1.00 89.06 334 THR A O 1
ATOM 2649 N N . TRP A 1 335 ? 24.887 9.395 -6.470 1.00 90.81 335 TRP A N 1
ATOM 2650 C CA . TRP A 1 335 ? 24.448 8.841 -5.184 1.00 90.81 335 TRP A CA 1
ATOM 2651 C C . TRP A 1 335 ? 25.641 8.221 -4.453 1.00 90.81 335 TRP A C 1
ATOM 2653 O O . TRP A 1 335 ? 26.685 7.978 -5.054 1.00 90.81 335 TRP A O 1
ATOM 2663 N N . THR A 1 336 ? 25.492 7.926 -3.166 1.00 90.94 336 THR A N 1
ATOM 2664 C CA . THR A 1 336 ? 26.509 7.221 -2.376 1.00 90.94 336 THR A CA 1
ATOM 2665 C C . THR A 1 336 ? 26.031 5.807 -2.099 1.00 90.94 336 THR A C 1
ATOM 2667 O O . THR A 1 336 ? 25.080 5.607 -1.349 1.00 90.94 336 THR A O 1
ATOM 2670 N N . SER A 1 337 ? 26.681 4.808 -2.686 1.00 89.31 337 SER A N 1
ATOM 2671 C CA . SER A 1 337 ? 26.431 3.413 -2.328 1.00 89.31 337 SER A CA 1
ATOM 2672 C C . SER A 1 337 ? 26.961 3.130 -0.924 1.00 89.31 337 SER A C 1
ATOM 2674 O O . SER A 1 337 ? 28.054 3.577 -0.599 1.00 89.31 337 SER A O 1
ATOM 2676 N N . GLU A 1 338 ? 26.227 2.347 -0.131 1.00 86.69 338 GLU A N 1
ATOM 2677 C CA . GLU A 1 338 ? 26.658 1.815 1.173 1.00 86.69 338 GLU A CA 1
ATOM 2678 C C . GLU A 1 338 ? 27.032 0.329 1.108 1.00 86.69 338 GLU A C 1
ATOM 2680 O O . GLU A 1 338 ? 27.827 -0.177 1.910 1.00 86.69 338 GLU A O 1
ATOM 2685 N N . ASN A 1 339 ? 26.449 -0.407 0.158 1.00 83.88 339 ASN A N 1
ATOM 2686 C CA . ASN A 1 339 ? 26.874 -1.762 -0.168 1.00 83.88 339 ASN A CA 1
ATOM 2687 C C . ASN A 1 339 ? 26.557 -2.129 -1.617 1.00 83.88 339 ASN A C 1
ATOM 2689 O O . ASN A 1 339 ? 25.515 -1.744 -2.139 1.00 83.88 339 ASN A O 1
ATOM 2693 N N . ILE A 1 340 ? 27.436 -2.927 -2.223 1.00 82.06 340 ILE A N 1
ATOM 2694 C CA . ILE A 1 340 ? 27.289 -3.447 -3.587 1.00 82.06 340 ILE A CA 1
ATOM 2695 C C . ILE A 1 340 ? 27.485 -4.967 -3.563 1.00 82.06 340 ILE A C 1
ATOM 2697 O O . ILE A 1 340 ? 28.258 -5.514 -2.772 1.00 82.06 340 ILE A O 1
ATOM 2701 N N . SER A 1 341 ? 26.747 -5.655 -4.423 1.00 82.81 341 SER A N 1
ATOM 2702 C CA . SER A 1 341 ? 26.910 -7.062 -4.783 1.00 82.81 341 SER A CA 1
ATOM 2703 C C . SER A 1 341 ? 26.706 -7.220 -6.287 1.00 82.81 341 SER A C 1
ATOM 2705 O O . SER A 1 341 ? 26.182 -6.316 -6.933 1.00 82.81 341 SER A O 1
ATOM 2707 N N . GLU A 1 342 ? 27.023 -8.395 -6.824 1.00 78.19 342 GLU A N 1
ATOM 2708 C CA . GLU A 1 342 ? 26.796 -8.733 -8.240 1.00 78.19 342 GLU A CA 1
ATOM 2709 C C . GLU A 1 342 ? 25.323 -8.645 -8.672 1.00 78.19 342 GLU A C 1
ATOM 2711 O O . GLU A 1 342 ? 25.036 -8.505 -9.852 1.00 78.19 342 GLU A O 1
ATOM 2716 N N . SER A 1 343 ? 24.381 -8.708 -7.726 1.00 82.50 343 SER A N 1
ATOM 2717 C CA . SER A 1 343 ? 22.935 -8.735 -8.007 1.00 82.50 343 SER A CA 1
ATOM 2718 C C . SER A 1 343 ? 22.189 -7.477 -7.557 1.00 82.50 343 SER A C 1
ATOM 2720 O O . SER A 1 343 ? 20.975 -7.380 -7.724 1.00 82.50 343 SER A O 1
ATOM 2722 N N . GLY A 1 344 ? 22.866 -6.502 -6.949 1.00 85.69 344 GLY A N 1
ATOM 2723 C CA . GLY A 1 344 ? 22.176 -5.353 -6.367 1.00 85.69 344 GLY A CA 1
ATOM 2724 C C . GLY A 1 344 ? 23.034 -4.506 -5.453 1.00 85.69 344 GLY A C 1
ATOM 2725 O O . GLY A 1 344 ? 24.134 -4.896 -5.059 1.00 85.69 344 GLY A O 1
ATOM 2726 N N . PHE A 1 345 ? 22.480 -3.372 -5.049 1.00 86.31 345 PHE A N 1
ATOM 2727 C CA . PHE A 1 345 ? 23.132 -2.427 -4.151 1.00 86.31 345 PHE A CA 1
ATOM 2728 C C . PHE A 1 345 ? 22.139 -1.792 -3.176 1.00 86.31 345 PHE A C 1
ATOM 2730 O O . PHE A 1 345 ? 20.922 -1.980 -3.268 1.00 86.31 345 PHE A O 1
ATOM 2737 N N . ASP A 1 346 ? 22.682 -1.076 -2.200 1.00 88.69 346 ASP A N 1
ATOM 2738 C CA . ASP A 1 346 ? 21.968 -0.132 -1.350 1.00 88.69 346 ASP A CA 1
ATOM 2739 C C . ASP A 1 346 ? 22.673 1.219 -1.456 1.00 88.69 346 ASP A C 1
ATOM 2741 O O . ASP A 1 346 ? 23.891 1.277 -1.271 1.00 88.69 346 ASP A O 1
ATOM 2745 N N . ALA A 1 347 ? 21.937 2.275 -1.792 1.00 89.94 347 ALA A N 1
ATOM 2746 C CA . ALA A 1 347 ? 22.504 3.599 -2.006 1.00 89.94 347 ALA A CA 1
ATOM 2747 C C . ALA A 1 347 ? 21.649 4.714 -1.407 1.00 89.94 347 ALA A C 1
ATOM 2749 O O . ALA A 1 347 ? 20.424 4.618 -1.329 1.00 89.94 347 ALA A O 1
ATOM 2750 N N . VAL A 1 348 ? 22.327 5.790 -1.029 1.00 89.69 348 VAL A N 1
ATOM 2751 C CA . VAL A 1 348 ? 21.765 7.008 -0.459 1.00 89.69 348 VAL A CA 1
ATOM 2752 C C . VAL A 1 348 ? 21.904 8.129 -1.493 1.00 89.69 348 VAL A C 1
ATOM 2754 O O . VAL A 1 348 ? 23.032 8.471 -1.862 1.00 89.69 348 VAL A O 1
ATOM 2757 N N . PRO A 1 349 ? 20.800 8.704 -1.997 1.00 86.88 349 PRO A N 1
ATOM 2758 C CA . PRO A 1 349 ? 20.866 9.810 -2.943 1.00 86.88 349 PRO A CA 1
ATOM 2759 C C . PRO A 1 349 ? 21.335 11.102 -2.252 1.00 86.88 349 PRO A C 1
ATOM 2761 O O . PRO A 1 349 ? 21.048 11.321 -1.074 1.00 86.88 349 PRO A O 1
ATOM 2764 N N . LEU A 1 350 ? 22.047 11.971 -2.982 1.00 81.44 350 LEU A N 1
ATOM 2765 C CA . LEU A 1 350 ? 22.514 13.269 -2.459 1.00 81.44 350 LEU A CA 1
ATOM 2766 C C . LEU A 1 350 ? 21.364 14.253 -2.196 1.00 81.44 350 LEU A C 1
ATOM 2768 O O . LEU A 1 350 ? 21.427 15.046 -1.260 1.00 81.44 350 LEU A O 1
ATOM 2772 N N . GLN A 1 351 ? 20.321 14.206 -3.022 1.00 73.38 351 GLN A N 1
ATOM 2773 C CA . GLN A 1 351 ? 19.104 15.003 -2.880 1.00 73.38 351 GLN A CA 1
ATOM 2774 C C . GLN A 1 351 ? 17.908 14.067 -2.771 1.00 73.38 351 GLN A C 1
ATOM 2776 O O . GLN A 1 351 ? 17.960 12.957 -3.295 1.00 73.38 351 GLN A O 1
ATOM 2781 N N . VAL A 1 352 ? 16.832 14.499 -2.100 1.00 63.81 352 VAL A N 1
ATOM 2782 C CA . VAL A 1 352 ? 15.575 13.740 -2.095 1.00 63.81 352 VAL A CA 1
ATOM 2783 C C . VAL A 1 352 ? 15.088 13.678 -3.539 1.00 63.81 352 VAL A C 1
ATOM 2785 O O . VAL A 1 352 ? 14.743 14.722 -4.094 1.00 63.81 352 VAL A O 1
ATOM 2788 N N . PRO A 1 353 ? 15.085 12.495 -4.168 1.00 58.88 353 PRO A N 1
ATOM 2789 C CA . PRO A 1 353 ? 14.734 12.435 -5.571 1.00 58.88 353 PRO A CA 1
ATOM 2790 C C . PRO A 1 353 ? 13.240 12.757 -5.755 1.00 58.88 353 PRO A C 1
ATOM 2792 O O . PRO A 1 353 ? 12.442 12.599 -4.833 1.00 58.88 353 PRO A O 1
ATOM 2795 N N . ALA A 1 354 ? 12.808 13.177 -6.942 1.00 58.41 354 ALA A N 1
ATOM 2796 C CA . ALA A 1 354 ? 11.376 13.284 -7.267 1.00 58.41 354 ALA A CA 1
ATOM 2797 C C . ALA A 1 354 ? 10.767 11.881 -7.530 1.00 58.41 354 ALA A C 1
ATOM 2799 O O . ALA A 1 354 ? 10.055 11.656 -8.507 1.00 58.41 354 ALA A O 1
ATOM 2800 N N . TRP A 1 355 ? 11.139 10.905 -6.692 1.00 56.44 355 TRP A N 1
ATOM 2801 C CA . TRP A 1 355 ? 11.108 9.458 -6.934 1.00 56.44 355 TRP A CA 1
ATOM 2802 C C . TRP A 1 355 ? 9.727 8.825 -6.871 1.00 56.44 355 TRP A C 1
ATOM 2804 O O . TRP A 1 355 ? 9.635 7.622 -7.098 1.00 56.44 355 TRP A O 1
ATOM 2814 N N . GLU A 1 356 ? 8.661 9.586 -6.618 1.00 53.47 356 GLU A N 1
ATOM 2815 C CA . GLU A 1 356 ? 7.314 9.041 -6.405 1.00 53.47 356 GLU A CA 1
ATOM 2816 C C . GLU A 1 356 ? 6.797 8.173 -7.575 1.00 53.47 356 GLU A C 1
ATOM 2818 O O . GLU A 1 356 ? 5.696 7.652 -7.492 1.00 53.47 356 GLU A O 1
ATOM 2823 N N . LYS A 1 357 ? 7.529 8.000 -8.691 1.00 55.88 357 LYS A N 1
ATOM 2824 C CA . LYS A 1 357 ? 7.038 7.331 -9.910 1.00 55.88 357 LYS A CA 1
ATOM 2825 C C . LYS A 1 357 ? 7.968 6.332 -10.592 1.00 55.88 357 LYS A C 1
ATOM 2827 O O . LYS A 1 357 ? 7.593 5.849 -11.657 1.00 55.88 357 LYS A O 1
ATOM 2832 N N . VAL A 1 358 ? 9.147 6.019 -10.051 1.00 63.16 358 VAL A N 1
ATOM 2833 C CA . VAL A 1 358 ? 10.157 5.261 -10.812 1.00 63.16 358 VAL A CA 1
ATOM 2834 C C . VAL A 1 358 ? 10.523 3.952 -10.121 1.00 63.16 358 VAL A C 1
ATOM 2836 O O . VAL A 1 358 ? 11.149 3.959 -9.069 1.00 63.16 358 VAL A O 1
ATOM 2839 N N . SER A 1 359 ? 10.179 2.826 -10.752 1.00 76.19 359 SER A N 1
ATOM 2840 C CA . SER A 1 359 ? 10.656 1.502 -10.332 1.00 76.19 359 SER A CA 1
ATOM 2841 C C . SER A 1 359 ? 11.959 1.112 -11.034 1.00 76.19 359 SER A C 1
ATOM 2843 O O . SER A 1 359 ? 12.752 0.390 -10.445 1.00 76.19 359 SER A O 1
ATOM 2845 N N . LEU A 1 360 ? 12.220 1.607 -12.251 1.00 86.88 360 LEU A N 1
ATOM 2846 C CA . LEU A 1 360 ? 13.409 1.280 -13.047 1.00 86.88 360 LEU A CA 1
ATOM 2847 C C . LEU A 1 360 ? 14.367 2.462 -13.196 1.00 86.88 360 LEU A C 1
ATOM 2849 O O . LEU A 1 360 ? 13.950 3.555 -13.566 1.00 86.88 360 LEU A O 1
ATOM 2853 N N . LEU A 1 361 ? 15.657 2.221 -12.993 1.00 89.38 361 LEU A N 1
ATOM 2854 C CA . LEU A 1 361 ? 16.724 3.208 -13.180 1.00 89.38 361 LEU A CA 1
ATOM 2855 C C . LEU A 1 361 ? 17.956 2.562 -13.804 1.00 89.38 361 LEU A C 1
ATOM 2857 O O . LEU A 1 361 ? 18.099 1.340 -13.788 1.00 89.38 361 LEU A O 1
ATOM 2861 N N . PHE A 1 362 ? 18.872 3.385 -14.297 1.00 89.31 362 PHE A N 1
ATOM 2862 C CA . PHE A 1 362 ? 20.185 2.952 -14.753 1.00 89.31 362 PHE A CA 1
ATOM 2863 C C . PHE A 1 362 ? 21.246 3.328 -13.728 1.00 89.31 362 PHE A C 1
ATOM 2865 O O . PHE A 1 362 ? 21.183 4.420 -13.166 1.00 89.31 362 PHE A O 1
ATOM 2872 N N . PHE A 1 363 ? 22.230 2.458 -13.492 1.00 88.06 363 PHE A N 1
ATOM 2873 C CA . PHE A 1 363 ? 23.314 2.739 -12.545 1.00 88.06 363 PHE A CA 1
ATOM 2874 C C . PHE A 1 363 ? 24.699 2.268 -13.026 1.00 88.06 363 PHE A C 1
ATOM 2876 O O . PHE A 1 363 ? 24.819 1.366 -13.863 1.00 88.06 363 PHE A O 1
ATOM 2883 N N . SER A 1 364 ? 25.756 2.857 -12.464 1.00 85.81 364 SER A N 1
ATOM 2884 C CA . SER A 1 364 ? 27.162 2.448 -12.643 1.00 85.81 364 SER A CA 1
ATOM 2885 C C . SER A 1 364 ? 28.045 2.900 -11.469 1.00 85.81 364 SER A C 1
ATOM 2887 O O . SER A 1 364 ? 27.702 3.812 -10.718 1.00 85.81 364 SER A O 1
ATOM 2889 N N . GLY A 1 365 ? 29.215 2.265 -11.319 1.00 73.00 365 GLY A N 1
ATOM 2890 C CA . GLY A 1 365 ? 30.171 2.561 -10.247 1.00 73.00 365 GLY A CA 1
ATOM 2891 C C . GLY A 1 365 ? 30.830 3.941 -10.347 1.00 73.00 365 GLY A C 1
ATOM 2892 O O . GLY A 1 365 ? 30.756 4.710 -9.406 1.00 73.00 365 GLY A O 1
ATOM 2893 N N . ARG A 1 366 ? 31.507 4.278 -11.453 1.00 66.06 366 ARG A N 1
ATOM 2894 C CA . ARG A 1 366 ? 32.171 5.596 -11.632 1.00 66.06 366 ARG A CA 1
ATOM 2895 C C . ARG A 1 366 ? 32.102 6.163 -13.053 1.00 66.06 366 ARG A C 1
ATOM 2897 O O . ARG A 1 366 ? 32.542 7.283 -13.280 1.00 66.06 366 ARG A O 1
ATOM 2904 N N . GLU A 1 367 ? 31.555 5.399 -13.990 1.00 73.69 367 GLU A N 1
ATOM 2905 C CA . GLU A 1 367 ? 31.419 5.769 -15.402 1.00 73.69 367 GLU A CA 1
ATOM 2906 C C . GLU A 1 367 ? 29.961 6.113 -15.732 1.00 73.69 367 GLU A C 1
ATOM 2908 O O . GLU A 1 367 ? 29.140 6.276 -14.831 1.00 73.69 367 GLU A O 1
ATOM 2913 N N . ARG A 1 368 ? 29.602 6.208 -17.016 1.00 73.62 368 ARG A N 1
ATOM 2914 C CA . ARG A 1 368 ? 28.209 6.406 -17.437 1.00 73.62 368 ARG A CA 1
ATOM 2915 C C . ARG A 1 368 ? 27.332 5.219 -16.981 1.00 73.62 368 ARG A C 1
ATOM 2917 O O . ARG A 1 368 ? 27.817 4.086 -17.015 1.00 73.62 368 ARG A O 1
ATOM 2924 N N . PRO A 1 369 ? 26.075 5.442 -16.549 1.00 79.62 369 PRO A N 1
ATOM 2925 C CA . PRO A 1 369 ? 25.164 4.362 -16.167 1.00 79.62 369 PRO A CA 1
ATOM 2926 C C . PRO A 1 369 ? 25.050 3.299 -17.263 1.00 79.62 369 PRO A C 1
ATOM 2928 O O . PRO A 1 369 ? 24.778 3.637 -18.409 1.00 79.62 369 PRO A O 1
ATOM 2931 N N . SER A 1 370 ? 25.280 2.031 -16.924 1.00 85.81 370 SER A N 1
ATOM 2932 C CA . SER A 1 370 ? 25.365 0.932 -17.906 1.00 85.81 370 SER A CA 1
ATOM 2933 C C . SER A 1 370 ? 24.575 -0.311 -17.515 1.00 85.81 370 SER A C 1
ATOM 2935 O O . SER A 1 370 ? 24.461 -1.250 -18.296 1.00 85.81 370 SER A O 1
ATOM 2937 N N . ASN A 1 371 ? 24.002 -0.317 -16.315 1.00 91.44 371 ASN A N 1
ATOM 2938 C CA . ASN A 1 371 ? 23.223 -1.428 -15.808 1.00 91.44 371 ASN A CA 1
ATOM 2939 C C . ASN A 1 371 ? 21.775 -0.989 -15.612 1.00 91.44 371 ASN A C 1
ATOM 2941 O O . ASN A 1 371 ? 21.534 0.058 -15.009 1.00 91.44 371 ASN A O 1
ATOM 2945 N N . LEU A 1 372 ? 20.819 -1.804 -16.052 1.00 93.50 372 LEU A N 1
ATOM 2946 C CA . LEU A 1 372 ? 19.408 -1.593 -15.750 1.00 93.50 372 LEU A CA 1
ATOM 2947 C C . LEU A 1 372 ? 19.089 -2.200 -14.384 1.00 93.50 372 LEU A C 1
ATOM 2949 O O . LEU A 1 372 ? 19.390 -3.364 -14.118 1.00 93.50 372 LEU A O 1
ATOM 2953 N N . CYS A 1 373 ? 18.430 -1.418 -13.542 1.00 91.38 373 CYS A N 1
ATOM 2954 C CA . CYS A 1 373 ? 18.070 -1.773 -12.182 1.00 91.38 373 CYS A CA 1
ATOM 2955 C C . CYS A 1 373 ? 16.585 -1.594 -11.920 1.00 91.38 373 CYS A C 1
ATOM 2957 O O . CYS A 1 373 ? 15.952 -0.700 -12.478 1.00 91.38 373 CYS A O 1
ATOM 2959 N N . ILE A 1 374 ? 16.068 -2.381 -10.978 1.00 87.69 374 ILE A N 1
ATOM 2960 C CA . ILE A 1 374 ? 14.752 -2.179 -10.379 1.00 87.69 374 ILE A CA 1
ATOM 2961 C C . ILE A 1 374 ? 14.880 -1.864 -8.889 1.00 87.69 374 ILE A C 1
ATOM 2963 O O . ILE A 1 374 ? 15.560 -2.569 -8.140 1.00 87.69 374 ILE A O 1
ATOM 2967 N N . ILE A 1 375 ? 14.210 -0.810 -8.433 1.00 85.94 375 ILE A N 1
ATOM 2968 C CA . ILE A 1 375 ? 14.078 -0.483 -7.018 1.00 85.94 375 ILE A CA 1
ATOM 2969 C C . ILE A 1 375 ? 13.190 -1.545 -6.367 1.00 85.94 375 ILE A C 1
ATOM 2971 O O . ILE A 1 375 ? 12.032 -1.729 -6.732 1.00 85.94 375 ILE A O 1
ATOM 2975 N N . ARG A 1 376 ? 13.736 -2.258 -5.380 1.00 81.38 376 ARG A N 1
ATOM 2976 C CA . ARG A 1 376 ? 13.013 -3.293 -4.623 1.00 81.38 376 ARG A CA 1
ATOM 2977 C C . ARG A 1 376 ? 12.541 -2.814 -3.265 1.00 81.38 376 ARG A C 1
ATOM 2979 O O . ARG A 1 376 ? 11.610 -3.383 -2.702 1.00 81.38 376 ARG A O 1
ATOM 2986 N N . ARG A 1 377 ? 13.226 -1.826 -2.699 1.00 76.25 377 ARG A N 1
ATOM 2987 C CA . ARG A 1 377 ? 12.905 -1.268 -1.389 1.00 76.25 377 ARG A CA 1
ATOM 2988 C C . ARG A 1 377 ? 13.420 0.151 -1.287 1.00 76.25 377 ARG A C 1
ATOM 2990 O O . ARG A 1 377 ? 14.505 0.455 -1.782 1.00 76.25 377 ARG A O 1
ATOM 2997 N N . MET A 1 378 ? 12.691 0.960 -0.543 1.00 78.50 378 MET A N 1
ATOM 2998 C CA . MET A 1 378 ? 13.164 2.250 -0.077 1.00 78.50 378 MET A CA 1
ATOM 2999 C C . MET A 1 378 ? 12.849 2.339 1.406 1.00 78.50 378 MET A C 1
ATOM 3001 O O . MET A 1 378 ? 11.820 1.844 1.847 1.00 78.50 378 MET A O 1
ATOM 3005 N N . ASN A 1 379 ? 13.770 2.878 2.190 1.00 74.94 379 ASN A N 1
ATOM 3006 C CA . ASN A 1 379 ? 13.555 3.116 3.613 1.00 74.94 379 ASN A CA 1
ATOM 3007 C C . ASN A 1 379 ? 14.187 4.449 3.981 1.00 74.94 379 ASN A C 1
ATOM 3009 O O . ASN A 1 379 ? 15.095 4.914 3.291 1.00 74.94 379 ASN A O 1
ATOM 3013 N N . ARG A 1 380 ? 13.753 5.036 5.091 1.00 75.62 380 ARG A N 1
ATOM 3014 C CA . ARG A 1 380 ? 14.466 6.152 5.707 1.00 75.62 380 ARG A CA 1
ATOM 3015 C C . ARG A 1 380 ? 15.209 5.673 6.944 1.00 75.62 380 ARG A C 1
ATOM 3017 O O . ARG A 1 380 ? 14.677 4.864 7.703 1.00 75.62 380 ARG A O 1
ATOM 3024 N N . ASP A 1 381 ? 16.430 6.157 7.136 1.00 77.94 381 ASP A N 1
ATOM 3025 C CA . ASP A 1 381 ? 17.141 5.964 8.398 1.00 77.94 381 ASP A CA 1
ATOM 3026 C C . ASP A 1 381 ? 16.639 6.935 9.484 1.00 77.94 381 ASP A C 1
ATOM 3028 O O . ASP A 1 381 ? 15.788 7.796 9.245 1.00 77.94 381 ASP A O 1
ATOM 3032 N N . ALA A 1 382 ? 17.179 6.808 10.699 1.00 73.62 382 ALA A N 1
ATOM 3033 C CA . ALA A 1 382 ? 16.848 7.695 11.817 1.00 73.62 382 ALA A CA 1
ATOM 3034 C C . ALA A 1 382 ? 17.207 9.170 11.542 1.00 73.62 382 ALA A C 1
ATOM 3036 O O . ALA A 1 382 ? 16.588 10.071 12.103 1.00 73.62 382 ALA A O 1
ATOM 3037 N N . ALA A 1 383 ? 18.169 9.422 10.647 1.00 80.69 383 ALA A N 1
ATOM 3038 C CA . ALA A 1 383 ? 18.538 10.756 10.177 1.00 80.69 383 ALA A CA 1
ATOM 3039 C C . ALA A 1 383 ? 17.655 11.239 9.007 1.00 80.69 383 ALA A C 1
ATOM 3041 O O . ALA A 1 383 ? 17.928 12.285 8.419 1.00 80.69 383 ALA A O 1
ATOM 3042 N N . ARG A 1 384 ? 16.585 10.500 8.676 1.00 74.94 384 ARG A N 1
ATOM 3043 C CA . ARG A 1 384 ? 15.643 10.754 7.576 1.00 74.94 384 ARG A CA 1
ATOM 3044 C C . ARG A 1 384 ? 16.278 10.742 6.181 1.00 74.94 384 ARG A C 1
ATOM 3046 O O . ARG A 1 384 ? 15.667 11.252 5.240 1.00 74.94 384 ARG A O 1
ATOM 3053 N N . ARG A 1 385 ? 17.457 10.136 6.022 1.00 82.56 385 ARG A N 1
ATOM 3054 C CA . ARG A 1 385 ? 18.087 9.912 4.716 1.00 82.56 385 ARG A CA 1
ATOM 3055 C C . ARG A 1 385 ? 17.449 8.710 4.040 1.00 82.56 385 ARG A C 1
ATOM 3057 O O . ARG A 1 385 ? 17.119 7.724 4.694 1.00 82.56 385 ARG A O 1
ATOM 3064 N N . TRP A 1 386 ? 17.279 8.796 2.727 1.00 82.69 386 TRP A N 1
ATOM 3065 C CA . TRP A 1 386 ? 16.747 7.698 1.929 1.00 82.69 386 TRP A CA 1
ATOM 3066 C C . TRP A 1 386 ? 17.804 6.626 1.691 1.00 82.69 386 TRP A C 1
ATOM 3068 O O . TRP A 1 386 ? 18.918 6.937 1.296 1.00 82.69 386 TRP A O 1
ATOM 3078 N N . HIS A 1 387 ? 17.418 5.368 1.862 1.00 86.06 387 HIS A N 1
ATOM 3079 C CA . HIS A 1 387 ? 18.173 4.189 1.459 1.00 86.06 387 HIS A CA 1
ATOM 3080 C C . HIS A 1 387 ? 17.388 3.457 0.384 1.00 86.06 387 HIS A C 1
ATOM 3082 O O . HIS A 1 387 ? 16.268 3.000 0.628 1.00 86.06 387 HIS A O 1
ATOM 3088 N N . ILE A 1 388 ? 17.978 3.341 -0.799 1.00 86.56 388 ILE A N 1
ATOM 3089 C CA . ILE A 1 388 ? 17.380 2.720 -1.975 1.00 86.56 388 ILE A CA 1
ATOM 3090 C C . ILE A 1 388 ? 18.088 1.395 -2.211 1.00 86.56 388 ILE A C 1
ATOM 3092 O O . ILE A 1 388 ? 19.262 1.355 -2.572 1.00 86.56 388 ILE A O 1
ATOM 3096 N N . GLY A 1 389 ? 17.359 0.301 -2.006 1.00 87.81 389 GLY A N 1
ATOM 3097 C CA . GLY A 1 389 ? 17.824 -1.033 -2.353 1.00 87.81 389 GLY A CA 1
ATOM 3098 C C . GLY A 1 389 ? 17.344 -1.411 -3.746 1.00 87.81 389 GLY A C 1
ATOM 3099 O O . GLY A 1 389 ? 16.143 -1.626 -3.938 1.00 87.81 389 GLY A O 1
ATOM 3100 N N . ALA A 1 390 ? 18.275 -1.538 -4.686 1.00 88.31 390 ALA A N 1
ATOM 3101 C CA . ALA A 1 390 ? 17.994 -1.903 -6.070 1.00 88.31 390 ALA A CA 1
ATOM 3102 C C . ALA A 1 390 ? 18.582 -3.275 -6.428 1.00 88.31 390 ALA A C 1
ATOM 3104 O O . ALA A 1 390 ? 19.614 -3.687 -5.891 1.00 88.31 390 ALA A O 1
ATOM 3105 N N . GLU A 1 391 ? 17.899 -3.980 -7.325 1.00 89.62 391 GLU A N 1
ATOM 3106 C CA . GLU A 1 391 ? 18.341 -5.230 -7.946 1.00 89.62 391 GLU A CA 1
ATOM 3107 C C . GLU A 1 391 ? 18.785 -4.955 -9.381 1.00 89.62 391 GLU A C 1
ATOM 3109 O O . GLU A 1 391 ? 18.069 -4.285 -10.128 1.00 89.62 391 GLU A O 1
ATOM 3114 N N . ILE A 1 392 ? 19.943 -5.498 -9.752 1.00 91.25 392 ILE A N 1
ATOM 3115 C CA . ILE A 1 392 ? 20.498 -5.412 -11.104 1.00 91.25 392 ILE A CA 1
ATOM 3116 C C . ILE A 1 392 ? 19.750 -6.412 -11.978 1.00 91.25 392 ILE A C 1
ATOM 3118 O O . ILE A 1 392 ? 19.826 -7.615 -11.740 1.00 91.25 392 ILE A O 1
ATOM 3122 N N . LEU A 1 393 ? 19.023 -5.914 -12.977 1.00 90.69 393 LEU A N 1
ATOM 3123 C CA . LEU A 1 393 ? 18.313 -6.749 -13.945 1.00 90.69 393 LEU A CA 1
ATOM 3124 C C . LEU A 1 393 ? 19.219 -7.171 -15.102 1.00 90.69 393 LEU A C 1
ATOM 3126 O O . LEU A 1 393 ? 19.114 -8.298 -15.577 1.00 90.69 393 LEU A O 1
ATOM 3130 N N . SER A 1 394 ? 20.094 -6.273 -15.561 1.00 91.50 394 SER A N 1
ATOM 3131 C CA . SER A 1 394 ? 21.094 -6.575 -16.587 1.00 91.50 394 SER A CA 1
ATOM 3132 C C . SER A 1 394 ? 22.264 -5.599 -16.533 1.00 91.50 394 SER A C 1
ATOM 3134 O O . SER A 1 394 ? 22.076 -4.409 -16.273 1.00 91.50 394 SER A O 1
ATOM 3136 N N . SER A 1 395 ? 23.452 -6.121 -16.831 1.00 89.50 395 SER A N 1
ATOM 3137 C CA . SER A 1 395 ? 24.702 -5.374 -17.027 1.00 89.50 395 SER A CA 1
ATOM 3138 C C . SER A 1 395 ? 25.123 -5.289 -18.497 1.00 89.50 395 SER A C 1
ATOM 3140 O O . SER A 1 395 ? 26.148 -4.692 -18.816 1.00 89.50 395 SER A O 1
ATOM 3142 N N . HIS A 1 396 ? 24.344 -5.896 -19.395 1.00 87.25 396 HIS A N 1
ATOM 3143 C CA . HIS A 1 396 ? 24.615 -5.953 -20.826 1.00 87.25 396 HIS A CA 1
ATOM 3144 C C . HIS A 1 396 ? 23.434 -5.336 -21.566 1.00 87.25 396 HIS A C 1
ATOM 3146 O O . HIS A 1 396 ? 22.444 -6.005 -21.856 1.00 87.25 396 HIS A O 1
ATOM 3152 N N . LEU A 1 397 ? 23.528 -4.029 -21.803 1.00 91.50 397 LEU A N 1
ATOM 31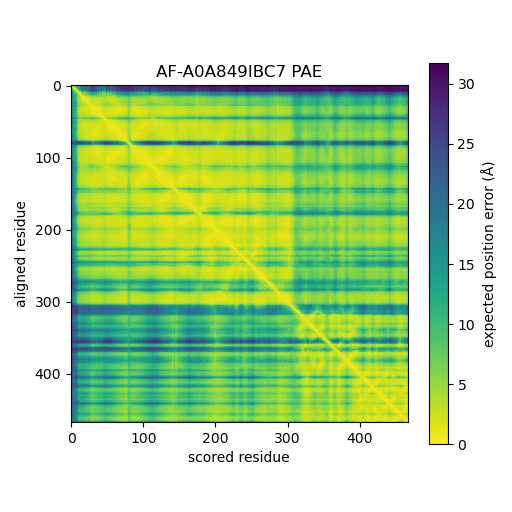53 C CA . LEU A 1 397 ? 22.504 -3.258 -22.494 1.00 91.50 397 LEU A CA 1
ATOM 3154 C C . LEU A 1 397 ? 22.952 -2.984 -23.926 1.00 91.50 397 LEU A C 1
ATOM 3156 O O . LEU A 1 397 ? 24.016 -2.401 -24.141 1.00 91.50 397 LEU A O 1
ATOM 3160 N N . HIS A 1 398 ? 22.128 -3.369 -24.896 1.00 91.88 398 HIS A N 1
ATOM 3161 C CA . HIS A 1 398 ? 22.399 -3.113 -26.310 1.00 91.88 398 HIS A CA 1
ATOM 3162 C C . HIS A 1 398 ? 21.313 -2.209 -26.901 1.00 91.88 398 HIS A C 1
ATOM 3164 O O . HIS A 1 398 ? 20.134 -2.546 -26.791 1.00 91.88 398 HIS A O 1
ATOM 3170 N N . PRO A 1 399 ? 21.664 -1.068 -27.520 1.00 93.81 399 PRO A N 1
ATOM 3171 C CA . PRO A 1 399 ? 20.692 -0.247 -28.230 1.00 93.81 399 PRO A CA 1
ATOM 3172 C C . PRO A 1 399 ? 19.986 -1.044 -29.322 1.00 93.81 399 PRO A C 1
ATOM 3174 O O . PRO A 1 399 ? 20.623 -1.776 -30.076 1.00 93.81 399 PRO A O 1
ATOM 3177 N N . VAL A 1 400 ? 18.671 -0.884 -29.402 1.00 95.44 400 VAL A N 1
ATOM 3178 C CA . VAL A 1 400 ? 17.823 -1.503 -30.420 1.00 95.44 400 VAL A CA 1
ATOM 3179 C C . VAL A 1 400 ? 16.769 -0.494 -30.862 1.00 95.44 400 VAL A C 1
ATOM 3181 O O . VAL A 1 400 ? 16.282 0.294 -30.050 1.00 95.44 400 VAL A O 1
ATOM 3184 N N . GLN A 1 401 ? 16.419 -0.503 -32.146 1.00 96.06 401 GLN A N 1
ATOM 3185 C CA . GLN A 1 401 ? 15.264 0.232 -32.656 1.00 96.06 401 GLN A CA 1
ATOM 3186 C C . GLN A 1 401 ? 14.115 -0.734 -32.911 1.00 96.06 401 GLN A C 1
ATOM 3188 O O . GLN A 1 401 ? 14.313 -1.801 -33.491 1.00 96.06 401 GLN A O 1
ATOM 3193 N N . LEU A 1 402 ? 12.926 -0.354 -32.448 1.00 96.50 402 LEU A N 1
ATOM 3194 C CA . LEU A 1 402 ? 11.690 -1.081 -32.691 1.00 96.50 402 LEU A CA 1
ATOM 3195 C C . LEU A 1 402 ? 10.872 -0.294 -33.705 1.00 96.50 402 LEU A C 1
ATOM 3197 O O . LEU A 1 402 ? 10.540 0.864 -33.460 1.00 96.50 402 LEU A O 1
ATOM 3201 N N . SER A 1 403 ? 10.512 -0.929 -34.811 1.00 95.25 403 SER A N 1
ATOM 3202 C CA . SER A 1 403 ? 9.724 -0.316 -35.875 1.00 95.25 403 SER A CA 1
ATOM 3203 C C . SER A 1 403 ? 8.319 -0.910 -35.902 1.00 95.25 403 SER A C 1
ATOM 3205 O O . SER A 1 403 ? 8.157 -2.126 -35.976 1.00 95.25 403 SER A O 1
ATOM 3207 N N . ALA A 1 404 ? 7.289 -0.067 -35.852 1.00 92.50 404 ALA A N 1
ATOM 3208 C CA . ALA A 1 404 ? 5.895 -0.471 -36.045 1.00 92.50 404 ALA A CA 1
ATOM 3209 C C . ALA A 1 404 ? 5.099 0.671 -36.676 1.00 92.50 404 ALA A C 1
ATOM 3211 O O . ALA A 1 404 ? 5.257 1.823 -36.287 1.00 92.50 404 ALA A O 1
ATOM 3212 N N . ALA A 1 405 ? 4.248 0.361 -37.659 1.00 83.12 405 ALA A N 1
ATOM 3213 C CA . ALA A 1 405 ? 3.324 1.322 -38.275 1.00 83.12 405 ALA A CA 1
ATOM 3214 C C . ALA A 1 405 ? 3.966 2.666 -38.716 1.00 83.12 405 ALA A C 1
ATOM 3216 O O . ALA A 1 405 ? 3.328 3.714 -38.665 1.00 83.12 405 ALA A O 1
ATOM 3217 N N . GLY A 1 406 ? 5.233 2.644 -39.153 1.00 82.44 406 GLY A N 1
ATOM 3218 C CA . GLY A 1 406 ? 5.982 3.841 -39.570 1.00 82.44 406 GLY A CA 1
ATOM 3219 C C . GLY A 1 406 ? 6.591 4.668 -38.428 1.00 82.44 406 GLY A C 1
ATOM 3220 O O . GLY A 1 406 ? 7.221 5.689 -38.695 1.00 82.44 406 GLY A O 1
ATOM 3221 N N . LEU A 1 407 ? 6.437 4.235 -37.176 1.00 89.56 407 LEU A N 1
ATOM 3222 C CA . LEU A 1 407 ? 7.117 4.783 -36.006 1.00 89.56 407 LEU A CA 1
ATOM 3223 C C . LEU A 1 407 ? 8.370 3.961 -35.693 1.00 89.56 407 LEU A C 1
ATOM 3225 O O . LEU A 1 407 ? 8.347 2.733 -35.776 1.00 89.56 407 LEU A O 1
ATOM 3229 N N . ASN A 1 408 ? 9.438 4.650 -35.293 1.00 94.12 408 ASN A N 1
ATOM 3230 C CA . ASN A 1 408 ? 10.652 4.042 -34.758 1.00 94.12 408 ASN A CA 1
ATOM 3231 C C . ASN A 1 408 ? 10.787 4.438 -33.295 1.00 94.12 408 ASN A C 1
ATOM 3233 O O . ASN A 1 408 ? 10.817 5.627 -32.984 1.00 94.12 408 ASN A O 1
ATOM 3237 N N . LEU A 1 409 ? 10.876 3.437 -32.428 1.00 95.06 409 LEU A N 1
ATOM 3238 C CA . LEU A 1 409 ? 11.010 3.601 -30.993 1.00 95.06 409 LEU A CA 1
ATOM 3239 C C . LEU A 1 409 ? 12.411 3.204 -30.552 1.00 95.06 409 LEU A C 1
ATOM 3241 O O . LEU A 1 409 ? 12.933 2.163 -30.967 1.00 95.06 409 LEU A O 1
ATOM 3245 N N . ASN A 1 410 ? 13.004 4.004 -29.672 1.00 95.19 410 ASN A N 1
ATOM 3246 C CA . ASN A 1 410 ? 14.274 3.645 -29.055 1.00 95.19 410 ASN A CA 1
ATOM 3247 C C . ASN A 1 410 ? 14.063 2.604 -27.954 1.00 95.19 410 ASN A C 1
ATOM 3249 O O . ASN A 1 410 ? 13.128 2.686 -27.148 1.00 95.19 410 ASN A O 1
ATOM 3253 N N . GLY A 1 411 ? 14.977 1.640 -27.898 1.00 95.00 411 GLY A N 1
ATOM 3254 C CA . GLY A 1 411 ? 15.004 0.615 -26.874 1.00 95.00 411 GLY A CA 1
ATOM 3255 C C . GLY A 1 411 ? 16.417 0.236 -26.445 1.00 95.00 411 GLY A C 1
ATOM 3256 O O . GLY A 1 411 ? 17.402 0.464 -27.148 1.00 95.00 411 GLY A O 1
ATOM 3257 N N . LEU A 1 412 ? 16.501 -0.390 -25.277 1.00 95.38 412 LEU A N 1
ATOM 3258 C CA . LEU A 1 412 ? 17.684 -1.087 -24.791 1.00 95.38 412 LEU A CA 1
ATOM 3259 C C . LEU A 1 412 ? 17.318 -2.551 -24.574 1.00 95.38 412 LEU A C 1
ATOM 3261 O O . LEU A 1 412 ? 16.486 -2.875 -23.724 1.00 95.38 412 LEU A O 1
ATOM 3265 N N . LEU A 1 413 ? 17.939 -3.431 -25.349 1.00 95.19 413 LEU A N 1
ATOM 3266 C CA . LEU A 1 413 ? 17.884 -4.869 -25.160 1.00 95.19 413 LEU A CA 1
ATOM 3267 C C . LEU A 1 413 ? 18.536 -5.222 -23.820 1.00 95.19 413 LEU A C 1
ATOM 3269 O O . LEU A 1 413 ? 19.694 -4.884 -23.582 1.00 95.19 413 LEU A O 1
ATOM 3273 N N . VAL A 1 414 ? 17.775 -5.897 -22.960 1.00 94.75 414 VAL A N 1
ATOM 3274 C CA . VAL A 1 414 ? 18.155 -6.256 -21.585 1.00 94.75 414 VAL A CA 1
ATOM 3275 C C . VAL A 1 414 ? 18.557 -7.720 -21.497 1.00 94.75 414 VAL A C 1
ATOM 3277 O O . VAL A 1 414 ? 19.538 -8.056 -20.833 1.00 94.75 414 VAL A O 1
ATOM 3280 N N . ARG A 1 415 ? 17.775 -8.591 -22.143 1.00 94.06 415 ARG A N 1
ATOM 3281 C CA . ARG A 1 415 ? 17.972 -10.041 -22.154 1.00 94.06 415 ARG A CA 1
ATOM 3282 C C . ARG A 1 415 ? 17.322 -10.652 -23.388 1.00 94.06 415 ARG A C 1
ATOM 3284 O O . ARG A 1 415 ? 16.247 -10.216 -23.792 1.00 94.06 415 ARG A O 1
ATOM 3291 N N . MET A 1 416 ? 17.945 -11.682 -23.946 1.00 92.44 416 MET A N 1
ATOM 3292 C CA . MET A 1 416 ? 17.418 -12.446 -25.072 1.00 92.44 416 MET A CA 1
ATOM 3293 C C . MET A 1 416 ? 17.584 -13.941 -24.800 1.00 92.44 416 MET A C 1
ATOM 3295 O O . MET A 1 416 ? 18.693 -14.404 -24.549 1.00 92.44 416 MET A O 1
ATOM 3299 N N . ASP A 1 417 ? 16.474 -14.666 -24.882 1.00 90.44 417 ASP A N 1
ATOM 3300 C CA . ASP A 1 417 ? 16.392 -16.125 -24.906 1.00 90.44 417 ASP A CA 1
ATOM 3301 C C . ASP A 1 417 ? 15.873 -16.565 -26.296 1.00 90.44 417 ASP A C 1
ATOM 3303 O O . ASP A 1 417 ? 15.438 -15.735 -27.094 1.00 90.44 417 ASP A O 1
ATOM 3307 N N . GLU A 1 418 ? 15.824 -17.869 -26.592 1.00 87.38 418 GLU A N 1
ATOM 3308 C CA . GLU A 1 418 ? 15.448 -18.384 -27.929 1.00 87.38 418 GLU A CA 1
ATOM 3309 C C . GLU A 1 418 ? 14.088 -17.894 -28.460 1.00 87.38 418 GLU A C 1
ATOM 3311 O O . GLU A 1 418 ? 13.903 -17.750 -29.664 1.00 87.38 418 GLU A O 1
ATOM 3316 N N . ARG A 1 419 ? 13.110 -17.674 -27.572 1.00 92.44 419 ARG A N 1
ATOM 3317 C CA . ARG A 1 419 ? 11.727 -17.304 -27.943 1.00 92.44 419 ARG A CA 1
ATOM 3318 C C . ARG A 1 419 ? 11.234 -16.022 -27.292 1.00 92.44 419 ARG A C 1
ATOM 3320 O O . ARG A 1 419 ? 10.070 -15.652 -27.476 1.00 92.44 419 ARG A O 1
ATOM 3327 N N . LYS A 1 420 ? 12.053 -15.403 -26.445 1.00 95.38 420 LYS A N 1
ATOM 3328 C CA . LYS A 1 420 ? 11.642 -14.277 -25.609 1.00 95.38 420 LYS A CA 1
ATOM 3329 C C . LYS A 1 420 ? 12.753 -13.257 -25.530 1.00 95.38 420 LYS A C 1
ATOM 3331 O O . LYS A 1 420 ? 13.914 -13.612 -25.381 1.00 95.38 420 LYS A O 1
ATOM 3336 N N . VAL A 1 421 ? 12.372 -11.993 -25.561 1.00 96.25 421 VAL A N 1
ATOM 3337 C CA . VAL A 1 421 ? 13.305 -10.882 -25.423 1.00 96.25 421 VAL A CA 1
ATOM 3338 C C . VAL A 1 421 ? 12.744 -9.867 -24.441 1.00 96.25 421 VAL A C 1
ATOM 3340 O O . VAL A 1 421 ? 11.535 -9.659 -24.375 1.00 96.25 421 VAL A O 1
ATOM 3343 N N . GLU A 1 422 ? 13.606 -9.272 -23.630 1.00 97.00 422 GLU A N 1
ATOM 3344 C CA . GLU A 1 422 ? 13.256 -8.213 -22.692 1.00 97.00 422 GLU A CA 1
ATOM 3345 C C . GLU A 1 422 ? 13.927 -6.925 -23.140 1.00 97.00 422 GLU A C 1
ATOM 3347 O O . GLU A 1 422 ? 15.145 -6.882 -23.314 1.00 97.00 422 GLU A O 1
ATOM 3352 N N . ILE A 1 423 ? 13.123 -5.886 -23.354 1.00 96.94 423 ILE A N 1
ATOM 3353 C CA . ILE A 1 423 ? 13.576 -4.605 -23.891 1.00 96.94 423 ILE A CA 1
ATOM 3354 C C . ILE A 1 423 ? 12.990 -3.485 -23.035 1.00 96.94 423 ILE A C 1
ATOM 3356 O O . ILE A 1 423 ? 11.780 -3.434 -22.797 1.00 96.94 423 ILE A O 1
ATOM 3360 N N . ALA A 1 424 ? 13.852 -2.588 -22.563 1.00 95.88 424 ALA A N 1
ATOM 3361 C CA . ALA A 1 424 ? 13.436 -1.302 -22.025 1.00 95.88 424 ALA A CA 1
ATOM 3362 C C . ALA A 1 424 ? 13.139 -0.375 -23.207 1.00 95.88 424 ALA A C 1
ATOM 3364 O O . ALA A 1 424 ? 14.055 -0.027 -23.940 1.00 95.88 424 ALA A O 1
ATOM 3365 N N . VAL A 1 425 ? 11.875 -0.022 -23.418 1.00 95.44 425 VAL A N 1
ATOM 3366 C CA . VAL A 1 425 ? 11.399 0.756 -24.573 1.00 95.44 425 VAL A CA 1
ATOM 3367 C C . VAL A 1 425 ? 10.759 2.054 -24.103 1.00 95.44 425 VAL A C 1
ATOM 3369 O O . VAL A 1 425 ? 10.113 2.090 -23.050 1.00 95.44 425 VAL A O 1
ATOM 3372 N N . GLU A 1 426 ? 10.952 3.131 -24.858 1.00 93.62 426 GLU A N 1
ATOM 3373 C CA . GLU A 1 426 ? 10.310 4.416 -24.579 1.00 93.62 426 GLU A CA 1
ATOM 3374 C C . GLU A 1 426 ? 8.777 4.291 -24.528 1.00 93.62 426 GLU A C 1
ATOM 3376 O O . GLU A 1 426 ? 8.163 3.481 -25.221 1.00 93.62 426 GLU A O 1
ATOM 3381 N N . THR A 1 427 ? 8.132 5.063 -23.650 1.00 89.38 427 THR A N 1
ATOM 3382 C CA . THR A 1 427 ? 6.678 4.950 -23.452 1.00 89.38 427 THR A CA 1
ATOM 3383 C C . THR A 1 427 ? 5.865 5.660 -24.525 1.00 89.38 427 THR A C 1
ATOM 3385 O O . THR A 1 427 ? 4.728 5.275 -24.790 1.00 89.38 427 THR A O 1
ATOM 3388 N N . THR A 1 428 ? 6.406 6.733 -25.098 1.00 89.88 428 THR A N 1
ATOM 3389 C CA . THR A 1 428 ? 5.703 7.552 -26.089 1.00 89.88 428 THR A CA 1
ATOM 3390 C C . THR A 1 428 ? 5.690 6.816 -27.423 1.00 89.88 428 THR A C 1
ATOM 3392 O O . THR A 1 428 ? 6.743 6.462 -27.927 1.00 89.88 428 THR A O 1
ATOM 3395 N N . GLY A 1 429 ? 4.506 6.571 -27.989 1.00 88.25 429 GLY A N 1
ATOM 3396 C CA . GLY A 1 429 ? 4.359 5.839 -29.256 1.00 88.25 429 GLY A CA 1
ATOM 3397 C C . GLY A 1 429 ? 4.352 4.311 -29.126 1.00 88.25 429 GLY A C 1
ATOM 3398 O O . GLY A 1 429 ? 4.020 3.629 -30.090 1.00 88.25 429 GLY A O 1
ATOM 3399 N N . PHE A 1 430 ? 4.640 3.757 -27.945 1.00 93.62 430 PHE A N 1
ATOM 3400 C CA . PHE A 1 430 ? 4.536 2.318 -27.702 1.00 93.62 430 PHE A CA 1
ATOM 3401 C C . PHE A 1 430 ? 3.083 1.868 -27.473 1.00 93.62 430 PHE A C 1
ATOM 3403 O O . PHE A 1 430 ? 2.327 2.490 -26.724 1.00 93.62 430 PHE A O 1
ATOM 3410 N N . SER A 1 431 ? 2.725 0.720 -28.044 1.00 92.25 431 SER A N 1
ATOM 3411 C CA . SER A 1 431 ? 1.433 0.056 -27.917 1.00 92.25 431 SER A CA 1
ATOM 3412 C C . SER A 1 431 ? 1.623 -1.432 -27.630 1.00 92.25 431 SER A C 1
ATOM 3414 O O . SER A 1 431 ? 2.277 -2.159 -28.370 1.00 92.25 431 SER A O 1
ATOM 3416 N N . SER A 1 432 ? 0.989 -1.933 -26.569 1.00 90.44 432 SER A N 1
ATOM 3417 C CA . SER A 1 432 ? 1.079 -3.352 -26.199 1.00 90.44 432 SER A CA 1
ATOM 3418 C C . SER A 1 432 ? 0.279 -4.285 -27.117 1.00 90.44 432 SER A C 1
ATOM 3420 O O . SER A 1 432 ? 0.301 -5.494 -26.916 1.00 90.44 432 SER A O 1
ATOM 3422 N N . THR A 1 433 ? -0.484 -3.745 -28.072 1.00 90.06 433 THR A N 1
ATOM 3423 C CA . THR A 1 433 ? -1.313 -4.526 -29.007 1.00 90.06 433 THR A CA 1
ATOM 3424 C C . THR A 1 433 ? -0.706 -4.630 -30.401 1.00 90.06 433 THR A C 1
ATOM 3426 O O . THR A 1 433 ? -1.221 -5.375 -31.232 1.00 90.06 433 THR A O 1
ATOM 3429 N N . GLU A 1 434 ? 0.348 -3.867 -30.675 1.00 93.00 434 GLU A N 1
ATOM 3430 C CA . GLU A 1 434 ? 1.036 -3.874 -31.961 1.00 93.00 434 GLU A CA 1
ATOM 3431 C C . GLU A 1 434 ? 2.156 -4.913 -31.995 1.00 93.00 434 GLU A C 1
ATOM 3433 O O . GLU A 1 434 ? 2.612 -5.414 -30.966 1.00 93.00 434 GLU A O 1
ATOM 3438 N N . ARG A 1 435 ? 2.589 -5.251 -33.210 1.00 95.81 435 ARG A N 1
ATOM 3439 C CA . ARG A 1 435 ? 3.799 -6.039 -33.446 1.00 95.81 435 ARG A CA 1
ATOM 3440 C C . ARG A 1 435 ? 4.908 -5.094 -33.870 1.00 95.81 435 ARG A C 1
ATOM 3442 O O . ARG A 1 435 ? 4.652 -4.167 -34.632 1.00 95.81 435 ARG A O 1
ATOM 3449 N N . TYR A 1 436 ? 6.115 -5.376 -33.412 1.00 97.12 436 TYR A N 1
ATOM 3450 C CA . TYR A 1 436 ? 7.297 -4.577 -33.698 1.00 97.12 436 TYR A CA 1
ATOM 3451 C C . TYR A 1 436 ? 8.298 -5.395 -34.501 1.00 97.12 436 TYR A C 1
ATOM 3453 O O . TYR A 1 436 ? 8.426 -6.594 -34.283 1.00 97.12 436 TYR A O 1
ATOM 3461 N N . GLU A 1 437 ? 9.027 -4.759 -35.402 1.00 97.38 437 GLU A N 1
ATOM 3462 C CA . GLU A 1 437 ? 10.211 -5.332 -36.035 1.00 97.38 437 GLU A CA 1
ATOM 3463 C C . GLU A 1 437 ? 11.463 -4.755 -35.380 1.00 97.38 437 GLU A C 1
ATOM 3465 O O . GLU A 1 437 ? 11.513 -3.563 -35.080 1.00 97.38 437 GLU A O 1
ATOM 3470 N N . ALA A 1 438 ? 12.465 -5.593 -35.131 1.00 96.88 438 ALA A N 1
ATOM 3471 C CA . ALA A 1 438 ? 13.741 -5.159 -34.575 1.00 96.88 438 ALA A CA 1
ATOM 3472 C C . ALA A 1 438 ? 14.886 -6.025 -35.103 1.00 96.88 438 ALA A C 1
ATOM 3474 O O . ALA A 1 438 ? 14.737 -7.244 -35.228 1.00 96.88 438 ALA A O 1
ATOM 3475 N N . ASP A 1 439 ? 16.035 -5.404 -35.368 1.00 95.25 439 ASP A N 1
ATOM 3476 C CA . ASP A 1 439 ? 17.283 -6.127 -35.605 1.00 95.25 439 ASP A CA 1
ATOM 3477 C C . ASP A 1 439 ? 17.875 -6.565 -34.258 1.00 95.25 439 ASP A C 1
ATOM 3479 O O . ASP A 1 439 ? 18.285 -5.734 -33.443 1.00 95.25 439 ASP A O 1
ATOM 3483 N N . LEU A 1 440 ? 17.904 -7.877 -34.018 1.00 93.38 440 LEU A N 1
ATOM 3484 C CA . LEU A 1 440 ? 18.546 -8.479 -32.854 1.00 93.38 440 LEU A CA 1
ATOM 3485 C C . LEU A 1 440 ? 19.739 -9.316 -33.321 1.00 93.38 440 LEU A C 1
ATOM 3487 O O . LEU A 1 440 ? 19.589 -10.440 -33.798 1.00 93.38 440 LEU A O 1
ATOM 3491 N N . GLY A 1 441 ? 20.947 -8.771 -33.165 1.00 86.25 441 GLY A N 1
ATOM 3492 C CA . GLY A 1 441 ? 22.181 -9.492 -33.490 1.00 86.25 441 GLY A CA 1
ATOM 3493 C C . GLY A 1 441 ? 22.412 -9.711 -34.991 1.00 86.25 441 GLY A C 1
ATOM 3494 O O . GLY A 1 441 ? 22.977 -10.737 -35.371 1.00 86.25 441 GLY A O 1
ATOM 3495 N N . GLY A 1 442 ? 21.985 -8.772 -35.841 1.00 89.31 442 GLY A N 1
ATOM 3496 C CA . GLY A 1 442 ? 22.144 -8.814 -37.299 1.00 89.31 442 GLY A CA 1
ATOM 3497 C C . GLY A 1 442 ? 21.034 -9.583 -38.021 1.00 89.31 442 GLY A C 1
ATOM 3498 O O . GLY A 1 442 ? 21.212 -9.990 -39.171 1.00 89.31 442 GLY A O 1
ATOM 3499 N N . LYS A 1 443 ? 19.913 -9.845 -37.345 1.00 92.75 443 LYS A N 1
ATOM 3500 C CA . LYS A 1 443 ? 18.748 -10.551 -37.884 1.00 92.75 443 LYS A CA 1
ATOM 3501 C C . LYS A 1 443 ? 17.481 -9.803 -37.508 1.00 92.75 443 LYS A C 1
ATOM 3503 O O . LYS A 1 443 ? 17.260 -9.483 -36.344 1.00 92.75 443 LYS A O 1
ATOM 3508 N N . MET A 1 444 ? 16.622 -9.582 -38.497 1.00 95.31 444 MET A N 1
ATOM 3509 C CA . MET A 1 444 ? 15.307 -8.992 -38.272 1.00 95.31 444 MET A CA 1
ATOM 3510 C C . MET A 1 444 ? 14.367 -10.010 -37.626 1.00 95.31 444 MET A C 1
ATOM 3512 O O . MET A 1 444 ? 14.199 -11.120 -38.132 1.00 95.31 444 MET A O 1
ATOM 3516 N N . HIS A 1 445 ? 13.735 -9.608 -36.528 1.00 96.12 445 HIS A N 1
ATOM 3517 C CA . HIS A 1 445 ? 12.757 -10.397 -35.790 1.00 96.12 445 HIS A CA 1
ATOM 3518 C C . HIS A 1 445 ? 11.446 -9.630 -35.626 1.00 96.12 445 HIS A C 1
ATOM 3520 O O . HIS A 1 445 ? 11.449 -8.425 -35.374 1.00 96.12 445 HIS A O 1
ATOM 3526 N N . THR A 1 446 ? 10.323 -10.348 -35.692 1.00 96.88 446 THR A N 1
ATOM 3527 C CA . THR A 1 446 ? 9.018 -9.819 -35.287 1.00 96.88 446 THR A CA 1
ATOM 3528 C C . THR A 1 446 ? 8.800 -10.083 -33.800 1.00 96.88 446 THR A C 1
ATOM 3530 O O . THR A 1 446 ? 8.850 -11.221 -33.334 1.00 96.88 446 THR A O 1
ATOM 3533 N N . LEU A 1 447 ? 8.539 -9.018 -33.053 1.00 97.31 447 LEU A N 1
ATOM 3534 C CA . LEU A 1 447 ? 8.364 -9.001 -31.612 1.00 97.31 447 LEU A CA 1
ATOM 3535 C C . LEU A 1 447 ? 6.904 -8.720 -31.261 1.00 97.31 447 LEU A C 1
ATOM 3537 O O . LEU A 1 447 ? 6.311 -7.738 -31.711 1.00 97.31 447 LEU A O 1
ATOM 3541 N N . ILE A 1 448 ? 6.330 -9.572 -30.417 1.00 96.12 448 ILE A N 1
ATOM 3542 C CA . ILE A 1 448 ? 4.958 -9.431 -29.919 1.00 96.12 448 ILE A CA 1
ATOM 3543 C C . ILE A 1 448 ? 5.029 -9.114 -28.421 1.00 96.12 448 ILE A C 1
ATOM 3545 O O . ILE A 1 448 ? 5.527 -9.960 -27.673 1.00 96.12 448 ILE A O 1
ATOM 3549 N N . PRO A 1 449 ? 4.558 -7.943 -27.952 1.00 95.31 449 PRO A N 1
ATOM 3550 C CA . PRO A 1 449 ? 4.505 -7.629 -26.528 1.00 95.31 449 PRO A CA 1
ATOM 3551 C C . PRO A 1 449 ? 3.748 -8.711 -25.752 1.00 95.31 449 PRO A C 1
ATOM 3553 O O . PRO A 1 449 ? 2.649 -9.111 -26.133 1.00 95.31 449 PRO A O 1
ATOM 3556 N N . LEU A 1 450 ? 4.345 -9.198 -24.665 1.00 91.88 450 LEU A N 1
ATOM 3557 C CA . LEU A 1 450 ? 3.762 -10.235 -23.811 1.00 91.88 450 LEU A CA 1
ATOM 3558 C C . LEU A 1 450 ? 3.443 -9.735 -22.410 1.00 91.88 450 LEU A C 1
ATOM 3560 O O . LEU A 1 450 ? 2.414 -10.103 -21.852 1.00 91.88 450 LEU A O 1
ATOM 3564 N N . GLU A 1 451 ? 4.365 -8.995 -21.795 1.00 91.12 451 GLU A N 1
ATOM 3565 C CA . GLU A 1 451 ? 4.274 -8.701 -20.367 1.00 91.12 451 GLU A CA 1
ATOM 3566 C C . GLU A 1 451 ? 5.032 -7.426 -20.001 1.00 91.12 451 GLU A C 1
ATOM 3568 O O . GLU A 1 451 ? 6.210 -7.280 -20.332 1.00 91.12 451 GLU A O 1
ATOM 3573 N N . LEU A 1 452 ? 4.379 -6.539 -19.249 1.00 91.88 452 LEU A N 1
ATOM 3574 C CA . LEU A 1 452 ? 5.036 -5.410 -18.597 1.00 91.88 452 LEU A CA 1
ATOM 3575 C C . LEU A 1 452 ? 5.756 -5.875 -17.321 1.00 91.88 452 LEU A C 1
ATOM 3577 O O . LEU A 1 452 ? 5.119 -6.342 -16.377 1.00 91.88 452 LEU A O 1
ATOM 3581 N N . LEU A 1 453 ? 7.077 -5.699 -17.273 1.00 90.38 45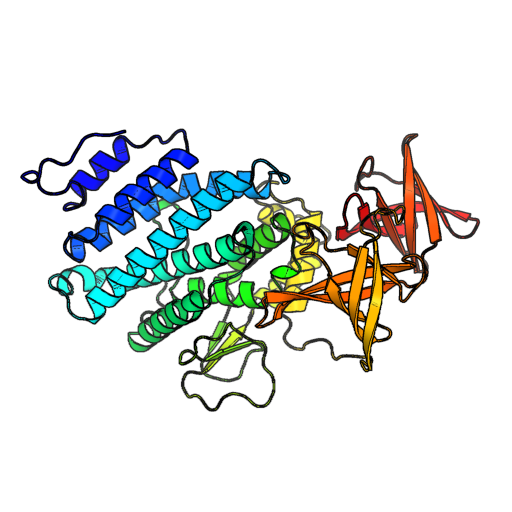3 LEU A N 1
ATOM 3582 C CA . LEU A 1 453 ? 7.923 -6.137 -16.157 1.00 90.38 453 LEU A CA 1
ATOM 3583 C C . LEU A 1 453 ? 8.260 -5.016 -15.166 1.00 90.38 453 LEU A C 1
ATOM 3585 O O . LEU A 1 453 ? 8.546 -5.300 -14.003 1.00 90.38 453 LEU A O 1
ATOM 3589 N N . GLY A 1 454 ? 8.244 -3.758 -15.608 1.00 87.94 454 GLY A N 1
ATOM 3590 C CA . GLY A 1 454 ? 8.520 -2.608 -14.749 1.00 87.94 454 GLY A CA 1
ATOM 3591 C C . GLY A 1 454 ? 8.388 -1.272 -15.472 1.00 87.94 454 GLY A C 1
ATOM 3592 O O . GLY A 1 454 ? 8.351 -1.217 -16.704 1.00 87.94 454 GLY A O 1
ATOM 3593 N N . ARG A 1 455 ? 8.336 -0.186 -14.694 1.00 87.19 455 ARG A N 1
ATOM 3594 C CA . ARG A 1 455 ? 8.183 1.187 -15.196 1.00 87.19 455 ARG A CA 1
ATOM 3595 C C . ARG A 1 455 ? 9.324 2.102 -14.780 1.00 87.19 455 ARG A C 1
ATOM 3597 O O . ARG A 1 455 ? 9.662 2.181 -13.596 1.00 87.19 455 ARG A O 1
ATOM 3604 N N . GLY A 1 456 ? 9.878 2.809 -15.752 1.00 85.75 456 GLY A N 1
ATOM 3605 C CA . GLY A 1 456 ? 10.856 3.873 -15.570 1.00 85.75 456 GLY A CA 1
ATOM 3606 C C . GLY A 1 456 ? 10.256 5.257 -15.816 1.00 85.75 456 GLY A C 1
ATOM 3607 O O . GLY A 1 456 ? 9.051 5.412 -16.027 1.00 85.75 456 GLY A O 1
ATOM 3608 N N . SER A 1 457 ? 11.110 6.280 -15.809 1.00 83.88 457 SER A N 1
ATOM 3609 C CA . SER A 1 457 ? 10.724 7.632 -16.220 1.00 83.88 457 SER A CA 1
ATOM 3610 C C . SER A 1 457 ? 10.776 7.734 -17.746 1.00 83.88 457 SER A C 1
ATOM 3612 O O . SER A 1 457 ? 11.851 7.764 -18.334 1.00 83.88 457 SER A O 1
ATOM 3614 N N . GLY A 1 458 ? 9.614 7.731 -18.405 1.00 85.81 458 GLY A N 1
ATOM 3615 C CA . GLY A 1 458 ? 9.524 7.842 -19.870 1.00 85.81 458 GLY A CA 1
ATOM 3616 C C . GLY A 1 458 ? 9.878 6.566 -20.647 1.00 85.81 458 GLY A C 1
ATOM 3617 O O . GLY A 1 458 ? 9.892 6.581 -21.875 1.00 85.81 458 GLY A O 1
ATOM 3618 N N . PHE A 1 459 ? 10.119 5.449 -19.957 1.00 91.44 459 PHE A N 1
ATOM 3619 C CA . PHE A 1 459 ? 10.316 4.134 -20.568 1.00 91.44 459 PHE A CA 1
ATOM 3620 C C . PHE A 1 459 ? 9.710 3.025 -19.703 1.00 91.44 459 PHE A C 1
ATOM 3622 O O . PHE A 1 459 ? 9.490 3.201 -18.505 1.00 91.44 459 PHE A O 1
ATOM 3629 N N . ASN A 1 460 ? 9.461 1.863 -20.298 1.00 93.31 460 ASN A N 1
ATOM 3630 C CA . ASN A 1 460 ? 8.966 0.669 -19.618 1.00 93.31 460 ASN A CA 1
ATOM 3631 C C . ASN A 1 460 ? 9.804 -0.547 -20.018 1.00 93.31 460 ASN A C 1
ATOM 3633 O O . ASN A 1 460 ? 10.211 -0.665 -21.171 1.00 93.31 460 ASN A O 1
ATOM 3637 N N . LEU A 1 461 ? 10.011 -1.482 -19.092 1.00 95.00 461 LEU A N 1
ATOM 3638 C CA . LEU A 1 461 ? 10.602 -2.780 -19.409 1.00 95.00 461 LEU A CA 1
ATOM 3639 C C . LEU A 1 461 ? 9.502 -3.755 -19.812 1.00 95.00 461 LEU A C 1
ATOM 3641 O O . LEU A 1 461 ? 8.631 -4.081 -19.002 1.00 95.00 461 LEU A O 1
ATOM 3645 N N . TRP A 1 462 ? 9.579 -4.250 -21.041 1.00 96.19 462 TRP A N 1
ATOM 3646 C CA . TRP A 1 462 ? 8.637 -5.212 -21.594 1.00 96.19 462 TRP A CA 1
ATOM 3647 C C . TRP A 1 462 ? 9.329 -6.511 -21.963 1.00 96.19 462 TRP A C 1
ATOM 3649 O O . TRP A 1 462 ? 10.451 -6.519 -22.466 1.00 96.19 462 TRP A O 1
ATOM 3659 N N . ARG A 1 463 ? 8.620 -7.615 -21.751 1.00 96.00 463 ARG A N 1
ATOM 3660 C CA . ARG A 1 463 ? 8.926 -8.909 -22.347 1.00 96.00 463 ARG A CA 1
ATOM 3661 C C . ARG A 1 463 ? 8.132 -9.064 -23.633 1.00 96.00 463 ARG A C 1
ATOM 3663 O O . ARG A 1 463 ? 6.927 -8.816 -23.643 1.00 96.00 463 ARG A O 1
ATOM 3670 N N . PHE A 1 464 ? 8.790 -9.556 -24.669 1.00 96.94 464 PHE A N 1
ATOM 3671 C CA . PHE A 1 464 ? 8.224 -9.848 -25.976 1.00 96.94 464 PHE A CA 1
ATOM 3672 C C . PHE A 1 464 ? 8.426 -11.323 -26.320 1.00 96.94 464 PHE A C 1
ATOM 3674 O O . PHE A 1 464 ? 9.379 -11.958 -25.862 1.00 96.94 464 PHE A O 1
ATOM 3681 N N . HIS A 1 465 ? 7.530 -11.861 -27.139 1.00 96.12 465 HIS A N 1
ATOM 3682 C CA . HIS A 1 465 ? 7.722 -13.109 -27.861 1.00 96.12 465 HIS A CA 1
ATOM 3683 C C . HIS A 1 465 ? 8.427 -12.812 -29.180 1.00 96.12 465 HIS A C 1
ATOM 3685 O O . HIS A 1 465 ? 8.047 -11.861 -29.862 1.00 96.12 465 HIS A O 1
ATOM 3691 N N . ILE A 1 466 ? 9.403 -13.638 -29.541 1.00 95.56 466 ILE A N 1
ATOM 3692 C CA . ILE A 1 466 ? 9.971 -13.671 -30.888 1.00 95.56 466 ILE A CA 1
ATOM 3693 C C . ILE A 1 466 ? 9.093 -14.621 -31.709 1.00 95.56 466 ILE A C 1
ATOM 3695 O O . ILE A 1 466 ? 8.984 -15.793 -31.337 1.00 95.56 466 ILE A O 1
ATOM 3699 N N . ALA A 1 467 ? 8.423 -14.083 -32.732 1.00 90.69 467 ALA A N 1
ATOM 3700 C CA . ALA A 1 467 ? 7.466 -14.808 -33.570 1.00 90.69 467 ALA A CA 1
ATOM 3701 C C . ALA A 1 467 ? 8.129 -15.772 -34.562 1.00 90.69 467 ALA A C 1
ATOM 3703 O O . ALA A 1 467 ? 9.282 -15.502 -34.975 1.00 90.69 467 ALA A O 1
#

Radius of gyration: 24.89 Å; Cα contacts (8 Å, |Δi|>4): 819; chains: 1; bounding box: 63×54×71 Å

Secondary structure (DSSP, 8-state):
------TTS--GGGSHHHHHHHHHHS-TT-HHHHHHHHHHHHHGGGGS-HHHHHHHHHHHHHHHHHHHHHHHHHHHHS-TTTHHHHHHHHHHHHHHHHHHHHHHHHHHHTT-TTHHHHGGGHHHHHHHHHHHHHHHHHHIIIIISS--THHHHHHHHHHHHHHHTT-TT--EESSGGG--EE-HHHHHHHHHHHHTS-GGGS-HHHHHHHHHHHHHHTTS-EEESSS-SSEEEETTS-PPPEE--SSPP--TTEEEEE-TTHHHHHHHHHH-SS-HHHHHTTTTTTS-HHHHHHHHHHHHHHH-SSPPPP-S--EEEEEEEEEE-STT--S-EEEEEEEEETTEEEEEESS----TT-SEEEEESSSS--EEEEEEEEEE-TT--EEEEEEEEES--EEEEEEETTEEEEEEEEEE-SSEEEEEEESTT--TTS-EEEESSSSEEEEEEEEEEEE-SSEEEEEEEE-